Protein AF-A0A9W8B1U9-F1 (afdb_monomer)

Mean predicted aligned error: 17.94 Å

pLDDT: mean 70.33, std 28.24, range [22.7, 98.75]

Sequence (582 aa):
MVILCLRYPRLHHQFSARRCDARFLPLCHHFYHDRLLHGADILAPMNDILPVAVSPPRSCASQENGSPSTSSVEYSHTGEQTTPTPIPIPRTHRHSDPLVNPEQPVASPNPVSIDVPELSRRFQAFSFNRSANSPFELWYRVVENWRDAKPHIKDYLSTWKKRTPLRRRRHFTDRPTGNAQWKARRFSTLRSKLYPKTRTTRFELDLHPKDSSAIACEKVCRALRLLLPKYHDITVDQVQVIR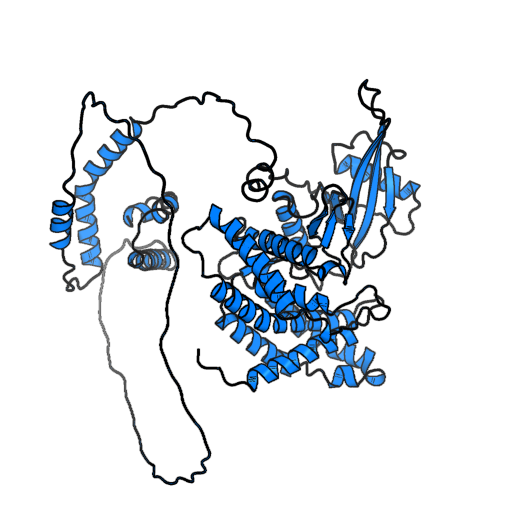LSGALTNSVYKIIVQRPVPPSATTQATTKTRQHLLRIYGVGVEQLFEREKELYWLRKLSELGVGPRLLAIFDNGRIEQYLESTTLTAKDIRDPRTSRHIARRMCELHSIVHTLPPRPGCVPEAWLCIDKWYPLVKQKWPLLQRKFGDRRPNLLNDLDIDALADNINKLKARVTALNPPIVFAHNDLQYGNILRLDQPSQELVVIDFEYAGYNYRGFDIANHFCEWTADYHSDTPHALDFDRYPTEEEQHMFLNAYIDEQLRLNADHYPEFQQPRPQALADLITEIACLRLATHVFWGLWGLIQASESNIDFDYLEYAHQKLSAFHREIQQCQASPPAQR

Structure (mmCIF, N/CA/C/O backbone):
data_AF-A0A9W8B1U9-F1
#
_entry.id   AF-A0A9W8B1U9-F1
#
loop_
_atom_site.group_PDB
_atom_site.id
_atom_site.type_symbol
_atom_site.label_atom_id
_atom_site.label_alt_id
_atom_site.label_comp_id
_atom_site.label_asym_id
_atom_site.label_entity_id
_atom_site.label_seq_id
_atom_site.pdbx_PDB_ins_code
_atom_site.Cartn_x
_atom_site.Cartn_y
_atom_site.Cartn_z
_atom_site.occupancy
_atom_site.B_iso_or_equiv
_atom_site.auth_seq_id
_atom_site.auth_comp_id
_atom_site.auth_asym_id
_atom_site.auth_atom_id
_atom_site.pdbx_PDB_model_num
ATOM 1 N N . MET A 1 1 ? -44.993 -10.450 -18.700 1.00 36.78 1 MET A N 1
ATOM 2 C CA . MET A 1 1 ? -43.514 -10.519 -18.820 1.00 36.78 1 MET A CA 1
ATOM 3 C C . MET A 1 1 ? -42.959 -11.882 -18.415 1.00 36.78 1 MET A C 1
ATOM 5 O O . MET A 1 1 ? -42.295 -12.473 -19.250 1.00 36.78 1 MET A O 1
ATOM 9 N N . VAL A 1 2 ? -43.273 -12.419 -17.226 1.00 38.22 2 VAL A N 1
ATOM 10 C CA . VAL A 1 2 ? -42.762 -13.713 -16.698 1.00 38.22 2 VAL A CA 1
ATOM 11 C C . VAL A 1 2 ? -42.649 -14.846 -17.742 1.00 38.22 2 VAL A C 1
ATOM 13 O O . VAL A 1 2 ? -41.568 -15.398 -17.919 1.00 38.22 2 VAL A O 1
ATOM 16 N N . ILE A 1 3 ? -43.709 -15.135 -18.511 1.00 39.28 3 ILE A N 1
ATOM 17 C CA . ILE A 1 3 ? -43.719 -16.183 -19.564 1.00 39.28 3 ILE A CA 1
ATOM 18 C C . ILE A 1 3 ? -42.642 -15.954 -20.650 1.00 39.28 3 ILE A C 1
ATOM 20 O O . ILE A 1 3 ? -42.046 -16.914 -21.137 1.00 39.28 3 ILE A O 1
ATOM 24 N N . LEU A 1 4 ? -42.336 -14.702 -21.014 1.00 39.53 4 LEU A N 1
ATOM 25 C CA . LEU A 1 4 ? -41.264 -14.396 -21.972 1.00 39.53 4 LEU A CA 1
ATOM 26 C C . LEU A 1 4 ? -39.878 -14.658 -21.370 1.00 39.53 4 LEU A C 1
ATOM 28 O O . LEU A 1 4 ? -39.032 -15.220 -22.058 1.00 39.53 4 LEU A O 1
ATOM 32 N N . CYS A 1 5 ? -39.663 -14.330 -20.093 1.00 45.66 5 CYS A N 1
ATOM 33 C CA . CYS A 1 5 ? -38.417 -14.643 -19.388 1.00 45.66 5 CYS A CA 1
ATOM 34 C C . CYS A 1 5 ? -38.207 -16.164 -19.270 1.00 45.66 5 CYS A C 1
ATOM 36 O O . CYS A 1 5 ? -37.126 -16.658 -19.582 1.00 45.66 5 CYS A O 1
ATOM 38 N N . LEU A 1 6 ? -39.262 -16.911 -18.919 1.00 41.97 6 LEU A N 1
ATOM 39 C CA . LEU A 1 6 ? -39.244 -18.377 -18.801 1.00 41.97 6 LEU A CA 1
ATOM 40 C C . LEU A 1 6 ? -39.005 -19.115 -20.130 1.00 41.97 6 LEU A C 1
ATOM 42 O O . LEU A 1 6 ? -38.592 -20.274 -20.103 1.00 41.97 6 LEU A O 1
ATOM 46 N N . ARG A 1 7 ? -39.277 -18.477 -21.280 1.00 35.25 7 ARG A N 1
ATOM 47 C CA . ARG A 1 7 ? -39.128 -19.082 -22.619 1.00 35.25 7 ARG A CA 1
ATOM 48 C C . ARG A 1 7 ? -37.948 -18.530 -23.428 1.00 35.25 7 ARG A C 1
ATOM 50 O O . ARG A 1 7 ? -37.510 -19.188 -24.366 1.00 35.25 7 ARG A O 1
ATOM 57 N N . TYR A 1 8 ? -37.412 -17.364 -23.060 1.00 41.31 8 TYR A N 1
ATOM 58 C CA . TYR A 1 8 ? -36.262 -16.725 -23.710 1.00 41.31 8 TYR A CA 1
ATOM 59 C C . TYR A 1 8 ? -35.312 -16.082 -22.676 1.00 41.31 8 TYR A C 1
ATOM 61 O O . TYR A 1 8 ? -35.262 -14.852 -22.573 1.00 41.31 8 TYR A O 1
ATOM 69 N N . PRO A 1 9 ? -34.499 -16.872 -21.943 1.00 42.06 9 PRO A N 1
ATOM 70 C CA . PRO A 1 9 ? -33.650 -16.362 -20.857 1.00 42.06 9 PRO A CA 1
ATOM 71 C C . PRO A 1 9 ? -32.720 -15.207 -21.268 1.00 42.06 9 PRO A C 1
ATOM 73 O O . PRO A 1 9 ? -32.512 -14.262 -20.511 1.00 42.06 9 PRO A O 1
ATOM 76 N N . ARG A 1 10 ? -32.229 -15.218 -22.517 1.00 39.28 10 ARG A N 1
ATOM 77 C CA . ARG A 1 10 ? -31.350 -14.171 -23.076 1.00 39.28 10 ARG A CA 1
ATOM 78 C C . ARG A 1 10 ? -32.001 -12.781 -23.192 1.00 39.28 10 ARG A C 1
ATOM 80 O O . ARG A 1 10 ? -31.277 -11.811 -23.391 1.00 39.28 10 ARG A O 1
ATOM 87 N N . LEU A 1 11 ? -33.326 -12.657 -23.062 1.00 38.38 11 LEU A N 1
ATOM 88 C CA . LEU A 1 11 ? -34.027 -11.363 -23.063 1.00 38.38 11 LEU A CA 1
ATOM 89 C C . LEU A 1 11 ? -34.189 -10.745 -21.662 1.00 38.38 11 LEU A C 1
ATOM 91 O O . LEU A 1 11 ? -34.566 -9.579 -21.568 1.00 38.38 11 LEU A O 1
ATOM 95 N N . HIS A 1 12 ? -33.875 -11.472 -20.581 1.00 41.09 12 HIS A N 1
ATOM 96 C CA . HIS A 1 12 ? -34.079 -10.999 -19.203 1.00 41.09 12 HIS A CA 1
ATOM 97 C C . HIS A 1 12 ? -33.403 -9.638 -18.937 1.00 41.09 12 HIS A C 1
ATOM 99 O O . HIS A 1 12 ? -34.051 -8.700 -18.473 1.00 41.09 12 HIS A O 1
ATOM 105 N N . HIS A 1 13 ? -32.141 -9.489 -19.358 1.00 42.28 13 HIS A N 1
ATOM 106 C CA . HIS A 1 13 ? -31.357 -8.253 -19.217 1.00 42.28 13 HIS A CA 1
ATOM 107 C C . HIS A 1 13 ? -31.907 -7.038 -19.987 1.00 42.28 13 HIS A C 1
ATOM 109 O O . HIS A 1 13 ? -31.541 -5.909 -19.673 1.00 42.28 13 HIS A O 1
ATOM 115 N N . GLN A 1 14 ? -32.762 -7.231 -20.998 1.00 39.44 14 GLN A N 1
ATOM 116 C CA . GLN A 1 14 ? -33.395 -6.112 -21.712 1.00 39.44 14 GLN A CA 1
ATOM 117 C C . GLN A 1 14 ? -34.675 -5.635 -21.016 1.00 39.44 14 GLN A C 1
ATOM 119 O O . GLN A 1 14 ? -35.030 -4.463 -21.125 1.00 39.44 14 GLN A O 1
ATOM 124 N N . PHE A 1 15 ? -35.346 -6.519 -20.273 1.00 38.75 15 PHE A N 1
ATOM 125 C CA . PHE A 1 15 ? -36.573 -6.196 -19.547 1.00 38.75 15 PHE A CA 1
ATOM 126 C C . PHE A 1 15 ? -36.324 -5.630 -18.144 1.00 38.75 15 PHE A C 1
ATOM 128 O O . PHE A 1 15 ? -37.081 -4.765 -17.715 1.00 38.75 15 PHE A O 1
ATOM 135 N N . SER A 1 16 ? -35.238 -6.016 -17.464 1.00 40.75 16 SER A N 1
ATOM 136 C CA . SER A 1 16 ? -34.855 -5.413 -16.175 1.00 40.75 16 SER A CA 1
ATOM 137 C C . SER A 1 16 ? -34.484 -3.924 -16.274 1.00 40.75 16 SER A C 1
ATOM 139 O O . SER A 1 16 ? -34.443 -3.234 -15.262 1.00 40.75 16 SER A O 1
ATOM 141 N N . ALA A 1 17 ? -34.210 -3.417 -17.480 1.00 38.69 17 ALA A N 1
ATOM 142 C CA . ALA A 1 17 ? -33.689 -2.070 -17.706 1.00 38.69 17 ALA A CA 1
ATOM 143 C C . ALA A 1 17 ? -34.759 -0.965 -17.848 1.00 38.69 17 ALA A C 1
ATOM 145 O O . ALA A 1 17 ? -34.392 0.207 -17.947 1.00 38.69 17 ALA A O 1
ATOM 146 N N . ARG A 1 18 ? -36.067 -1.284 -17.916 1.00 38.03 18 ARG A N 1
ATOM 147 C CA . ARG A 1 18 ? -37.137 -0.271 -18.074 1.00 38.03 18 ARG A CA 1
ATOM 148 C C . ARG A 1 18 ? -38.438 -0.634 -17.349 1.00 38.03 18 ARG A C 1
ATOM 150 O O . ARG A 1 18 ? -39.192 -1.474 -17.824 1.00 38.03 18 ARG A O 1
ATOM 157 N N . ARG A 1 19 ? -38.736 0.114 -16.275 1.00 41.06 19 ARG A N 1
ATOM 158 C CA . ARG A 1 19 ? -40.026 0.177 -15.551 1.00 41.06 19 ARG A CA 1
ATOM 159 C C . ARG A 1 19 ? -40.650 -1.189 -15.205 1.00 41.06 19 ARG A C 1
ATOM 161 O O . ARG A 1 19 ? -41.689 -1.562 -15.745 1.00 41.06 19 ARG A O 1
ATOM 168 N N . CYS A 1 20 ? -40.086 -1.857 -14.202 1.00 35.00 20 CYS A N 1
ATOM 169 C CA . CYS A 1 20 ? -40.838 -2.789 -13.360 1.00 35.00 20 CYS A CA 1
ATOM 170 C C . CYS A 1 20 ? -41.015 -2.177 -11.964 1.00 35.00 20 CYS A C 1
ATOM 172 O O . CYS A 1 20 ? -40.067 -1.626 -11.412 1.00 35.00 20 CYS A O 1
ATOM 174 N N . ASP A 1 21 ? -42.226 -2.262 -11.412 1.00 36.78 21 ASP A N 1
ATOM 175 C CA . ASP A 1 21 ? -42.521 -1.889 -10.023 1.00 36.78 21 ASP A CA 1
ATOM 176 C C . ASP A 1 21 ? -41.761 -2.833 -9.074 1.00 36.78 21 ASP A C 1
ATOM 178 O O . ASP A 1 21 ? -41.759 -4.052 -9.280 1.00 36.78 21 ASP A O 1
ATOM 182 N N . ALA A 1 22 ? -41.108 -2.274 -8.048 1.00 37.81 22 ALA A N 1
ATOM 183 C CA . ALA A 1 22 ? -40.223 -2.998 -7.132 1.00 37.81 22 ALA A CA 1
ATOM 184 C C . ALA A 1 22 ? -40.889 -4.223 -6.476 1.00 37.81 22 ALA A C 1
ATOM 186 O O . ALA A 1 22 ? -40.218 -5.209 -6.170 1.00 37.81 22 ALA A O 1
ATOM 187 N N . ARG A 1 23 ? -42.221 -4.207 -6.337 1.00 38.25 23 ARG A N 1
ATOM 188 C CA . ARG A 1 23 ? -43.019 -5.299 -5.756 1.00 38.25 23 ARG A CA 1
ATOM 189 C C . ARG A 1 23 ? -43.027 -6.590 -6.590 1.00 38.25 23 ARG A C 1
ATOM 191 O O . ARG A 1 23 ? -43.344 -7.646 -6.052 1.00 38.25 23 ARG A O 1
ATOM 198 N N . PHE A 1 24 ? -42.664 -6.541 -7.875 1.00 34.50 24 PHE A N 1
ATOM 199 C CA . PHE A 1 24 ? -42.665 -7.720 -8.757 1.00 34.50 24 PHE A CA 1
ATOM 200 C C . PHE A 1 24 ? -41.334 -8.483 -8.816 1.00 34.50 24 PHE A C 1
ATOM 202 O O . PHE A 1 24 ? -41.319 -9.634 -9.260 1.00 34.50 24 PHE A O 1
ATOM 209 N N . LEU A 1 25 ? -40.223 -7.888 -8.367 1.00 40.81 25 LEU A N 1
ATOM 210 C CA . LEU A 1 25 ? -38.901 -8.523 -8.441 1.00 40.81 25 LEU A CA 1
ATOM 211 C C . LEU A 1 25 ? -38.784 -9.791 -7.562 1.00 40.81 25 LEU A C 1
ATOM 213 O O . LEU A 1 25 ? -38.331 -10.812 -8.087 1.00 40.81 25 LEU A O 1
ATOM 217 N N . PRO A 1 26 ? -39.241 -9.797 -6.288 1.00 41.19 26 PRO A N 1
ATOM 218 C CA . PRO A 1 26 ? -39.119 -10.968 -5.411 1.00 41.19 26 PRO A CA 1
ATOM 219 C C . PRO A 1 26 ? -39.876 -12.198 -5.929 1.00 41.19 26 PRO A C 1
ATOM 221 O O . PRO A 1 26 ? -39.336 -13.302 -5.935 1.00 41.19 26 PRO A O 1
ATOM 224 N N . LEU A 1 27 ? -41.093 -12.001 -6.451 1.00 36.31 27 LEU A N 1
ATOM 225 C CA . LEU A 1 27 ? -41.916 -13.063 -7.047 1.00 36.31 27 LEU A CA 1
ATOM 226 C C . LEU A 1 27 ? -41.244 -13.722 -8.260 1.00 36.31 27 LEU A C 1
ATOM 228 O O . LEU A 1 27 ? -41.345 -14.935 -8.437 1.00 36.31 27 LEU A O 1
ATOM 232 N N . CYS A 1 28 ? -40.525 -12.946 -9.077 1.00 39.47 28 CYS A N 1
ATOM 233 C CA . CYS A 1 28 ? -39.753 -13.495 -10.194 1.00 39.47 28 CYS A CA 1
ATOM 234 C C . CYS A 1 28 ? -38.533 -14.297 -9.711 1.00 39.47 28 CYS A C 1
ATOM 236 O O . CYS A 1 28 ? -38.177 -15.291 -10.338 1.00 39.47 28 CYS A O 1
ATOM 238 N N . HIS A 1 29 ? -37.910 -13.880 -8.604 1.00 45.50 29 HIS A N 1
ATOM 239 C CA . HIS A 1 29 ? -36.741 -14.548 -8.026 1.00 45.50 29 HIS A CA 1
ATOM 240 C C . HIS A 1 29 ? -37.096 -15.889 -7.367 1.00 45.50 29 HIS A C 1
ATOM 242 O O . HIS A 1 29 ? -36.382 -16.871 -7.559 1.00 45.50 29 HIS A O 1
ATOM 248 N N . HIS A 1 30 ? -38.217 -15.948 -6.641 1.00 39.12 30 HIS A N 1
ATOM 249 C CA . HIS A 1 30 ? -38.678 -17.152 -5.941 1.00 39.12 30 HIS A CA 1
ATOM 250 C C . HIS A 1 30 ? -38.968 -18.301 -6.927 1.00 39.12 30 HIS A C 1
ATOM 252 O O . HIS A 1 30 ? -38.348 -19.359 -6.847 1.00 39.12 30 HIS A O 1
ATOM 258 N N . PHE A 1 31 ? -39.767 -18.037 -7.970 1.00 37.22 31 PHE A N 1
ATOM 259 C CA . PHE A 1 31 ? -40.048 -19.003 -9.046 1.00 37.22 31 PHE A CA 1
ATOM 260 C C . PHE A 1 31 ? -38.817 -19.432 -9.867 1.00 37.22 31 PHE A C 1
ATOM 262 O O . PHE A 1 31 ? -38.870 -20.447 -10.562 1.00 37.22 31 PHE A O 1
ATOM 269 N N . TYR A 1 32 ? -37.720 -18.667 -9.833 1.00 39.31 32 TYR A N 1
ATOM 270 C CA . TYR A 1 32 ? -36.465 -19.054 -10.483 1.00 39.31 32 TYR A CA 1
ATOM 271 C C . TYR A 1 32 ? -35.613 -19.977 -9.594 1.00 39.31 32 TYR A C 1
ATOM 273 O O . TYR A 1 32 ? -34.881 -20.811 -10.120 1.00 39.31 32 TYR A O 1
ATOM 281 N N . HIS A 1 33 ? -35.737 -19.866 -8.265 1.00 41.06 33 HIS A N 1
ATOM 282 C CA . HIS A 1 33 ? -35.046 -20.728 -7.301 1.00 41.06 33 HIS A CA 1
ATOM 283 C C . HIS A 1 33 ? -35.655 -22.131 -7.215 1.00 41.06 33 HIS A C 1
ATOM 285 O O . HIS A 1 33 ? -34.914 -23.106 -7.338 1.00 41.06 33 HIS A O 1
ATOM 291 N N . ASP A 1 34 ? -36.981 -22.257 -7.091 1.00 36.75 34 ASP A N 1
ATOM 292 C CA . ASP A 1 34 ? -37.649 -23.571 -7.023 1.00 36.75 34 ASP A CA 1
ATOM 293 C C . ASP A 1 34 ? -37.315 -24.443 -8.240 1.00 36.75 34 ASP A C 1
ATOM 295 O O . ASP A 1 34 ? -37.064 -25.639 -8.120 1.00 36.75 34 ASP A O 1
ATOM 299 N N . ARG A 1 35 ? -37.220 -23.818 -9.420 1.00 36.72 35 ARG A N 1
ATOM 300 C CA . ARG A 1 35 ? -36.904 -24.476 -10.697 1.00 36.72 35 ARG A CA 1
ATOM 301 C C . ARG A 1 35 ? -35.425 -24.855 -10.875 1.00 36.72 35 ARG A C 1
ATOM 303 O O . ARG A 1 35 ? -35.063 -25.403 -11.915 1.00 36.72 35 ARG A O 1
ATOM 310 N N . LEU A 1 36 ? -34.575 -24.513 -9.907 1.00 39.91 36 LEU A N 1
ATOM 311 C CA . LEU A 1 36 ? -33.176 -24.942 -9.808 1.00 39.91 36 LEU A CA 1
ATOM 312 C C . LEU A 1 36 ? -32.959 -25.939 -8.660 1.00 39.91 36 LEU A C 1
ATOM 314 O O . LEU A 1 36 ? -32.030 -26.737 -8.735 1.00 39.91 36 LEU A O 1
ATOM 318 N N . LEU A 1 37 ? -33.806 -25.904 -7.626 1.00 36.44 37 LEU A N 1
ATOM 319 C CA . LEU A 1 37 ? -33.794 -26.858 -6.511 1.00 36.44 37 LEU A CA 1
ATOM 320 C C . LEU A 1 37 ? -34.519 -28.165 -6.858 1.00 36.44 37 LEU A C 1
ATOM 322 O O . LEU A 1 37 ? -34.058 -29.240 -6.481 1.00 36.44 37 LEU A O 1
ATOM 326 N N . HIS A 1 38 ? -35.610 -28.087 -7.620 1.00 36.31 38 HIS A N 1
ATOM 327 C CA . HIS A 1 38 ? -36.324 -29.250 -8.135 1.00 36.31 38 HIS A CA 1
ATOM 328 C C . HIS A 1 38 ? -36.042 -29.423 -9.629 1.00 36.31 38 HIS A C 1
ATOM 330 O O . HIS A 1 38 ? -36.434 -28.603 -10.464 1.00 36.31 38 HIS A O 1
ATOM 336 N N . GLY A 1 39 ? -35.313 -30.500 -9.942 1.00 30.44 39 GLY A N 1
ATOM 337 C CA . GLY A 1 39 ? -34.973 -30.909 -11.303 1.00 30.44 39 GLY A CA 1
ATOM 338 C C . GLY A 1 39 ? -36.208 -31.158 -12.173 1.00 30.44 39 GLY A C 1
ATOM 339 O O . GLY A 1 39 ? -37.327 -31.307 -11.686 1.00 30.44 39 GLY A O 1
ATOM 340 N N . ALA A 1 40 ? -36.007 -31.159 -13.489 1.00 36.06 40 ALA A N 1
ATOM 341 C CA . ALA A 1 40 ? -37.095 -31.079 -14.455 1.00 36.06 40 ALA A CA 1
ATOM 342 C C . ALA A 1 40 ? -37.861 -32.403 -14.661 1.00 36.06 40 ALA A C 1
ATOM 344 O O . ALA A 1 40 ? -37.678 -33.042 -15.690 1.00 36.06 40 ALA A O 1
ATOM 345 N N . ASP A 1 41 ? -38.782 -32.733 -13.751 1.00 31.50 41 ASP A N 1
ATOM 346 C CA . ASP A 1 41 ? -39.834 -33.741 -13.966 1.00 31.50 41 ASP A CA 1
ATOM 347 C C . ASP A 1 41 ? -41.154 -33.355 -13.269 1.00 31.50 41 ASP A C 1
ATOM 349 O O . ASP A 1 41 ? -41.303 -33.497 -12.060 1.00 31.50 41 ASP A O 1
ATOM 353 N N . ILE A 1 42 ? -42.135 -32.870 -14.047 1.00 30.22 42 ILE A N 1
ATOM 354 C CA . ILE A 1 42 ? -43.549 -32.734 -13.634 1.00 30.22 42 ILE A CA 1
ATOM 355 C C . ILE A 1 42 ? -44.458 -33.036 -14.844 1.00 30.22 42 ILE A C 1
ATOM 357 O O . ILE A 1 42 ? -45.050 -32.128 -15.428 1.00 30.22 42 ILE A O 1
ATOM 361 N N . LEU A 1 43 ? -44.545 -34.310 -15.250 1.00 27.81 43 LEU A N 1
ATOM 362 C CA . LEU A 1 43 ? -45.539 -34.824 -16.214 1.00 27.81 43 LEU A CA 1
ATOM 363 C C . LEU A 1 43 ? -45.941 -36.292 -15.920 1.00 27.81 43 LEU A C 1
ATOM 365 O O . LEU A 1 43 ? -45.820 -37.165 -16.776 1.00 27.81 43 LEU A O 1
ATOM 369 N N . ALA A 1 44 ? -46.470 -36.561 -14.722 1.00 25.53 44 ALA A N 1
ATOM 370 C CA . ALA A 1 44 ? -47.219 -37.788 -14.411 1.00 25.53 44 ALA A CA 1
ATOM 371 C C . ALA A 1 44 ? -48.288 -37.506 -13.322 1.00 25.53 44 ALA A C 1
ATOM 373 O O . ALA A 1 44 ? -48.000 -36.718 -12.419 1.00 25.53 44 ALA A O 1
ATOM 374 N N . PRO A 1 45 ? -49.512 -38.075 -13.399 1.00 31.11 45 PRO A N 1
ATOM 375 C CA . PRO A 1 45 ? -50.587 -37.838 -12.424 1.00 31.11 45 PRO A CA 1
ATOM 376 C C . PRO A 1 45 ? -50.898 -39.054 -11.520 1.00 31.11 45 PRO A C 1
ATOM 378 O O . PRO A 1 45 ? -50.468 -40.164 -11.819 1.00 31.11 45 PRO A O 1
ATOM 381 N N . MET A 1 46 ? -51.780 -38.837 -10.526 1.00 24.00 46 MET A N 1
ATOM 382 C CA . MET A 1 46 ? -52.413 -39.839 -9.629 1.00 24.00 46 MET A CA 1
ATOM 383 C C . MET A 1 46 ? -51.469 -40.425 -8.544 1.00 24.00 46 MET A C 1
ATOM 385 O O . MET A 1 46 ? -50.282 -40.584 -8.794 1.00 24.00 46 MET A O 1
ATOM 389 N N . ASN A 1 47 ? -51.899 -40.761 -7.316 1.00 23.95 47 ASN A N 1
ATOM 390 C CA . ASN A 1 47 ? -53.165 -40.523 -6.591 1.00 23.95 47 ASN A CA 1
ATOM 391 C C . ASN A 1 47 ? -52.953 -40.705 -5.054 1.00 23.95 47 ASN A C 1
ATOM 393 O O . ASN A 1 47 ? -51.843 -41.016 -4.639 1.00 23.95 47 ASN A O 1
ATOM 397 N N . ASP A 1 48 ? -54.036 -40.587 -4.264 1.00 25.83 48 ASP A N 1
ATOM 398 C CA . ASP A 1 48 ? -54.238 -41.152 -2.902 1.00 25.83 48 ASP A CA 1
ATOM 399 C C . ASP A 1 48 ? -53.508 -40.460 -1.700 1.00 25.83 48 ASP A C 1
ATOM 401 O O . ASP A 1 48 ? -52.308 -40.221 -1.726 1.00 25.83 48 ASP A O 1
ATOM 405 N N . ILE A 1 49 ? -54.246 -39.873 -0.727 1.00 25.00 49 ILE A N 1
ATOM 406 C CA . ILE A 1 49 ? -54.691 -40.423 0.598 1.00 25.00 49 ILE A CA 1
ATOM 407 C C . ILE A 1 49 ? -53.577 -40.381 1.676 1.00 25.00 49 ILE A C 1
ATOM 409 O O . ILE A 1 49 ? -52.500 -40.903 1.439 1.00 25.00 49 ILE A O 1
ATOM 413 N N . LEU A 1 50 ? -53.726 -39.857 2.909 1.00 24.53 50 LEU A N 1
ATOM 414 C CA . LEU A 1 50 ? -54.728 -39.035 3.642 1.00 24.53 50 LEU A CA 1
ATOM 415 C C . LEU A 1 50 ? -53.973 -38.284 4.797 1.00 24.53 50 LEU A C 1
ATOM 417 O O . LEU A 1 50 ? -52.796 -38.572 5.017 1.00 24.53 50 LEU A O 1
ATOM 421 N N . PRO A 1 51 ? -54.571 -37.321 5.541 1.00 29.31 51 PRO A N 1
ATOM 422 C CA . PRO A 1 51 ? -53.842 -36.456 6.483 1.00 29.31 51 PRO A CA 1
ATOM 423 C C . PRO A 1 51 ? -53.828 -36.941 7.946 1.00 29.31 51 PRO A C 1
ATOM 425 O O . PRO A 1 51 ? -54.720 -37.660 8.391 1.00 29.31 51 PRO A O 1
ATOM 428 N N . VAL A 1 52 ? -52.884 -36.408 8.734 1.00 24.31 52 VAL A N 1
ATOM 429 C CA . VAL A 1 52 ? -52.921 -36.376 10.210 1.00 24.31 52 VAL A CA 1
ATOM 430 C C . VAL A 1 52 ? -52.566 -34.960 10.685 1.00 24.31 52 VAL A C 1
ATOM 432 O O . VAL A 1 52 ? -51.714 -34.299 10.095 1.00 24.31 52 VAL A O 1
ATOM 435 N N . ALA A 1 53 ? -53.221 -34.488 11.745 1.00 22.70 53 ALA A N 1
ATOM 436 C CA . ALA A 1 53 ? -52.978 -33.197 12.394 1.00 22.70 53 ALA A CA 1
ATOM 437 C C . ALA A 1 53 ? -52.711 -33.393 13.897 1.00 22.70 53 ALA A C 1
ATOM 439 O O . ALA A 1 53 ? -53.048 -34.452 14.418 1.00 22.70 53 ALA A O 1
ATOM 440 N N . VAL A 1 54 ? -52.175 -32.372 14.590 1.00 24.94 54 VAL A N 1
ATOM 441 C CA . VAL A 1 54 ? -52.668 -31.848 15.894 1.00 24.94 54 VAL A CA 1
ATOM 442 C C . VAL A 1 54 ? -51.764 -30.714 16.433 1.00 24.94 54 VAL A C 1
ATOM 444 O O . VAL A 1 54 ? -50.582 -30.619 16.123 1.00 24.94 54 VAL A O 1
ATOM 447 N N . SER A 1 55 ? -52.401 -29.815 17.187 1.00 24.06 55 SER A N 1
ATOM 448 C CA . SER A 1 55 ? -51.980 -28.501 17.706 1.00 24.06 55 SER A CA 1
ATOM 449 C C . SER A 1 55 ? -50.876 -28.474 18.798 1.00 24.06 55 SER A C 1
ATOM 451 O O . SER A 1 55 ? -50.550 -29.513 19.367 1.00 24.06 55 SER A O 1
ATOM 453 N N . PRO A 1 56 ? -50.346 -27.276 19.155 1.00 35.84 56 PRO A N 1
ATOM 454 C CA . PRO A 1 56 ? -49.288 -27.095 20.162 1.00 35.84 56 PRO A CA 1
ATOM 455 C C . PRO A 1 56 ? -49.782 -26.612 21.552 1.00 35.84 56 PRO A C 1
ATOM 457 O O . PRO A 1 56 ? -50.901 -26.106 21.683 1.00 35.84 56 PRO A O 1
ATOM 460 N N . PRO A 1 57 ? -48.906 -26.640 22.576 1.00 29.31 57 PRO A N 1
ATOM 461 C CA . PRO A 1 57 ? -48.973 -25.818 23.795 1.00 29.31 57 PRO A CA 1
ATOM 462 C C . PRO A 1 57 ? -47.838 -24.760 23.851 1.00 29.31 57 PRO A C 1
ATOM 464 O O . PRO A 1 57 ? -46.900 -24.826 23.064 1.00 29.31 57 PRO A O 1
ATOM 467 N N . ARG A 1 58 ? -47.753 -23.848 24.833 1.00 24.95 58 ARG A N 1
ATOM 468 C CA . ARG A 1 58 ? -48.714 -22.889 25.438 1.00 24.95 58 ARG A CA 1
ATOM 469 C C . ARG A 1 58 ? -47.914 -21.945 26.373 1.00 24.95 58 ARG A C 1
ATOM 471 O O . ARG A 1 58 ? -46.744 -22.192 26.640 1.00 24.95 58 ARG A O 1
ATOM 478 N N . SER A 1 59 ? -48.528 -20.861 26.846 1.00 25.17 59 SER A N 1
ATOM 479 C CA . SER A 1 59 ? -47.896 -19.748 27.587 1.00 25.17 59 SER A CA 1
ATOM 480 C C . SER A 1 59 ? -48.018 -19.799 29.122 1.00 25.17 59 SER A C 1
ATOM 482 O O . SER A 1 59 ? -49.056 -20.234 29.612 1.00 25.17 59 SER A O 1
ATOM 484 N N . CYS A 1 60 ? -47.059 -19.171 29.821 1.00 24.08 60 CYS A N 1
ATOM 485 C CA . CYS A 1 60 ? -47.114 -18.560 31.173 1.00 24.08 60 CYS A CA 1
ATOM 486 C C . CYS A 1 60 ? -46.107 -17.363 31.162 1.00 24.08 60 CYS A C 1
ATOM 488 O O . CYS A 1 60 ? -45.128 -17.465 30.426 1.00 24.08 60 CYS A O 1
ATOM 490 N N . ALA A 1 61 ? -46.255 -16.164 31.762 1.00 24.78 61 ALA A N 1
ATOM 491 C CA . ALA A 1 61 ? -46.922 -15.655 32.986 1.00 24.78 61 ALA A CA 1
ATOM 492 C C . ALA A 1 61 ? -46.243 -16.132 34.297 1.00 24.78 61 ALA A C 1
ATOM 494 O O . ALA A 1 61 ? -46.012 -17.325 34.419 1.00 24.78 61 ALA A O 1
ATOM 495 N N . SER A 1 62 ? -45.885 -15.326 35.312 1.00 26.41 62 SER A N 1
ATOM 496 C CA . SER A 1 62 ? -45.970 -13.867 35.611 1.00 26.41 62 SER A CA 1
ATOM 497 C C . SER A 1 62 ? -44.863 -13.506 36.680 1.00 26.41 62 SER A C 1
ATOM 499 O O . SER A 1 62 ? -43.937 -14.303 36.794 1.00 26.41 62 SER A O 1
ATOM 501 N N . GLN A 1 63 ? -44.757 -12.405 37.466 1.00 26.45 63 GLN A N 1
ATOM 502 C CA . GLN A 1 63 ? -45.597 -11.223 37.774 1.00 26.45 63 GLN A CA 1
ATOM 503 C C . GLN A 1 63 ? -44.824 -10.085 38.530 1.00 26.45 63 GLN A C 1
ATOM 505 O O . GLN A 1 63 ? -44.050 -10.391 39.426 1.00 26.45 63 GLN A O 1
ATOM 510 N N . GLU A 1 64 ? -45.131 -8.808 38.225 1.00 26.30 64 GLU A N 1
ATOM 511 C CA . GLU A 1 64 ? -45.294 -7.618 39.126 1.00 26.30 64 GLU A CA 1
ATOM 512 C C . GLU A 1 64 ? -44.226 -7.029 40.102 1.00 26.30 64 GLU A C 1
ATOM 514 O O . GLU A 1 64 ? -43.322 -7.688 40.597 1.00 26.30 64 GLU A O 1
ATOM 519 N N . ASN A 1 65 ? -44.495 -5.749 40.455 1.00 27.56 65 ASN A N 1
ATOM 520 C CA . ASN A 1 65 ? -43.950 -4.884 41.532 1.00 27.56 65 ASN A CA 1
ATOM 521 C C . ASN A 1 65 ? -42.529 -4.293 41.340 1.00 27.56 65 ASN A C 1
ATOM 523 O O . ASN A 1 65 ? -41.629 -4.965 40.859 1.00 27.56 65 ASN A O 1
ATOM 527 N N . GLY A 1 66 ? -42.236 -3.038 41.723 1.00 25.59 66 GLY A N 1
ATOM 528 C CA . GLY A 1 66 ? -43.084 -1.941 42.235 1.00 25.59 66 GLY A CA 1
ATOM 529 C C . GLY A 1 66 ? -42.258 -0.666 42.548 1.00 25.59 66 GLY A C 1
ATOM 530 O O . GLY A 1 66 ? -41.046 -0.754 42.718 1.00 25.59 66 GLY A O 1
ATOM 531 N N . SER A 1 67 ? -42.885 0.519 42.611 1.00 25.38 67 SER A N 1
ATOM 532 C CA . SER A 1 67 ? -42.237 1.819 42.945 1.00 25.38 67 SER A CA 1
ATOM 533 C C . SER A 1 67 ? -42.648 2.321 44.343 1.00 25.38 67 SER A C 1
ATOM 535 O O . SER A 1 67 ? -43.667 1.854 44.855 1.00 25.38 67 SER A O 1
ATOM 537 N N . PRO A 1 68 ? -41.909 3.268 44.969 1.00 34.44 68 PRO A N 1
ATOM 538 C CA . PRO A 1 68 ? -42.319 4.684 44.861 1.00 34.44 68 PRO A CA 1
ATOM 539 C C . PRO A 1 68 ? -41.181 5.747 44.935 1.00 34.44 68 PRO A C 1
ATOM 541 O O . PRO A 1 68 ? -39.999 5.434 45.018 1.00 34.44 68 PRO A O 1
ATOM 544 N N . SER A 1 69 ? -41.597 7.022 44.898 1.00 25.86 69 SER A N 1
ATOM 545 C CA . SER A 1 69 ? -40.880 8.292 45.181 1.00 25.86 69 SER A CA 1
ATOM 546 C C . SER A 1 69 ? -40.197 8.360 46.570 1.00 25.86 69 SER A C 1
ATOM 548 O O . SER A 1 69 ? -40.508 7.527 47.413 1.00 25.86 69 SER A O 1
ATOM 550 N N . THR A 1 70 ? -39.353 9.334 46.961 1.00 26.95 70 THR A N 1
ATOM 551 C CA . THR A 1 70 ? -39.120 10.759 46.563 1.00 26.95 70 THR A CA 1
ATOM 552 C C . THR A 1 70 ? -37.602 11.033 46.295 1.00 26.95 70 THR A C 1
ATOM 554 O O . THR A 1 70 ? -36.897 10.072 46.016 1.00 26.95 70 THR A O 1
ATOM 557 N N . SER A 1 71 ? -36.969 12.228 46.268 1.00 25.55 71 SER A N 1
ATOM 558 C CA . SER A 1 71 ? -37.302 13.630 46.650 1.00 25.55 71 SER A CA 1
ATOM 559 C C . SER A 1 71 ? -36.415 14.671 45.916 1.00 25.55 71 SER A C 1
ATOM 561 O O . SER A 1 71 ? -35.485 14.299 45.207 1.00 25.55 71 SER A O 1
ATOM 563 N N . SER A 1 72 ? -36.681 15.972 46.111 1.00 24.17 72 SER A N 1
ATOM 564 C CA . SER A 1 72 ? -35.981 17.141 45.531 1.00 24.17 72 SER A CA 1
ATOM 565 C C . SER A 1 72 ? -35.013 17.859 46.491 1.00 24.17 72 SER A C 1
ATOM 567 O O . SER A 1 72 ? -35.296 17.924 47.684 1.00 24.17 72 SER A O 1
ATOM 569 N N . VAL A 1 73 ? -33.980 18.529 45.954 1.00 28.05 73 VAL A N 1
ATOM 570 C CA . VAL A 1 73 ? -33.300 19.698 46.566 1.00 28.05 73 VAL A CA 1
ATOM 571 C C . VAL A 1 73 ? -32.944 20.701 45.455 1.00 28.05 73 VAL A C 1
ATOM 573 O O . VAL A 1 73 ? -32.523 20.295 44.374 1.00 28.05 73 VAL A O 1
ATOM 576 N N . GLU A 1 74 ? -33.128 21.996 45.711 1.00 25.73 74 GLU A N 1
ATOM 577 C CA . GLU A 1 74 ? -32.791 23.103 44.802 1.00 25.73 74 GLU A CA 1
ATOM 578 C C . GLU A 1 74 ? -31.408 23.695 45.119 1.00 25.73 74 GLU A C 1
ATOM 580 O O . GLU A 1 74 ? -30.965 23.640 46.262 1.00 25.73 74 GLU A O 1
ATOM 585 N N . TYR A 1 75 ? -30.788 24.382 44.153 1.00 27.97 75 TYR A N 1
ATOM 586 C CA . TYR A 1 75 ? -30.126 25.663 44.436 1.00 27.97 75 TYR A CA 1
ATOM 587 C C . TYR A 1 75 ? -30.087 26.545 43.182 1.00 27.97 75 TYR A C 1
ATOM 589 O O . TYR A 1 75 ? -29.760 26.091 42.087 1.00 27.97 75 TYR A O 1
ATOM 597 N N . SER A 1 76 ? -30.437 27.817 43.346 1.00 25.39 76 SER A N 1
ATOM 598 C CA . SER A 1 76 ? -30.499 28.827 42.285 1.00 25.39 76 SER A CA 1
ATOM 599 C C . SER A 1 76 ? -29.270 29.735 42.282 1.00 25.39 76 SER A C 1
ATOM 601 O O . SER A 1 76 ? -28.802 30.070 43.366 1.00 25.39 76 SER A O 1
ATOM 603 N N . HIS A 1 77 ? -28.877 30.279 41.122 1.00 28.03 77 HIS A N 1
ATOM 604 C CA . HIS A 1 77 ? -28.741 31.740 40.979 1.00 28.03 77 HIS A CA 1
ATOM 605 C C . HIS A 1 77 ? -28.626 32.230 39.517 1.00 28.03 77 HIS A C 1
ATOM 607 O O . HIS A 1 77 ? -27.859 31.692 38.730 1.00 28.03 77 HIS A O 1
ATOM 613 N N . THR A 1 78 ? -29.419 33.266 39.212 1.00 27.95 78 THR A N 1
ATOM 614 C CA . THR A 1 78 ? -29.227 34.411 38.279 1.00 27.95 78 THR A CA 1
ATOM 615 C C . THR A 1 78 ? -28.229 34.341 37.096 1.00 27.95 78 THR A C 1
ATOM 617 O O . THR A 1 78 ? -27.059 34.044 37.295 1.00 27.95 78 THR A O 1
ATOM 620 N N . GLY A 1 79 ? -28.585 34.806 35.885 1.00 27.14 79 GLY A N 1
ATOM 621 C CA . GLY A 1 79 ? -29.882 35.376 35.477 1.00 27.14 79 GLY A CA 1
ATOM 622 C C . GLY A 1 79 ? -29.882 36.235 34.197 1.00 27.14 79 GLY A C 1
ATOM 623 O O . GLY A 1 79 ? -28.930 36.229 33.426 1.00 27.14 79 GLY A O 1
ATOM 624 N N . GLU A 1 80 ? -30.976 36.995 34.059 1.00 28.09 80 GLU A N 1
ATOM 625 C CA . GLU A 1 80 ? -31.288 38.037 33.059 1.00 28.09 80 GLU A CA 1
ATOM 626 C C . GLU A 1 80 ? -31.534 37.625 31.589 1.00 28.09 80 GLU A C 1
ATOM 628 O O . GLU A 1 80 ? -31.327 36.492 31.162 1.00 28.09 80 GLU A O 1
ATOM 633 N N . GLN A 1 81 ? -32.169 38.546 30.856 1.00 27.19 81 GLN A N 1
ATOM 634 C CA . GLN A 1 81 ? -32.946 38.319 29.630 1.00 27.19 81 GLN A CA 1
ATOM 635 C C . GLN A 1 81 ? -32.500 39.279 28.517 1.00 27.19 81 GLN A C 1
ATOM 637 O O . GLN A 1 81 ? -32.072 40.389 28.817 1.00 27.19 81 GLN A O 1
ATOM 642 N N . THR A 1 82 ? -32.734 38.936 27.242 1.00 27.52 82 THR A N 1
ATOM 643 C CA . THR A 1 82 ? -33.480 39.794 26.278 1.00 27.52 82 THR A CA 1
ATOM 644 C C . THR A 1 82 ? -33.615 39.147 24.892 1.00 27.52 82 THR A C 1
ATOM 646 O O . THR A 1 82 ? -32.761 38.389 24.448 1.00 27.52 82 THR A O 1
ATOM 649 N N . THR A 1 83 ? -34.717 39.461 24.202 1.00 24.61 83 THR A N 1
ATOM 650 C CA . THR A 1 83 ? -35.059 39.125 22.798 1.00 24.61 83 THR A CA 1
ATOM 651 C C . THR A 1 83 ? -36.124 40.141 22.312 1.00 24.61 83 THR A C 1
ATOM 653 O O . THR A 1 83 ? -36.679 40.819 23.183 1.00 24.61 83 THR A O 1
ATOM 656 N N . PRO A 1 84 ? -36.519 40.251 21.016 1.00 41.16 84 PRO A N 1
ATOM 657 C CA . PRO A 1 84 ? -35.960 39.735 19.747 1.00 41.16 84 PRO A CA 1
ATOM 658 C C . PRO A 1 84 ? -35.870 40.837 18.628 1.00 41.16 84 PRO A C 1
ATOM 660 O O . PRO A 1 84 ? -35.872 42.033 18.908 1.00 41.16 84 PRO A O 1
ATOM 663 N N . THR A 1 85 ? -35.956 40.418 17.348 1.00 26.75 85 THR A N 1
ATOM 664 C CA . THR A 1 85 ? -36.476 41.140 16.140 1.00 26.75 85 THR A CA 1
ATOM 665 C C . THR A 1 85 ? -35.510 42.007 15.263 1.00 26.75 85 THR A C 1
ATOM 667 O O . THR A 1 85 ? -34.453 42.393 15.749 1.00 26.75 85 THR A O 1
ATOM 670 N N . PRO A 1 86 ? -35.754 42.155 13.921 1.00 34.59 86 PRO A N 1
ATOM 671 C CA . PRO A 1 86 ? -34.713 41.886 12.892 1.00 34.59 86 PRO A CA 1
ATOM 672 C C . PRO A 1 86 ? -34.698 42.871 11.666 1.00 34.59 86 PRO A C 1
ATOM 674 O O . PRO A 1 86 ? -35.130 44.007 11.820 1.00 34.59 86 PRO A O 1
ATOM 677 N N . ILE A 1 87 ? -34.313 42.398 10.447 1.00 24.98 87 ILE A N 1
ATOM 678 C CA . ILE A 1 87 ? -34.472 43.015 9.076 1.00 24.98 87 ILE A CA 1
ATOM 679 C C . ILE A 1 87 ? -33.345 44.034 8.696 1.00 24.98 87 ILE A C 1
ATOM 681 O O . ILE A 1 87 ? -32.789 44.607 9.628 1.00 24.98 87 ILE A O 1
ATOM 685 N N . PRO A 1 88 ? -32.944 44.297 7.405 1.00 32.94 88 PRO A N 1
ATOM 686 C CA . PRO A 1 88 ? -33.430 43.850 6.071 1.00 32.94 88 PRO A CA 1
ATOM 687 C C . PRO A 1 88 ? -32.396 43.215 5.085 1.00 32.94 88 PRO A C 1
ATOM 689 O O . PRO A 1 88 ? -31.202 43.117 5.343 1.00 32.94 88 PRO A O 1
ATOM 692 N N . ILE A 1 89 ? -32.893 42.860 3.885 1.00 28.06 89 ILE A N 1
ATOM 693 C CA . ILE A 1 89 ? -32.159 42.493 2.648 1.00 28.06 89 ILE A CA 1
ATOM 694 C C . ILE A 1 89 ? -32.203 43.662 1.626 1.00 28.06 89 ILE A C 1
ATOM 696 O O . ILE A 1 89 ? -33.276 44.251 1.478 1.00 28.06 89 ILE A O 1
ATOM 700 N N . PRO A 1 90 ? -31.148 43.937 0.824 1.00 26.34 90 PRO A N 1
ATOM 701 C CA . PRO A 1 90 ? -31.228 44.758 -0.397 1.00 26.34 90 PRO A CA 1
ATOM 702 C C . PRO A 1 90 ? -31.494 43.935 -1.682 1.00 26.34 90 PRO A C 1
ATOM 704 O O . PRO A 1 90 ? -31.111 42.772 -1.794 1.00 26.34 90 PRO A O 1
ATOM 707 N N . ARG A 1 91 ? -32.129 44.554 -2.688 1.00 24.33 91 ARG A N 1
ATOM 708 C CA . ARG A 1 91 ? -32.485 43.980 -4.011 1.00 24.33 91 ARG A CA 1
ATOM 709 C C . ARG A 1 91 ? -31.896 44.829 -5.163 1.00 24.33 91 ARG A C 1
ATOM 711 O O . ARG A 1 91 ? -31.282 45.848 -4.890 1.00 24.33 91 ARG A O 1
ATOM 718 N N . THR A 1 92 ? -32.218 44.427 -6.407 1.00 26.56 92 THR A N 1
ATOM 719 C CA . THR A 1 92 ? -32.063 45.139 -7.709 1.00 26.56 92 THR A CA 1
ATOM 720 C C . THR A 1 92 ? -30.636 45.119 -8.300 1.00 26.56 92 THR A C 1
ATOM 722 O O . THR A 1 92 ? -29.671 44.935 -7.575 1.00 26.56 92 THR A O 1
ATOM 725 N N . HIS A 1 93 ? -30.417 45.158 -9.626 1.00 26.81 93 HIS A N 1
ATOM 726 C CA . HIS A 1 93 ? -31.249 45.653 -10.743 1.00 26.81 93 HIS A CA 1
ATOM 727 C C . HIS A 1 93 ? -31.621 44.644 -11.852 1.00 26.81 93 HIS A C 1
ATOM 729 O O . HIS A 1 93 ? -31.060 43.560 -11.968 1.00 26.81 93 HIS A O 1
ATOM 735 N N . ARG A 1 94 ? -32.605 45.051 -12.674 1.00 24.45 94 ARG A N 1
ATOM 736 C CA . ARG A 1 94 ? -32.983 44.452 -13.969 1.00 24.45 94 ARG A CA 1
ATOM 737 C C . ARG A 1 94 ? -32.337 45.233 -15.121 1.00 24.45 94 ARG A C 1
ATOM 739 O O . ARG A 1 94 ? -32.173 46.439 -14.987 1.00 24.45 94 ARG A O 1
ATOM 746 N N . HIS A 1 95 ? -32.182 44.590 -16.277 1.00 26.67 95 HIS A N 1
ATOM 747 C CA . HIS A 1 95 ? -32.452 45.182 -17.598 1.00 26.67 95 HIS A CA 1
ATOM 748 C C . HIS A 1 95 ? -33.108 44.111 -18.494 1.00 26.67 95 HIS A C 1
ATOM 750 O O . HIS A 1 95 ? -33.128 42.939 -18.114 1.00 26.67 95 HIS A O 1
ATOM 756 N N . SER A 1 96 ? -33.729 44.507 -19.610 1.00 25.12 96 SER A N 1
ATOM 757 C CA . SER A 1 96 ? -34.745 43.691 -20.297 1.00 25.12 96 SER A CA 1
ATOM 758 C C . SER A 1 96 ? -34.874 43.982 -21.796 1.00 25.12 96 SER A C 1
ATOM 760 O O . SER A 1 96 ? -35.010 45.153 -22.144 1.00 25.12 96 SER A O 1
ATOM 762 N N . ASP A 1 97 ? -35.005 42.905 -22.589 1.00 25.77 97 ASP A N 1
ATOM 763 C CA . ASP A 1 97 ? -35.785 42.801 -23.846 1.00 25.77 97 ASP A CA 1
ATOM 764 C C . ASP A 1 97 ? -35.290 43.613 -25.084 1.00 25.77 97 ASP A C 1
ATOM 766 O O . ASP A 1 97 ? -34.515 44.552 -24.903 1.00 25.77 97 ASP A O 1
ATOM 770 N N . PRO A 1 98 ? -35.632 43.242 -26.356 1.00 31.55 98 PRO A N 1
ATOM 771 C CA . PRO A 1 98 ? -36.895 42.608 -26.775 1.00 31.55 98 PRO A CA 1
ATOM 772 C C . PRO A 1 98 ? -36.901 41.449 -27.809 1.00 31.55 98 PRO A C 1
ATOM 774 O O . PRO A 1 98 ? -36.121 41.377 -28.754 1.00 31.55 98 PRO A O 1
ATOM 777 N N . LEU A 1 99 ? -37.913 40.591 -27.622 1.00 25.48 99 LEU A N 1
ATOM 778 C CA . LEU A 1 99 ? -38.862 39.994 -28.589 1.00 25.48 99 LEU A CA 1
ATOM 779 C C . LEU A 1 99 ? -38.571 40.014 -30.113 1.00 25.48 99 LEU A C 1
ATOM 781 O O . LEU A 1 99 ? -38.566 41.074 -30.732 1.00 25.48 99 LEU A O 1
ATOM 785 N N . VAL A 1 100 ? -38.629 38.824 -30.738 1.00 25.30 100 VAL A N 1
ATOM 786 C CA . VAL A 1 100 ? -39.158 38.592 -32.109 1.00 25.30 100 VAL A CA 1
ATOM 787 C C . VAL A 1 100 ? -39.923 37.254 -32.147 1.00 25.30 100 VAL A C 1
ATOM 789 O O . VAL A 1 100 ? -39.444 36.263 -31.600 1.00 25.30 100 VAL A O 1
ATOM 792 N N . ASN A 1 101 ? -41.111 37.226 -32.768 1.00 24.19 101 ASN A N 1
ATOM 793 C CA . ASN A 1 101 ? -41.981 36.053 -33.013 1.00 24.19 101 ASN A CA 1
ATOM 794 C C . ASN A 1 101 ? -43.154 36.502 -33.934 1.00 24.19 101 ASN A C 1
ATOM 796 O O . ASN A 1 101 ? -43.430 37.705 -33.918 1.00 24.19 101 ASN A O 1
ATOM 800 N N . PRO A 1 102 ? -43.950 35.639 -34.612 1.00 38.56 102 PRO A N 1
ATOM 801 C CA . PRO A 1 102 ? -43.768 34.232 -35.011 1.00 38.56 102 PRO A CA 1
ATOM 802 C C . PRO A 1 102 ? -43.957 33.994 -36.541 1.00 38.56 102 PRO A C 1
ATOM 804 O O . PRO A 1 102 ? -44.417 34.876 -37.256 1.00 38.56 102 PRO A O 1
ATOM 807 N N . GLU A 1 103 ? -43.766 32.757 -37.019 1.00 25.64 103 GLU A N 1
ATOM 808 C CA . GLU A 1 103 ? -44.454 32.228 -38.222 1.00 25.64 103 GLU A CA 1
ATOM 809 C C . GLU A 1 103 ? -44.981 30.797 -37.971 1.00 25.64 103 GLU A C 1
ATOM 811 O O . GLU A 1 103 ? -44.584 30.140 -37.005 1.00 25.64 103 GLU A O 1
ATOM 816 N N . GLN A 1 104 ? -45.939 30.336 -38.788 1.00 27.20 104 GLN A N 1
ATOM 817 C CA . GLN A 1 104 ? -46.803 29.169 -38.516 1.00 27.20 104 GLN A CA 1
ATOM 818 C C . GLN A 1 104 ? -46.757 28.067 -39.613 1.00 27.20 104 GLN A C 1
ATOM 820 O O . GLN A 1 104 ? -46.102 28.253 -40.637 1.00 27.20 104 GLN A O 1
ATOM 825 N N . PRO A 1 105 ? -47.334 26.864 -39.374 1.00 31.22 105 PRO A N 1
ATOM 826 C CA . PRO A 1 105 ? -46.812 25.618 -39.949 1.00 31.22 105 PRO A CA 1
ATOM 827 C C . PRO A 1 105 ? -47.521 25.102 -41.215 1.00 31.22 105 PRO A C 1
ATOM 829 O O . PRO A 1 105 ? -48.656 25.456 -41.523 1.00 31.22 105 PRO A O 1
ATOM 832 N N . VAL A 1 106 ? -46.876 24.129 -41.871 1.00 25.95 106 VAL A N 1
ATOM 833 C CA . VAL A 1 106 ? -47.475 23.237 -42.883 1.00 25.95 106 VAL A CA 1
ATOM 834 C C . VAL A 1 106 ? -47.736 21.856 -42.262 1.00 25.95 106 VAL A C 1
ATOM 836 O O . VAL A 1 106 ? -46.979 21.396 -41.406 1.00 25.95 106 VAL A O 1
ATOM 839 N N . ALA A 1 107 ? -48.836 21.207 -42.647 1.00 24.91 107 ALA A N 1
ATOM 840 C CA . ALA A 1 107 ? -49.472 20.164 -41.842 1.00 24.91 107 ALA A CA 1
ATOM 841 C C . ALA A 1 107 ? -49.185 18.704 -42.262 1.00 24.91 107 ALA A C 1
ATOM 843 O O . ALA A 1 107 ? -49.217 18.382 -43.445 1.00 24.91 107 ALA A O 1
ATOM 844 N N . SER A 1 108 ? -49.156 17.823 -41.243 1.00 27.72 108 SER A N 1
ATOM 845 C CA . SER A 1 108 ? -49.787 16.479 -41.243 1.00 27.72 108 SER A CA 1
ATOM 846 C C . SER A 1 108 ? -49.138 15.348 -42.086 1.00 27.72 108 SER A C 1
ATOM 848 O O . SER A 1 108 ? -48.425 15.634 -43.042 1.00 27.72 108 SER A O 1
ATOM 850 N N . PRO A 1 109 ? -49.323 14.041 -41.741 1.00 26.06 109 PRO A N 1
ATOM 851 C CA . PRO A 1 109 ? -50.468 13.452 -41.025 1.00 26.06 109 PRO A CA 1
ATOM 852 C C . PRO A 1 109 ? -50.193 12.720 -39.693 1.00 26.06 109 PRO A C 1
ATOM 854 O O . PRO A 1 109 ? -49.110 12.199 -39.429 1.00 26.06 109 PRO A O 1
ATOM 857 N N . ASN A 1 110 ? -51.258 12.617 -38.888 1.00 35.47 110 ASN A N 1
ATOM 858 C CA . ASN A 1 110 ? -51.342 11.813 -37.661 1.00 35.47 110 ASN A CA 1
ATOM 859 C C . ASN A 1 110 ? -51.288 10.298 -37.933 1.00 35.47 110 ASN A C 1
ATOM 861 O O . ASN A 1 110 ? -51.666 9.833 -39.011 1.00 35.47 110 ASN A O 1
ATOM 865 N N . PRO A 1 111 ? -50.955 9.506 -36.898 1.00 27.81 111 PRO A N 1
ATOM 866 C CA . PRO A 1 111 ? -51.842 8.388 -36.575 1.00 27.81 111 PRO A CA 1
ATOM 867 C C . PRO A 1 111 ? -52.100 8.198 -35.066 1.00 27.81 111 PRO A C 1
ATOM 869 O O . PRO A 1 111 ? -51.172 7.974 -34.298 1.00 27.81 111 PRO A O 1
ATOM 872 N N . VAL A 1 112 ? -53.392 8.168 -34.712 1.00 26.48 112 VAL A N 1
ATOM 873 C CA . VAL A 1 112 ? -54.007 7.482 -33.552 1.00 26.48 112 VAL A CA 1
ATOM 874 C C . VAL A 1 112 ? -53.423 7.788 -32.160 1.00 26.48 112 VAL A C 1
ATOM 876 O O . VAL A 1 112 ? -52.439 7.191 -31.724 1.00 26.48 112 VAL A O 1
ATOM 879 N N . SER A 1 113 ? -54.137 8.612 -31.388 1.00 27.73 113 SER A N 1
ATOM 880 C CA . SER A 1 113 ? -54.066 8.559 -29.925 1.00 27.73 113 SER A CA 1
ATOM 881 C C . SER A 1 113 ? -54.694 7.257 -29.409 1.00 27.73 113 SER A C 1
ATOM 883 O O . SER A 1 113 ? -55.736 6.817 -29.892 1.00 27.73 113 SER A O 1
ATOM 885 N N . ILE A 1 114 ? -54.071 6.648 -28.399 1.00 32.50 114 ILE A N 1
ATOM 886 C CA . ILE A 1 114 ? -54.695 5.603 -27.579 1.00 32.50 114 ILE A CA 1
ATOM 887 C C . ILE A 1 114 ? -55.128 6.276 -26.280 1.00 32.50 114 ILE A C 1
ATOM 889 O O . ILE A 1 114 ? -54.295 6.882 -25.604 1.00 32.50 114 ILE A O 1
ATOM 893 N N . ASP A 1 115 ? -56.412 6.186 -25.938 1.00 35.94 115 ASP A N 1
ATOM 894 C CA . ASP A 1 115 ? -56.965 6.850 -24.757 1.00 35.94 115 ASP A CA 1
ATOM 895 C C . ASP A 1 115 ? -56.573 6.103 -23.468 1.00 35.94 115 ASP A C 1
ATOM 897 O O . ASP A 1 115 ? -57.221 5.155 -23.021 1.00 35.94 115 ASP A O 1
ATOM 901 N N . VAL A 1 116 ? -55.435 6.503 -22.894 1.00 35.88 116 VAL A N 1
ATOM 902 C CA . VAL A 1 116 ? -54.845 5.888 -21.692 1.00 35.88 116 VAL A CA 1
ATOM 903 C C . VAL A 1 116 ? -55.806 5.876 -20.483 1.00 35.88 116 VAL A C 1
ATOM 905 O O . VAL A 1 116 ? -55.826 4.858 -19.787 1.00 35.88 116 VAL A O 1
ATOM 908 N N . PRO A 1 117 ? -56.633 6.913 -20.219 1.00 38.91 117 PRO A N 1
ATOM 909 C CA . PRO A 1 117 ? -57.692 6.865 -19.206 1.00 38.91 117 PRO A CA 1
ATOM 910 C C . PRO A 1 117 ? -58.659 5.678 -19.332 1.00 38.91 117 PRO A C 1
ATOM 912 O O . PRO A 1 117 ? -58.982 5.053 -18.322 1.00 38.91 117 PRO A O 1
ATOM 915 N N . GLU A 1 118 ? -59.091 5.318 -20.543 1.00 35.75 118 GLU A N 1
ATOM 916 C CA . GLU A 1 118 ? -60.013 4.195 -20.760 1.00 35.75 118 GLU A CA 1
ATOM 917 C C . GLU A 1 118 ? -59.343 2.841 -20.482 1.00 35.75 118 GLU A C 1
ATOM 919 O O . GLU A 1 118 ? -59.917 1.966 -19.827 1.00 35.75 118 GLU A O 1
ATOM 924 N N . LEU A 1 119 ? -58.078 2.699 -20.886 1.00 35.25 119 LEU A N 1
ATOM 925 C CA . LEU A 1 119 ? -57.251 1.533 -20.561 1.00 35.25 119 LEU A CA 1
ATOM 926 C C . LEU A 1 119 ? -57.009 1.397 -19.047 1.00 35.25 119 LEU A C 1
ATOM 928 O O . LEU A 1 119 ? -57.107 0.293 -18.511 1.00 35.25 119 LEU A O 1
ATOM 932 N N . SER A 1 120 ? -56.766 2.508 -18.345 1.00 35.38 120 SER A N 1
ATOM 933 C CA . SER A 1 120 ? -56.646 2.528 -16.881 1.00 35.38 120 SER A CA 1
ATOM 934 C C . SER A 1 120 ? -57.953 2.148 -16.182 1.00 35.38 120 SER A C 1
ATOM 936 O O . SER A 1 120 ? -57.916 1.329 -15.265 1.00 35.38 120 SER A O 1
ATOM 938 N N . ARG A 1 121 ? -59.113 2.659 -16.628 1.00 35.62 121 ARG A N 1
ATOM 939 C CA . ARG A 1 121 ? -60.421 2.282 -16.055 1.00 35.62 121 ARG A CA 1
ATOM 940 C C . ARG A 1 121 ? -60.715 0.792 -16.231 1.00 35.62 121 ARG A C 1
ATOM 942 O O . ARG A 1 121 ? -61.122 0.140 -15.271 1.00 35.62 121 ARG A O 1
ATOM 949 N N . ARG A 1 122 ? -60.429 0.220 -17.409 1.00 35.53 122 ARG A N 1
ATOM 950 C CA . ARG A 1 122 ? -60.580 -1.228 -17.646 1.00 35.53 122 ARG A CA 1
ATOM 951 C C . ARG A 1 122 ? -59.650 -2.082 -16.779 1.00 35.53 122 ARG A C 1
ATOM 953 O O . ARG A 1 122 ? -60.066 -3.153 -16.353 1.00 35.53 122 ARG A O 1
ATOM 960 N N . PHE A 1 123 ? -58.441 -1.615 -16.462 1.00 35.28 123 PHE A N 1
ATOM 961 C CA . PHE A 1 123 ? -57.563 -2.303 -15.505 1.00 35.28 123 PHE A CA 1
ATOM 962 C C . PHE A 1 123 ? -58.001 -2.131 -14.042 1.00 35.28 123 PHE A C 1
ATOM 964 O O . PHE A 1 123 ? -57.903 -3.081 -13.272 1.00 35.28 123 PHE A O 1
ATOM 971 N N . GLN A 1 124 ? -58.520 -0.964 -13.649 1.00 36.03 124 GLN A N 1
ATOM 972 C CA . GLN A 1 124 ? -59.009 -0.720 -12.284 1.00 36.03 124 GLN A CA 1
ATOM 973 C C . GLN A 1 124 ? -60.308 -1.476 -11.959 1.00 36.03 124 GLN A C 1
ATOM 975 O O . GLN A 1 124 ? -60.532 -1.813 -10.798 1.00 36.03 124 GLN A O 1
ATOM 980 N N . ALA A 1 125 ? -61.122 -1.808 -12.967 1.00 33.19 125 ALA A N 1
ATOM 981 C CA . ALA A 1 125 ? -62.278 -2.694 -12.812 1.00 33.19 125 ALA A CA 1
ATOM 982 C C . ALA A 1 125 ? -61.891 -4.139 -12.422 1.00 33.19 125 ALA A C 1
ATOM 984 O O . ALA A 1 125 ? -62.687 -4.835 -11.795 1.00 33.19 125 ALA A O 1
ATOM 985 N N . PHE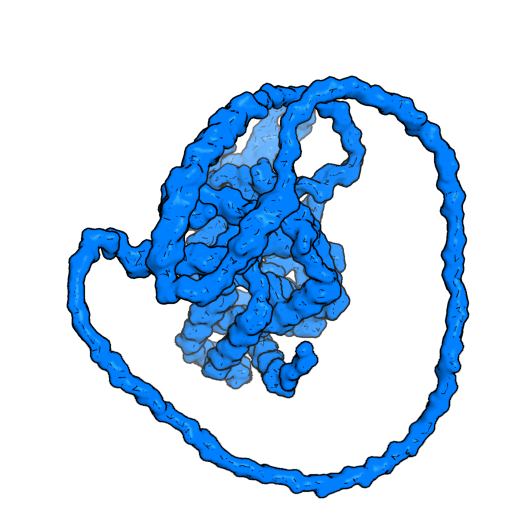 A 1 126 ? -60.665 -4.581 -12.732 1.00 36.84 126 PHE A N 1
ATOM 986 C CA . PHE A 1 126 ? -60.113 -5.866 -12.289 1.00 36.84 126 PHE A CA 1
ATOM 987 C C . PHE A 1 126 ? -59.316 -5.709 -10.989 1.00 36.84 126 PHE A C 1
ATOM 989 O O . PHE A 1 126 ? -58.104 -5.926 -10.925 1.00 36.84 126 PHE A O 1
ATOM 996 N N . SER A 1 127 ? -60.022 -5.344 -9.918 1.00 32.62 127 SER A N 1
ATOM 997 C CA . SER A 1 127 ? -59.477 -5.438 -8.566 1.00 32.62 127 SER A CA 1
ATOM 998 C C . SER A 1 127 ? -59.160 -6.903 -8.221 1.00 32.62 127 SER A C 1
ATOM 1000 O O . SER A 1 127 ? -59.914 -7.823 -8.541 1.00 32.62 127 SER A O 1
ATOM 1002 N N . PHE A 1 128 ? -58.013 -7.139 -7.574 1.00 41.81 128 PHE A N 1
ATOM 1003 C CA . PHE A 1 128 ? -57.612 -8.476 -7.126 1.00 41.81 128 PHE A CA 1
ATOM 1004 C C . PHE A 1 128 ? -58.533 -8.947 -5.992 1.00 41.81 128 PHE A C 1
ATOM 1006 O O . PHE A 1 128 ? -58.265 -8.699 -4.813 1.00 41.81 128 PHE A O 1
ATOM 1013 N N . ASN A 1 129 ? -59.618 -9.637 -6.346 1.00 33.44 129 ASN A N 1
ATOM 1014 C CA . ASN A 1 129 ? -60.474 -10.294 -5.369 1.00 33.44 129 ASN A CA 1
ATOM 1015 C C . ASN A 1 129 ? -59.672 -11.413 -4.677 1.00 33.44 129 ASN A C 1
ATOM 1017 O O . ASN A 1 129 ? -59.135 -12.302 -5.338 1.00 33.44 129 ASN A O 1
ATOM 1021 N N . ARG A 1 130 ? -59.534 -11.343 -3.347 1.00 39.81 130 ARG A N 1
ATOM 1022 C CA . ARG A 1 130 ? -58.558 -12.132 -2.563 1.00 39.81 130 ARG A CA 1
ATOM 1023 C C . ARG A 1 130 ? -58.942 -13.612 -2.356 1.00 39.81 130 ARG A C 1
ATOM 1025 O O . ARG A 1 130 ? -58.370 -14.266 -1.494 1.00 39.81 130 ARG A O 1
ATOM 1032 N N . SER A 1 131 ? -59.898 -14.137 -3.119 1.00 41.62 131 SER A N 1
ATOM 1033 C CA . SER A 1 131 ? -60.535 -15.451 -2.930 1.00 41.62 131 SER A CA 1
ATOM 1034 C C . SER A 1 131 ? -60.005 -16.576 -3.838 1.00 41.62 131 SER A C 1
ATOM 1036 O O . SER A 1 131 ? -60.577 -17.665 -3.874 1.00 41.62 131 SER A O 1
ATOM 1038 N N . ALA A 1 132 ? -58.919 -16.345 -4.583 1.00 41.09 132 ALA A N 1
ATOM 1039 C CA . ALA A 1 132 ? -58.287 -17.361 -5.428 1.00 41.09 132 ALA A CA 1
ATOM 1040 C C . ALA A 1 132 ? -57.464 -18.358 -4.582 1.00 41.09 132 ALA A C 1
ATOM 1042 O O . ALA A 1 132 ? -56.248 -18.230 -4.451 1.00 41.09 132 ALA A O 1
ATOM 1043 N N . ASN A 1 133 ? -58.137 -19.357 -4.005 1.00 44.09 133 ASN A N 1
ATOM 1044 C CA . ASN A 1 133 ? -57.583 -20.259 -2.984 1.00 44.09 133 ASN A CA 1
ATOM 1045 C C . ASN A 1 133 ? -56.555 -21.309 -3.478 1.00 44.09 133 ASN A C 1
ATOM 1047 O O . ASN A 1 133 ? -56.194 -22.198 -2.709 1.00 44.09 133 ASN A O 1
ATOM 1051 N N . SER A 1 134 ? -56.053 -21.243 -4.719 1.00 41.47 134 SER A N 1
ATOM 1052 C CA . SER A 1 134 ? -54.881 -22.040 -5.126 1.00 41.47 134 SER A CA 1
ATOM 1053 C C . SER A 1 134 ? -54.024 -21.361 -6.210 1.00 41.47 134 SER A C 1
ATOM 1055 O O . SER A 1 134 ? -54.555 -20.633 -7.055 1.00 41.47 134 SER A O 1
ATOM 1057 N N . PRO A 1 135 ? -52.703 -21.638 -6.265 1.00 38.72 135 PRO A N 1
ATOM 1058 C CA . PRO A 1 135 ? -51.839 -21.179 -7.359 1.00 38.72 135 PRO A CA 1
ATOM 1059 C C . PRO A 1 135 ? -52.222 -21.743 -8.738 1.00 38.72 135 PRO A C 1
ATOM 1061 O O . PRO A 1 135 ? -51.898 -21.141 -9.761 1.00 38.72 135 PRO A O 1
ATOM 1064 N N . PHE A 1 136 ? -52.908 -22.891 -8.780 1.00 34.66 136 PHE A N 1
ATOM 1065 C CA . PHE A 1 136 ? -53.260 -23.593 -10.017 1.00 34.66 136 PHE A CA 1
ATOM 1066 C C . PHE A 1 136 ? -54.361 -22.857 -10.797 1.00 34.66 136 PHE A C 1
ATOM 1068 O O . PHE A 1 136 ? -54.241 -22.650 -12.005 1.00 34.66 136 PHE A O 1
ATOM 1075 N N . GLU A 1 137 ? -55.374 -22.360 -10.081 1.00 39.03 137 GLU A N 1
ATOM 1076 C CA . GLU A 1 137 ? -56.446 -21.498 -10.606 1.00 39.03 137 GLU A CA 1
ATOM 1077 C C . GLU A 1 137 ? -55.873 -20.226 -11.262 1.00 39.03 137 GLU A C 1
ATOM 1079 O O . GLU A 1 137 ? -56.285 -19.810 -12.349 1.00 39.03 137 GLU A O 1
ATOM 1084 N N . LEU A 1 138 ? -54.862 -19.630 -10.619 1.00 42.06 138 LEU A N 1
ATOM 1085 C CA . LEU A 1 138 ? -54.169 -18.440 -11.109 1.00 42.06 138 LEU A CA 1
ATOM 1086 C C . LEU A 1 138 ? -53.343 -18.740 -12.373 1.00 42.06 138 LEU A C 1
ATOM 1088 O O . LEU A 1 138 ? -53.330 -17.938 -13.308 1.00 42.06 138 LEU A O 1
ATOM 1092 N N . TRP A 1 139 ? -52.678 -19.899 -12.425 1.00 38.31 139 TRP A N 1
ATOM 1093 C CA . TRP A 1 139 ? -51.902 -20.334 -13.589 1.00 38.31 139 TRP A CA 1
ATOM 1094 C C . TRP A 1 139 ? -52.793 -20.588 -14.811 1.00 38.31 139 TRP A C 1
ATOM 1096 O O . TRP A 1 139 ? -52.495 -20.079 -15.892 1.00 38.31 139 TRP A O 1
ATOM 1106 N N . TYR A 1 140 ? -53.913 -21.300 -14.638 1.00 37.41 140 TYR A N 1
ATOM 1107 C CA . TYR A 1 140 ? -54.833 -21.635 -15.732 1.00 37.41 140 TYR A CA 1
ATOM 1108 C C . TYR A 1 140 ? -55.372 -20.372 -16.420 1.00 37.41 140 TYR A C 1
ATOM 1110 O O . TYR A 1 140 ? -55.231 -20.201 -17.634 1.00 37.41 140 TYR A O 1
ATOM 1118 N N . ARG A 1 141 ? -55.870 -19.412 -15.627 1.00 42.34 141 ARG A N 1
ATOM 1119 C CA . ARG A 1 141 ? -56.385 -18.125 -16.127 1.00 42.34 141 ARG A CA 1
ATOM 1120 C C . ARG A 1 141 ? -55.311 -17.297 -16.842 1.00 42.34 141 ARG A C 1
ATOM 1122 O O . ARG A 1 141 ? -55.614 -16.614 -17.819 1.00 42.34 141 ARG A O 1
ATOM 1129 N N . VAL A 1 142 ? -54.048 -17.366 -16.413 1.00 43.31 142 VAL A N 1
ATOM 1130 C CA . VAL A 1 142 ? -52.925 -16.697 -17.099 1.00 43.31 142 VAL A CA 1
ATOM 1131 C C . VAL A 1 142 ? -52.589 -17.359 -18.446 1.00 43.31 142 VAL A C 1
ATOM 1133 O O . VAL A 1 142 ? -52.183 -16.661 -19.379 1.00 43.31 142 VAL A O 1
ATOM 1136 N N . VAL A 1 143 ? -52.778 -18.675 -18.583 1.00 39.44 143 VAL A N 1
ATOM 1137 C CA . VAL A 1 143 ? -52.540 -19.410 -19.838 1.00 39.44 143 VAL A CA 1
ATOM 1138 C C . VAL A 1 143 ? -53.624 -19.124 -20.881 1.00 39.44 143 VAL A C 1
ATOM 1140 O O . VAL A 1 143 ? -53.282 -18.903 -22.046 1.00 39.44 143 VAL A O 1
ATOM 1143 N N . GLU A 1 144 ? -54.899 -19.051 -20.489 1.00 40.50 144 GLU A N 1
ATOM 1144 C CA . GLU A 1 144 ? -55.987 -18.686 -21.411 1.00 40.50 144 GLU A CA 1
ATOM 1145 C C . GLU A 1 144 ? -55.834 -17.254 -21.936 1.00 40.50 144 GLU A C 1
ATOM 1147 O O . GLU A 1 144 ? -55.765 -17.051 -23.147 1.00 40.50 144 GLU A O 1
ATOM 1152 N N . ASN A 1 145 ? -55.621 -16.271 -21.053 1.00 43.31 145 ASN A N 1
ATOM 1153 C CA . ASN A 1 145 ? -55.396 -14.874 -21.453 1.00 43.31 145 ASN A CA 1
ATOM 1154 C C . ASN A 1 145 ? -54.170 -14.690 -22.381 1.00 43.31 145 ASN A C 1
ATOM 1156 O O . ASN A 1 145 ? -54.106 -13.742 -23.168 1.00 43.31 145 ASN A O 1
ATOM 1160 N N . TRP A 1 146 ? -53.185 -15.597 -22.334 1.00 43.47 146 TRP A N 1
ATOM 1161 C CA . TRP A 1 146 ? -52.056 -15.597 -23.272 1.00 43.47 146 TRP A CA 1
ATOM 1162 C C . TRP A 1 146 ? -52.427 -16.127 -24.669 1.00 43.47 146 TRP A C 1
ATOM 1164 O O . TRP A 1 146 ? -51.772 -15.764 -25.651 1.00 43.47 146 TRP A O 1
ATOM 1174 N N . ARG A 1 147 ? -53.456 -16.976 -24.790 1.00 38.84 147 ARG A N 1
ATOM 1175 C CA . ARG A 1 147 ? -53.927 -17.535 -26.069 1.00 38.84 147 ARG A CA 1
ATOM 1176 C C . ARG A 1 147 ? -54.473 -16.432 -26.977 1.00 38.84 147 ARG A C 1
ATOM 1178 O O . ARG A 1 147 ? -54.072 -16.370 -28.141 1.00 38.84 147 ARG A O 1
ATOM 1185 N N . ASP A 1 148 ? -55.259 -15.525 -26.405 1.00 43.25 148 ASP A N 1
ATOM 1186 C CA . ASP A 1 148 ? -55.969 -14.465 -27.131 1.00 43.25 148 ASP A CA 1
ATOM 1187 C C . ASP A 1 148 ? -55.096 -13.231 -27.401 1.00 43.25 148 ASP A C 1
ATOM 1189 O O . ASP A 1 148 ? -55.190 -12.617 -28.460 1.00 43.25 148 ASP A O 1
ATOM 1193 N N . ALA A 1 149 ? -54.157 -12.897 -26.507 1.00 39.22 149 ALA A N 1
ATOM 1194 C CA . ALA A 1 149 ? -53.220 -11.784 -26.717 1.00 39.22 149 ALA A CA 1
ATOM 1195 C C . ALA A 1 149 ? -52.151 -12.060 -27.804 1.00 39.22 149 ALA A C 1
ATOM 1197 O O . ALA A 1 149 ? -51.490 -11.142 -28.304 1.00 39.22 149 ALA A O 1
ATOM 1198 N N . LYS A 1 150 ? -51.951 -13.332 -28.170 1.00 35.41 150 LYS A N 1
ATOM 1199 C CA . LYS A 1 150 ? -50.864 -13.813 -29.040 1.00 35.41 150 LYS A CA 1
ATOM 1200 C C . LYS A 1 150 ? -50.836 -13.233 -30.471 1.00 35.41 150 LYS A C 1
ATOM 1202 O O . LYS A 1 150 ? -49.720 -13.020 -30.957 1.00 35.41 150 LYS A O 1
ATOM 1207 N N . PRO A 1 151 ? -51.963 -12.983 -31.175 1.00 40.59 151 PRO A N 1
ATOM 1208 C CA . PRO A 1 151 ? -51.939 -12.441 -32.537 1.00 40.59 151 PRO A CA 1
ATOM 1209 C C . PRO A 1 151 ? -51.415 -11.000 -32.579 1.00 40.59 151 PRO A C 1
ATOM 1211 O O . PRO A 1 151 ? -50.462 -10.712 -33.300 1.00 40.59 151 PRO A O 1
ATOM 1214 N N . HIS A 1 152 ? -51.962 -10.118 -31.739 1.00 42.31 152 HIS A N 1
ATOM 1215 C CA . HIS A 1 152 ? -51.705 -8.671 -31.774 1.00 42.31 152 HIS A CA 1
ATOM 1216 C C . HIS A 1 152 ? -50.228 -8.300 -31.540 1.00 42.31 152 HIS A C 1
ATOM 1218 O O . HIS A 1 152 ? -49.699 -7.373 -32.156 1.00 42.31 152 HIS A O 1
ATOM 1224 N N . ILE A 1 153 ? -49.521 -9.064 -30.700 1.00 41.44 153 ILE A N 1
ATOM 1225 C CA . ILE A 1 153 ? -48.083 -8.874 -30.439 1.00 41.44 153 ILE A CA 1
ATOM 1226 C C . ILE A 1 153 ? -47.238 -9.175 -31.696 1.00 41.44 153 ILE A C 1
ATOM 1228 O O . ILE A 1 153 ? -46.176 -8.578 -31.896 1.00 41.44 153 ILE A O 1
ATOM 1232 N N . LYS A 1 154 ? -47.701 -10.080 -32.568 1.00 39.03 154 LYS A N 1
ATOM 1233 C CA . LYS A 1 154 ? -46.979 -10.498 -33.778 1.00 39.03 154 LYS A CA 1
ATOM 1234 C C . LYS A 1 154 ? -46.963 -9.387 -34.838 1.00 39.03 154 LYS A C 1
ATOM 1236 O O . LYS A 1 154 ? -45.911 -9.130 -35.428 1.00 39.03 154 LYS A O 1
ATOM 1241 N N . ASP A 1 155 ? -48.076 -8.676 -35.005 1.00 38.41 155 ASP A N 1
ATOM 1242 C CA . ASP A 1 155 ? -48.196 -7.560 -35.955 1.00 38.41 155 ASP A CA 1
ATOM 1243 C C . ASP A 1 155 ? -47.369 -6.341 -35.531 1.00 38.41 155 ASP A C 1
ATOM 1245 O O . ASP A 1 155 ? -46.681 -5.734 -36.362 1.00 38.41 155 ASP A O 1
ATOM 1249 N N . TYR A 1 156 ? -47.342 -6.032 -34.231 1.00 37.22 156 TYR A N 1
ATOM 1250 C CA . TYR A 1 156 ? -46.524 -4.952 -33.666 1.00 37.22 156 TYR A CA 1
ATOM 1251 C C . TYR A 1 156 ? -45.022 -5.144 -33.958 1.00 37.22 156 TYR A C 1
ATOM 1253 O O . TYR A 1 156 ? -44.321 -4.217 -34.370 1.00 37.22 156 TYR A O 1
ATOM 1261 N N . LEU A 1 157 ? -44.521 -6.378 -33.837 1.00 37.00 157 LEU A N 1
ATOM 1262 C CA . LEU A 1 157 ? -43.129 -6.706 -34.169 1.00 37.00 157 LEU A CA 1
ATOM 1263 C C . LEU A 1 157 ? -42.846 -6.686 -35.684 1.00 37.00 157 LEU A C 1
ATOM 1265 O O . LEU A 1 157 ? -41.707 -6.439 -36.091 1.00 37.00 157 LEU A O 1
ATOM 1269 N N . SER A 1 158 ? -43.862 -6.910 -36.527 1.00 37.06 158 SER A N 1
ATOM 1270 C CA . SER A 1 158 ? -43.730 -6.853 -37.991 1.00 37.06 158 SER A CA 1
ATOM 1271 C C . SER A 1 158 ? -43.590 -5.417 -38.519 1.00 37.06 158 SER A C 1
ATOM 1273 O O . SER A 1 158 ? -42.823 -5.168 -39.453 1.00 37.06 158 SER A O 1
ATOM 1275 N N . THR A 1 159 ? -44.287 -4.460 -37.898 1.00 36.53 159 THR A N 1
ATOM 1276 C CA . THR A 1 159 ? -44.265 -3.042 -38.286 1.00 36.53 159 THR A CA 1
ATOM 1277 C C . THR A 1 159 ? -43.018 -2.327 -37.770 1.00 36.53 159 THR A C 1
ATOM 1279 O O . THR A 1 159 ? -42.453 -1.504 -38.493 1.00 36.53 159 THR A O 1
ATOM 1282 N N . TRP A 1 160 ? -42.517 -2.693 -36.584 1.00 33.31 160 TRP A N 1
ATOM 1283 C CA . TRP A 1 160 ? -41.288 -2.123 -36.016 1.00 33.31 160 TRP A CA 1
ATOM 1284 C C . TRP A 1 160 ? -40.063 -2.319 -36.928 1.00 33.31 160 TRP A C 1
ATOM 1286 O O . TRP A 1 160 ? -39.335 -1.365 -37.203 1.00 33.31 160 TRP A O 1
ATOM 1296 N N . LYS A 1 161 ? -39.883 -3.522 -37.496 1.00 34.84 161 LYS A N 1
ATOM 1297 C CA . LYS A 1 161 ? -38.755 -3.843 -38.396 1.00 34.84 161 LYS A CA 1
ATOM 1298 C C . LYS A 1 161 ? -38.724 -3.049 -39.712 1.00 34.84 161 LYS A C 1
ATOM 1300 O O . LYS A 1 161 ? -37.690 -3.043 -40.372 1.00 34.84 161 LYS A O 1
ATOM 1305 N N . LYS A 1 162 ? -39.819 -2.391 -40.113 1.00 34.75 162 LYS A N 1
ATOM 1306 C CA . LYS A 1 162 ? -39.921 -1.662 -41.395 1.00 34.75 162 LYS A CA 1
ATOM 1307 C C . LYS A 1 162 ? -39.545 -0.171 -41.310 1.00 34.75 162 LYS A C 1
ATOM 1309 O O . LYS A 1 162 ? -39.614 0.514 -42.324 1.00 34.75 162 LYS A O 1
ATOM 1314 N N . ARG A 1 163 ? -39.186 0.361 -40.130 1.00 31.38 163 ARG A N 1
ATOM 1315 C CA . ARG A 1 163 ? -39.134 1.819 -39.866 1.00 31.38 163 ARG A CA 1
ATOM 1316 C C . ARG A 1 163 ? -37.746 2.417 -39.555 1.00 31.38 163 ARG A C 1
ATOM 1318 O O . ARG A 1 163 ? -37.685 3.516 -39.011 1.00 31.38 163 ARG A O 1
ATOM 1325 N N . THR A 1 164 ? -36.631 1.761 -39.894 1.00 26.81 164 THR A N 1
ATOM 1326 C CA . THR A 1 164 ? -35.278 2.227 -39.491 1.00 26.81 164 THR A CA 1
ATOM 1327 C C . THR A 1 164 ? -34.307 2.429 -40.670 1.00 26.81 164 THR A C 1
ATOM 1329 O O . THR A 1 164 ? -33.648 1.476 -41.084 1.00 26.81 164 THR A O 1
ATOM 1332 N N . PRO A 1 165 ? -34.156 3.659 -41.206 1.00 32.06 165 PRO A N 1
ATOM 1333 C CA . PRO A 1 165 ? -33.171 3.971 -42.246 1.00 32.06 165 PRO A CA 1
ATOM 1334 C C . PRO A 1 165 ? -31.769 4.250 -41.677 1.00 32.06 165 PRO A C 1
ATOM 1336 O O . PRO A 1 165 ? -31.608 4.999 -40.713 1.00 32.06 165 PRO A O 1
ATOM 1339 N N . LEU A 1 166 ? -30.731 3.730 -42.336 1.00 36.09 166 LEU A N 1
ATOM 1340 C CA . LEU A 1 166 ? -29.328 4.072 -42.067 1.00 36.09 166 LEU A CA 1
ATOM 1341 C C . LEU A 1 166 ? -29.000 5.481 -42.602 1.00 36.09 166 LEU A C 1
ATOM 1343 O O . LEU A 1 166 ? -28.988 5.690 -43.814 1.00 36.09 166 LEU A O 1
ATOM 1347 N N . ARG A 1 167 ? -28.664 6.442 -41.727 1.00 28.42 167 ARG A N 1
ATOM 1348 C CA . ARG A 1 167 ? -28.122 7.758 -42.133 1.00 28.42 167 ARG A CA 1
ATOM 1349 C C . ARG A 1 167 ? -26.615 7.857 -41.873 1.00 28.42 167 ARG A C 1
ATOM 1351 O O . ARG A 1 167 ? -26.147 7.658 -40.755 1.00 28.42 167 ARG A O 1
ATOM 1358 N N . ARG A 1 168 ? -25.858 8.199 -42.923 1.00 28.97 168 ARG A N 1
ATOM 1359 C CA . ARG A 1 168 ? -24.409 8.470 -42.868 1.00 28.97 168 ARG A CA 1
ATOM 1360 C C . ARG A 1 168 ? -24.135 9.772 -42.099 1.00 28.97 168 ARG A C 1
ATOM 1362 O O . ARG A 1 168 ? -24.870 10.744 -42.263 1.00 28.97 168 ARG A O 1
ATOM 1369 N N . ARG A 1 169 ? -23.054 9.816 -41.311 1.00 29.02 169 ARG A N 1
ATOM 1370 C CA . ARG A 1 169 ? -22.552 11.061 -40.698 1.00 29.02 169 ARG A CA 1
ATOM 1371 C C . ARG A 1 169 ? -21.969 11.985 -41.777 1.00 29.02 169 ARG A C 1
ATOM 1373 O O . ARG A 1 169 ? -21.243 11.513 -42.647 1.00 29.02 169 ARG A O 1
ATOM 1380 N N . ARG A 1 170 ? -22.229 13.292 -41.677 1.00 25.70 170 ARG A N 1
ATOM 1381 C CA . ARG A 1 170 ? -21.378 14.346 -42.259 1.00 25.70 170 ARG A CA 1
ATOM 1382 C C . ARG A 1 170 ? -20.515 14.942 -41.145 1.00 25.70 170 ARG A C 1
ATOM 1384 O O . ARG A 1 170 ? -20.939 14.948 -39.990 1.00 25.70 170 ARG A O 1
ATOM 1391 N N . HIS A 1 171 ? -19.323 15.423 -41.484 1.00 28.94 171 HIS A N 1
ATOM 1392 C CA . HIS A 1 171 ? -18.522 16.233 -40.568 1.00 28.94 171 HIS A CA 1
ATOM 1393 C C . HIS A 1 171 ? -19.053 17.669 -40.524 1.00 28.94 171 HIS A C 1
ATOM 1395 O O . HIS A 1 171 ? -19.479 18.200 -41.546 1.00 28.94 171 HIS A O 1
ATOM 1401 N N . PHE A 1 172 ? -18.956 18.285 -39.350 1.00 25.02 172 PHE A N 1
ATOM 1402 C CA . PHE A 1 172 ? -18.847 19.731 -39.177 1.00 25.02 172 PHE A CA 1
ATOM 1403 C C . PHE A 1 172 ? -17.655 19.986 -38.251 1.00 25.02 172 PHE A C 1
ATOM 1405 O O . PHE A 1 172 ? -17.355 19.155 -37.388 1.00 25.02 172 PHE A O 1
ATOM 1412 N N . THR A 1 173 ? -16.938 21.079 -38.484 1.00 31.38 173 THR A N 1
ATOM 1413 C CA . THR A 1 173 ? -15.659 21.382 -37.835 1.00 31.38 173 THR A CA 1
ATOM 1414 C C . THR A 1 173 ? -15.732 22.715 -37.114 1.00 31.38 173 THR A C 1
ATOM 1416 O O . THR A 1 173 ? -15.733 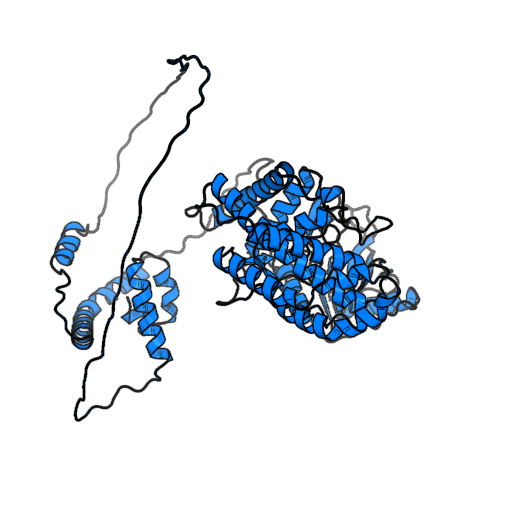23.749 -37.771 1.00 31.38 173 THR A O 1
ATOM 1419 N N . ASP A 1 174 ? -15.676 22.678 -35.786 1.00 26.94 174 ASP A N 1
ATOM 1420 C CA . ASP A 1 174 ? -15.438 23.851 -34.945 1.00 26.94 174 ASP A CA 1
ATOM 1421 C C . ASP A 1 174 ? -14.361 23.540 -33.902 1.00 26.94 174 ASP A C 1
ATOM 1423 O O . ASP A 1 174 ? -14.210 22.395 -33.463 1.00 26.94 174 ASP A O 1
ATOM 1427 N N . ARG A 1 175 ? -13.574 24.557 -33.531 1.00 34.12 175 ARG A N 1
ATOM 1428 C CA . ARG A 1 175 ? -12.455 24.446 -32.580 1.00 34.12 175 ARG A CA 1
ATOM 1429 C C . ARG A 1 175 ? -12.831 25.055 -31.219 1.00 34.12 175 ARG A C 1
ATOM 1431 O O . ARG A 1 175 ? -12.891 26.279 -31.123 1.00 34.12 175 ARG A O 1
ATOM 1438 N N . PRO A 1 176 ? -12.977 24.262 -30.143 1.00 26.84 176 PRO A N 1
ATOM 1439 C CA . PRO A 1 176 ? -13.012 24.788 -28.779 1.00 26.84 176 PRO A CA 1
ATOM 1440 C C . PRO A 1 176 ? -11.614 25.226 -28.317 1.00 26.84 176 PRO A C 1
ATOM 1442 O O . PRO A 1 176 ? -10.607 24.597 -28.651 1.00 26.84 176 PRO A O 1
ATOM 1445 N N . THR A 1 177 ? -11.544 26.291 -27.522 1.00 28.62 177 THR A N 1
ATOM 1446 C CA . THR A 1 177 ? -10.293 26.932 -27.091 1.00 28.62 177 THR A CA 1
ATOM 1447 C C . THR A 1 177 ? -9.671 26.309 -25.832 1.00 28.62 177 THR A C 1
ATOM 1449 O O . THR A 1 177 ? -10.363 25.843 -24.928 1.00 28.62 177 THR A O 1
ATOM 1452 N N . GLY A 1 178 ? -8.334 26.360 -25.759 1.00 28.55 178 GLY A N 1
ATOM 1453 C CA . GLY A 1 178 ? -7.518 26.328 -24.532 1.00 28.55 178 GLY A CA 1
ATOM 1454 C C . GLY A 1 178 ? -7.835 25.258 -23.477 1.00 28.55 178 GLY A C 1
ATOM 1455 O O . GLY A 1 178 ? -7.209 24.202 -23.438 1.00 28.55 178 GLY A O 1
ATOM 1456 N N . ASN A 1 179 ? -8.770 25.565 -22.575 1.00 32.56 179 ASN A N 1
ATOM 1457 C CA . ASN A 1 179 ? -8.910 24.921 -21.263 1.00 32.56 179 ASN A CA 1
ATOM 1458 C C . ASN A 1 179 ? -9.895 23.736 -21.195 1.00 32.56 179 ASN A C 1
ATOM 1460 O O . ASN A 1 179 ? -10.039 23.119 -20.140 1.00 32.56 179 ASN A O 1
ATOM 1464 N N . ALA A 1 180 ? -10.560 23.367 -22.295 1.00 30.30 180 ALA A N 1
ATOM 1465 C CA . ALA A 1 180 ? -11.547 22.278 -22.286 1.00 30.30 180 ALA A CA 1
ATOM 1466 C C . ALA A 1 180 ? -10.943 20.851 -22.282 1.00 30.30 180 ALA A C 1
ATOM 1468 O O . ALA A 1 180 ? -11.630 19.896 -21.920 1.00 30.30 180 ALA A O 1
ATOM 1469 N N . GLN A 1 181 ? -9.674 20.665 -22.675 1.00 29.89 181 GLN A N 1
ATOM 1470 C CA . GLN A 1 181 ? -9.136 19.323 -22.975 1.00 29.89 181 GLN A CA 1
ATOM 1471 C C . GLN A 1 181 ? -8.883 18.412 -21.758 1.00 29.89 181 GLN A C 1
ATOM 1473 O O . GLN A 1 181 ? -8.785 17.196 -21.935 1.00 29.89 181 GLN A O 1
ATOM 1478 N N . TRP A 1 182 ? -8.773 18.963 -20.546 1.00 33.44 182 TRP A N 1
ATOM 1479 C CA . TRP A 1 182 ? -8.374 18.201 -19.353 1.00 33.44 182 TRP A CA 1
ATOM 1480 C C . TRP A 1 182 ? -9.546 17.578 -18.577 1.00 33.44 182 TRP A C 1
ATOM 1482 O O . TRP A 1 182 ? -9.389 16.510 -17.993 1.00 33.44 182 TRP A O 1
ATOM 1492 N N . LYS A 1 183 ? -10.739 18.191 -18.593 1.00 36.44 183 LYS A N 1
ATOM 1493 C CA . LYS A 1 183 ? -11.831 17.852 -17.653 1.00 36.44 183 LYS A CA 1
ATOM 1494 C C . LYS A 1 183 ? -12.637 16.580 -17.964 1.00 36.44 183 LYS A C 1
ATOM 1496 O O . LYS A 1 183 ? -13.406 16.153 -17.114 1.00 36.44 183 LYS A O 1
ATOM 1501 N N . ALA A 1 184 ? -12.484 15.972 -19.144 1.00 30.83 184 ALA A N 1
ATOM 1502 C CA . ALA A 1 184 ? -13.375 14.897 -19.617 1.00 30.83 184 ALA A CA 1
ATOM 1503 C C . ALA A 1 184 ? -12.649 13.634 -20.128 1.00 30.83 184 ALA A C 1
ATOM 1505 O O . ALA A 1 184 ? -13.240 12.842 -20.862 1.00 30.83 184 ALA A O 1
ATOM 1506 N N . ARG A 1 185 ? -11.349 13.465 -19.829 1.00 35.62 185 ARG A N 1
ATOM 1507 C CA . ARG A 1 185 ? -10.443 12.664 -20.682 1.00 35.62 185 ARG A CA 1
ATOM 1508 C C . ARG A 1 185 ? -9.721 11.476 -20.023 1.00 35.62 185 ARG A C 1
ATOM 1510 O O . ARG A 1 185 ? -8.804 10.936 -20.649 1.00 35.62 185 ARG A O 1
ATOM 1517 N N . ARG A 1 186 ? -10.127 11.041 -18.818 1.00 44.91 186 ARG A N 1
ATOM 1518 C CA . ARG A 1 186 ? -9.497 9.903 -18.101 1.00 44.91 186 ARG A CA 1
ATOM 1519 C C . ARG A 1 186 ? -10.411 8.695 -17.813 1.00 44.91 186 ARG A C 1
ATOM 1521 O O . ARG A 1 186 ? -9.974 7.575 -18.041 1.00 44.91 186 ARG A O 1
ATOM 1528 N N . PHE A 1 187 ? -11.665 8.897 -17.386 1.00 41.09 187 PHE A N 1
ATOM 1529 C CA . PHE A 1 187 ? -12.554 7.783 -16.983 1.00 41.09 187 PHE A CA 1
ATOM 1530 C C . PHE A 1 187 ? -13.564 7.365 -18.055 1.00 41.09 187 PHE A C 1
ATOM 1532 O O . PHE A 1 187 ? -13.646 6.182 -18.382 1.00 41.09 187 PHE A O 1
ATOM 1539 N N . SER A 1 188 ? -14.197 8.319 -18.743 1.00 35.47 188 SER A N 1
ATOM 1540 C CA . SER A 1 188 ? -14.909 8.065 -20.011 1.00 35.47 188 SER A CA 1
ATOM 1541 C C . SER A 1 188 ? -14.023 7.344 -21.049 1.00 35.47 188 SER A C 1
ATOM 1543 O O . SER A 1 188 ? -14.503 6.576 -21.886 1.00 35.47 188 SER A O 1
ATOM 1545 N N . THR A 1 189 ? -12.704 7.554 -20.969 1.00 38.72 189 THR A N 1
ATOM 1546 C CA . THR A 1 189 ? -11.692 6.989 -21.863 1.00 38.72 189 THR A CA 1
ATOM 1547 C C . THR A 1 189 ? -11.154 5.617 -21.445 1.00 38.72 189 THR A C 1
ATOM 1549 O O . THR A 1 189 ? -10.448 5.022 -22.265 1.00 38.72 189 THR A O 1
ATOM 1552 N N . LEU A 1 190 ? -11.539 5.046 -20.292 1.00 41.59 190 LEU A N 1
ATOM 1553 C CA . LEU A 1 190 ? -11.207 3.654 -19.917 1.00 41.59 190 LEU A CA 1
ATOM 1554 C C . LEU A 1 190 ? -11.645 2.657 -21.005 1.00 41.59 190 LEU A C 1
ATOM 1556 O O . LEU A 1 190 ? -10.896 1.762 -21.385 1.00 41.59 190 LEU A O 1
ATOM 1560 N N . ARG A 1 191 ? -12.819 2.884 -21.612 1.00 40.25 191 ARG A N 1
ATOM 1561 C CA . ARG A 1 191 ? -13.327 2.092 -22.751 1.00 40.25 191 ARG A CA 1
ATOM 1562 C C . ARG A 1 191 ? -12.614 2.361 -24.087 1.00 40.25 191 ARG A C 1
ATOM 1564 O O . ARG A 1 191 ? -12.884 1.666 -25.060 1.00 40.25 191 ARG A O 1
ATOM 1571 N N . SER A 1 192 ? -11.731 3.361 -24.159 1.00 36.47 192 SER A N 1
ATOM 1572 C CA . SER A 1 192 ? -11.046 3.804 -25.391 1.00 36.47 192 SER A CA 1
ATOM 1573 C C . SER A 1 192 ? -9.529 3.573 -25.400 1.00 36.47 192 SER A C 1
ATOM 1575 O O . SER A 1 192 ? -8.907 3.676 -26.455 1.00 36.47 192 SER A O 1
ATOM 1577 N N . LYS A 1 193 ? -8.930 3.266 -24.242 1.00 45.03 193 LYS A N 1
ATOM 1578 C CA . LYS A 1 193 ? -7.491 3.006 -24.071 1.00 45.03 193 LYS A CA 1
ATOM 1579 C C . LYS A 1 193 ? -7.212 1.669 -23.375 1.00 45.03 193 LYS A C 1
ATOM 1581 O O . LYS A 1 193 ? -6.261 1.566 -22.607 1.00 45.03 193 LYS A O 1
ATOM 1586 N N . LEU A 1 194 ? -8.002 0.636 -23.676 1.00 52.94 194 LEU A N 1
ATOM 1587 C CA . LEU A 1 194 ? -7.637 -0.726 -23.285 1.00 52.94 194 LEU A CA 1
ATOM 1588 C C . LEU A 1 194 ? -6.278 -1.077 -23.904 1.00 52.94 194 LEU A C 1
ATOM 1590 O O . LEU A 1 194 ? -6.135 -1.096 -25.131 1.00 52.94 194 LEU A O 1
ATOM 1594 N N . TYR A 1 195 ? -5.273 -1.336 -23.070 1.00 57.66 195 TYR A N 1
ATOM 1595 C CA . TYR A 1 195 ? -3.972 -1.757 -23.577 1.00 57.66 195 TYR A CA 1
ATOM 1596 C C . TYR A 1 195 ? -4.048 -3.196 -24.121 1.00 57.66 195 TYR A C 1
ATOM 1598 O O . TYR A 1 195 ? -4.769 -4.031 -23.572 1.00 57.66 195 TYR A O 1
ATOM 1606 N N . PRO A 1 196 ? -3.290 -3.531 -25.186 1.00 61.19 196 PRO A N 1
ATOM 1607 C CA . PRO A 1 196 ? -3.179 -4.906 -25.661 1.00 61.19 196 PRO A CA 1
ATOM 1608 C C . PRO A 1 196 ? -2.737 -5.853 -24.544 1.00 61.19 196 PRO A C 1
ATOM 1610 O O . PRO A 1 196 ? -1.758 -5.550 -23.854 1.00 61.19 196 PRO A O 1
ATOM 1613 N N . LYS A 1 197 ? -3.431 -6.995 -24.425 1.00 69.50 197 LYS A N 1
ATOM 1614 C CA . LYS A 1 197 ? -3.167 -8.042 -23.428 1.00 69.50 197 LYS A CA 1
ATOM 1615 C C . LYS A 1 197 ? -1.676 -8.360 -23.326 1.00 69.50 197 LYS A C 1
ATOM 1617 O O . LYS A 1 197 ? -1.024 -8.628 -24.338 1.00 69.50 197 LYS A O 1
ATOM 1622 N N . THR A 1 198 ? -1.158 -8.363 -22.101 1.00 76.00 198 THR A N 1
ATOM 1623 C CA . THR A 1 198 ? 0.215 -8.770 -21.789 1.00 76.00 198 THR A CA 1
ATOM 1624 C C . THR A 1 198 ? 0.480 -10.193 -22.287 1.00 76.00 198 THR A C 1
ATOM 1626 O O . THR A 1 198 ? -0.361 -11.079 -22.126 1.00 76.00 198 THR A O 1
ATOM 1629 N N . ARG A 1 199 ? 1.657 -10.428 -22.878 1.00 73.56 199 ARG A N 1
ATOM 1630 C CA . ARG A 1 199 ? 2.106 -11.781 -23.232 1.00 73.56 199 ARG A CA 1
ATOM 1631 C C . ARG A 1 199 ? 2.674 -12.482 -21.999 1.00 73.56 199 ARG A C 1
ATOM 1633 O O . ARG A 1 199 ? 3.548 -11.927 -21.335 1.00 73.56 199 ARG A O 1
ATOM 1640 N N . THR A 1 200 ? 2.219 -13.705 -21.748 1.00 80.94 200 THR A N 1
ATOM 1641 C CA . THR A 1 200 ? 2.878 -14.659 -20.846 1.00 80.94 200 THR A CA 1
ATOM 1642 C C . THR A 1 200 ? 3.666 -15.649 -21.698 1.00 80.94 200 THR A C 1
ATOM 1644 O O . THR A 1 200 ? 3.125 -16.169 -22.673 1.00 80.94 200 THR A O 1
ATOM 1647 N N . THR A 1 201 ? 4.933 -15.881 -21.360 1.00 83.81 201 THR A N 1
ATOM 1648 C CA . THR A 1 201 ? 5.845 -16.761 -22.109 1.00 83.81 201 THR A CA 1
ATOM 1649 C C . THR A 1 201 ? 6.548 -17.684 -21.128 1.00 83.81 201 THR A C 1
ATOM 1651 O O . THR A 1 201 ? 7.102 -17.176 -20.160 1.00 83.81 201 THR A O 1
ATOM 1654 N N . ARG A 1 202 ? 6.566 -19.000 -21.382 1.00 84.00 202 ARG A N 1
ATOM 1655 C CA . ARG A 1 202 ? 7.392 -19.913 -20.580 1.00 84.00 202 ARG A CA 1
ATOM 1656 C C . ARG A 1 202 ? 8.867 -19.647 -20.860 1.00 84.00 202 ARG A C 1
ATOM 1658 O O . ARG A 1 202 ? 9.301 -19.765 -22.008 1.00 84.00 202 ARG A O 1
ATOM 1665 N N . PHE A 1 203 ? 9.575 -19.198 -19.837 1.00 84.38 203 PHE A N 1
ATOM 1666 C CA . PHE A 1 203 ? 10.951 -18.723 -19.841 1.00 84.38 203 PHE A CA 1
ATOM 1667 C C . PHE A 1 203 ? 11.343 -18.371 -18.401 1.00 84.38 203 PHE A C 1
ATOM 1669 O O . PHE A 1 203 ? 10.634 -17.612 -17.741 1.00 84.38 203 PHE A O 1
ATOM 1676 N N . GLU A 1 204 ? 12.500 -18.841 -17.946 1.00 85.94 204 GLU A N 1
ATOM 1677 C CA . GLU A 1 204 ? 13.126 -18.364 -16.713 1.00 85.94 204 GLU A CA 1
ATOM 1678 C C . GLU A 1 204 ? 14.344 -17.506 -17.050 1.00 85.94 204 GLU A C 1
ATOM 1680 O O . GLU A 1 204 ? 15.147 -17.839 -17.926 1.00 85.94 204 GLU A O 1
ATOM 1685 N N . LEU A 1 205 ? 14.480 -16.390 -16.337 1.00 88.31 205 LEU A N 1
ATOM 1686 C CA . LEU A 1 205 ? 15.646 -15.523 -16.389 1.00 88.31 205 LEU A CA 1
ATOM 1687 C C . LEU A 1 205 ? 16.454 -15.709 -15.105 1.00 88.31 205 LEU A C 1
ATOM 1689 O O . LEU A 1 205 ? 16.193 -15.045 -14.102 1.00 88.31 205 LEU A O 1
ATOM 1693 N N . ASP A 1 206 ? 17.436 -16.608 -15.145 1.00 87.25 206 ASP A N 1
ATOM 1694 C CA . ASP A 1 206 ? 18.518 -16.628 -14.159 1.00 87.25 206 ASP A CA 1
ATOM 1695 C C . ASP A 1 206 ? 19.331 -15.333 -14.302 1.00 87.25 206 ASP A C 1
ATOM 1697 O O . ASP A 1 206 ? 20.070 -15.160 -15.271 1.00 87.25 206 ASP A O 1
ATOM 1701 N N . LEU A 1 207 ? 19.180 -14.408 -13.356 1.00 86.19 207 LEU A N 1
ATOM 1702 C CA . LEU A 1 207 ? 19.930 -13.156 -13.282 1.00 86.19 207 LEU A CA 1
ATOM 1703 C C . LEU A 1 207 ? 20.389 -12.964 -11.838 1.00 86.19 207 LEU A C 1
ATOM 1705 O O . LEU A 1 207 ? 19.601 -12.620 -10.957 1.00 86.19 207 LEU A O 1
ATOM 1709 N N . HIS A 1 208 ? 21.666 -13.226 -11.588 1.00 80.12 208 HIS A N 1
ATOM 1710 C CA . HIS A 1 208 ? 22.194 -13.373 -10.241 1.00 80.12 208 HIS A CA 1
ATOM 1711 C C . HIS A 1 208 ? 22.803 -12.051 -9.730 1.00 80.12 208 HIS A C 1
ATOM 1713 O O . HIS A 1 208 ? 23.481 -11.357 -10.487 1.00 80.12 208 HIS A O 1
ATOM 1719 N N . PRO A 1 209 ? 22.658 -11.684 -8.438 1.00 74.81 209 PRO A N 1
ATOM 1720 C CA . PRO A 1 209 ? 23.249 -10.462 -7.876 1.00 74.81 209 PRO A CA 1
ATOM 1721 C C . PRO A 1 209 ? 24.775 -10.310 -7.993 1.00 74.81 209 PRO A C 1
ATOM 1723 O O . PRO A 1 209 ? 25.274 -9.215 -7.748 1.00 74.81 209 PRO A O 1
ATOM 1726 N N . LYS A 1 210 ? 25.507 -11.384 -8.329 1.00 79.88 210 LYS A N 1
ATOM 1727 C CA . LYS A 1 210 ? 26.960 -11.371 -8.592 1.00 79.88 210 LYS A CA 1
ATOM 1728 C C . LYS A 1 210 ? 27.323 -11.474 -10.086 1.00 79.88 210 LYS A C 1
ATOM 1730 O O . LYS A 1 210 ? 28.506 -11.584 -10.394 1.00 79.88 210 LYS A O 1
ATOM 1735 N N . ASP A 1 211 ? 26.347 -11.479 -10.999 1.00 84.75 211 ASP A N 1
ATOM 1736 C CA . ASP A 1 211 ? 26.626 -11.442 -12.441 1.00 84.75 211 ASP A CA 1
ATOM 1737 C C . ASP A 1 211 ? 27.375 -10.149 -12.796 1.00 84.75 211 ASP A C 1
ATOM 1739 O O . ASP A 1 211 ? 27.042 -9.064 -12.312 1.00 84.75 211 ASP A O 1
ATOM 1743 N N . SER A 1 212 ? 28.382 -10.244 -13.669 1.00 89.25 212 SER A N 1
ATOM 1744 C CA . SER A 1 212 ? 29.045 -9.050 -14.198 1.00 89.25 212 SER A CA 1
ATOM 1745 C C . SER A 1 212 ? 28.083 -8.258 -15.092 1.00 89.25 212 SER A C 1
ATOM 1747 O O . SER A 1 212 ? 27.162 -8.824 -15.682 1.00 89.25 212 SER A O 1
ATOM 1749 N N . SER A 1 213 ? 28.316 -6.950 -15.245 1.00 89.00 213 SER A N 1
ATOM 1750 C CA . SER A 1 213 ? 27.471 -6.088 -16.091 1.00 89.00 213 SER A CA 1
ATOM 1751 C C . SER A 1 213 ? 27.307 -6.644 -17.517 1.00 89.00 213 SER A C 1
ATOM 1753 O O . SER A 1 213 ? 26.201 -6.665 -18.047 1.00 89.00 213 SER A O 1
ATOM 1755 N N . ALA A 1 214 ? 28.374 -7.204 -18.102 1.00 90.44 214 ALA A N 1
ATOM 1756 C CA . ALA A 1 214 ? 28.322 -7.846 -19.417 1.00 90.44 214 ALA A CA 1
ATOM 1757 C C . ALA A 1 214 ? 27.400 -9.082 -19.445 1.00 90.44 214 ALA A C 1
ATOM 1759 O O . ALA A 1 214 ? 26.539 -9.178 -20.318 1.00 90.44 214 ALA A O 1
ATOM 1760 N N . ILE A 1 215 ? 27.529 -9.986 -18.463 1.00 92.44 215 ILE A N 1
ATOM 1761 C CA . ILE A 1 215 ? 26.697 -11.198 -18.342 1.00 92.44 215 ILE A CA 1
ATOM 1762 C C . ILE A 1 215 ? 25.225 -10.816 -18.125 1.00 92.44 215 ILE A C 1
ATOM 1764 O O . ILE A 1 215 ? 24.334 -11.363 -18.777 1.00 92.44 215 ILE A O 1
ATOM 1768 N N . ALA A 1 216 ? 24.963 -9.830 -17.263 1.00 92.19 216 ALA A N 1
ATOM 1769 C CA . ALA A 1 216 ? 23.624 -9.301 -17.027 1.00 92.19 216 ALA A CA 1
ATOM 1770 C C . ALA A 1 216 ? 23.009 -8.704 -18.308 1.00 92.19 216 ALA A C 1
ATOM 1772 O O . ALA A 1 216 ? 21.865 -9.020 -18.647 1.00 92.19 216 ALA A O 1
ATOM 1773 N N . CYS A 1 217 ? 23.763 -7.889 -19.055 1.00 95.06 217 CYS A N 1
ATOM 1774 C CA . CYS A 1 217 ? 23.308 -7.315 -20.321 1.00 95.06 217 CYS A CA 1
ATOM 1775 C C . CYS A 1 217 ? 23.060 -8.378 -21.399 1.00 95.06 217 CYS A C 1
ATOM 1777 O O . CYS A 1 217 ? 22.071 -8.265 -22.121 1.00 95.06 217 CYS A O 1
ATOM 1779 N N . GLU A 1 218 ? 23.879 -9.429 -21.497 1.00 95.56 218 GLU A N 1
ATOM 1780 C CA . GLU A 1 218 ? 23.656 -10.532 -22.442 1.00 95.56 218 GLU A CA 1
ATOM 1781 C C . GLU A 1 218 ? 22.374 -11.315 -22.108 1.00 95.56 218 GLU A C 1
ATOM 1783 O O . GLU A 1 218 ? 21.484 -11.454 -22.959 1.00 95.56 218 GLU A O 1
ATOM 1788 N N . LYS A 1 219 ? 22.237 -11.755 -20.847 1.00 95.38 219 LYS A N 1
ATOM 1789 C CA . LYS A 1 219 ? 21.052 -12.456 -20.326 1.00 95.38 219 LYS A CA 1
ATOM 1790 C C . LYS A 1 219 ? 19.770 -11.649 -20.577 1.00 95.38 219 LYS A C 1
ATOM 1792 O O . LYS A 1 219 ? 18.793 -12.175 -21.120 1.00 95.38 219 LYS A O 1
ATOM 1797 N N . VAL A 1 220 ? 19.783 -10.351 -20.261 1.00 95.38 220 VAL A N 1
ATOM 1798 C CA . VAL A 1 220 ? 18.638 -9.451 -20.481 1.00 95.38 220 VAL A CA 1
ATOM 1799 C C . VAL A 1 220 ? 18.403 -9.160 -21.968 1.00 95.38 220 VAL A C 1
ATOM 1801 O O . VAL A 1 220 ? 17.250 -9.122 -22.390 1.00 95.38 220 VAL A O 1
ATOM 1804 N N . CYS A 1 221 ? 19.440 -9.017 -22.798 1.00 95.38 221 CYS A N 1
ATOM 1805 C CA . CYS A 1 221 ? 19.295 -8.843 -24.248 1.00 95.38 221 CYS A CA 1
ATOM 1806 C C . CYS A 1 221 ? 18.567 -10.042 -24.885 1.00 95.38 221 CYS A C 1
ATOM 1808 O O . CYS A 1 221 ? 17.598 -9.862 -25.632 1.00 95.38 221 CYS A O 1
ATOM 1810 N N . ARG A 1 222 ? 18.942 -11.275 -24.508 1.00 94.19 222 ARG A N 1
ATOM 1811 C CA . ARG A 1 222 ? 18.239 -12.506 -24.911 1.00 94.19 222 ARG A CA 1
ATOM 1812 C C . ARG A 1 222 ? 16.774 -12.507 -24.454 1.00 94.19 222 ARG A C 1
ATOM 1814 O O . ARG A 1 222 ? 15.892 -12.800 -25.262 1.00 94.19 222 ARG A O 1
ATOM 1821 N N . ALA A 1 223 ? 16.505 -12.133 -23.202 1.00 94.00 223 ALA A N 1
ATOM 1822 C CA . ALA A 1 223 ? 15.145 -12.036 -22.669 1.00 94.00 223 ALA A CA 1
ATOM 1823 C C . ALA A 1 223 ? 14.291 -10.985 -23.409 1.00 94.00 223 ALA A C 1
ATOM 1825 O O . ALA A 1 223 ? 13.148 -11.258 -23.772 1.00 94.00 223 ALA A O 1
ATOM 1826 N N . LEU A 1 224 ? 14.842 -9.800 -23.698 1.00 94.44 224 LEU A N 1
ATOM 1827 C CA . LEU A 1 224 ? 14.154 -8.729 -24.429 1.00 94.44 224 LEU A CA 1
ATOM 1828 C C . LEU A 1 224 ? 13.774 -9.154 -25.854 1.00 94.44 224 LEU A C 1
ATOM 1830 O O . LEU A 1 224 ? 12.634 -8.915 -26.260 1.00 94.44 224 LEU A O 1
ATOM 1834 N N . ARG A 1 225 ? 14.693 -9.803 -26.586 1.00 94.00 225 ARG A N 1
ATOM 1835 C CA . ARG A 1 225 ? 14.449 -10.346 -27.937 1.00 94.00 225 ARG A CA 1
ATOM 1836 C C . ARG A 1 225 ? 13.277 -11.335 -27.955 1.00 94.00 225 ARG A C 1
ATOM 1838 O O . ARG A 1 225 ? 12.434 -11.258 -28.846 1.00 94.00 225 ARG A O 1
ATOM 1845 N N . LEU A 1 226 ? 13.211 -12.229 -26.962 1.00 92.44 226 LEU A N 1
ATOM 1846 C CA . LEU A 1 226 ? 12.167 -13.253 -26.828 1.00 92.44 226 LEU A CA 1
ATOM 1847 C C . LEU A 1 226 ? 10.809 -12.665 -26.405 1.00 92.44 226 LEU A C 1
ATOM 1849 O O . LEU A 1 226 ? 9.783 -12.926 -27.032 1.00 92.44 226 LEU A O 1
ATOM 1853 N N . LEU A 1 227 ? 10.796 -11.876 -25.329 1.00 92.12 227 LEU A N 1
ATOM 1854 C CA . LEU A 1 227 ? 9.570 -11.445 -24.652 1.00 92.12 227 LEU A CA 1
ATOM 1855 C C . LEU A 1 227 ? 8.890 -10.250 -25.337 1.00 92.12 227 LEU A C 1
ATOM 1857 O O . LEU A 1 227 ? 7.670 -10.092 -25.251 1.00 92.12 227 LEU A O 1
ATOM 1861 N N . LEU A 1 228 ? 9.659 -9.391 -26.015 1.00 91.38 228 LEU A N 1
ATOM 1862 C CA . LEU A 1 228 ? 9.185 -8.125 -26.575 1.00 91.38 228 LEU A CA 1
ATOM 1863 C C . LEU A 1 228 ? 9.573 -8.008 -28.063 1.00 91.38 228 LEU A C 1
ATOM 1865 O O . LEU A 1 228 ? 10.623 -7.448 -28.367 1.00 91.38 228 LEU A O 1
ATOM 1869 N N . PRO A 1 229 ? 8.704 -8.397 -29.023 1.00 89.06 229 PRO A N 1
ATOM 1870 C CA . PRO A 1 229 ? 9.026 -8.430 -30.463 1.00 89.06 229 PRO A CA 1
ATOM 1871 C C . PRO A 1 229 ? 9.569 -7.123 -31.072 1.00 89.06 229 PRO A C 1
ATOM 1873 O O . PRO A 1 229 ? 10.243 -7.141 -32.098 1.00 89.06 229 PRO A O 1
ATOM 1876 N N . LYS A 1 230 ? 9.333 -5.979 -30.411 1.00 89.31 230 LYS A N 1
ATOM 1877 C CA . LYS A 1 230 ? 9.942 -4.666 -30.706 1.00 89.31 230 LYS A CA 1
ATOM 1878 C C . LYS A 1 230 ? 11.476 -4.615 -30.506 1.00 89.31 230 LYS A C 1
ATOM 1880 O O . LYS A 1 230 ? 12.060 -3.543 -30.668 1.00 89.31 230 LYS A O 1
ATOM 1885 N N . TYR A 1 231 ? 12.087 -5.714 -30.061 1.00 92.94 231 TYR A N 1
ATOM 1886 C CA . TYR A 1 231 ? 13.496 -5.857 -29.694 1.00 92.94 231 TYR A CA 1
ATOM 1887 C C . TYR A 1 231 ? 14.162 -7.123 -30.260 1.00 92.94 231 TYR A C 1
ATOM 1889 O O . TYR A 1 231 ? 15.238 -7.480 -29.801 1.00 92.94 231 TYR A O 1
ATOM 1897 N N . HIS A 1 232 ? 13.577 -7.791 -31.259 1.00 91.81 232 HIS A N 1
ATOM 1898 C CA . HIS A 1 232 ? 14.189 -8.967 -31.907 1.00 91.81 232 HIS A CA 1
ATOM 1899 C C . HIS A 1 232 ? 15.589 -8.689 -32.501 1.00 91.81 232 HIS A C 1
ATOM 1901 O O . HIS A 1 232 ? 16.405 -9.595 -32.628 1.00 91.81 232 HIS A O 1
ATOM 1907 N N . ASP A 1 233 ? 15.849 -7.426 -32.833 1.00 91.56 233 ASP A N 1
ATOM 1908 C CA . ASP A 1 233 ? 16.984 -6.881 -33.575 1.00 91.56 233 ASP A CA 1
ATOM 1909 C C . ASP A 1 233 ? 18.022 -6.127 -32.715 1.00 91.56 233 ASP A C 1
ATOM 1911 O O . ASP A 1 233 ? 19.003 -5.629 -33.261 1.00 91.56 233 ASP A O 1
ATOM 1915 N N . ILE A 1 234 ? 17.845 -6.021 -31.389 1.00 94.00 234 ILE A N 1
ATOM 1916 C CA . ILE A 1 234 ? 18.844 -5.340 -30.536 1.00 94.00 234 ILE A CA 1
ATOM 1917 C C . ILE A 1 234 ? 20.103 -6.186 -30.342 1.00 94.00 234 ILE A C 1
ATOM 1919 O O . ILE A 1 234 ? 20.037 -7.417 -30.331 1.00 94.00 234 ILE A O 1
ATOM 1923 N N . THR A 1 235 ? 21.237 -5.531 -30.116 1.00 94.19 235 THR A N 1
ATOM 1924 C CA . THR A 1 235 ? 22.520 -6.142 -29.725 1.00 94.19 235 THR A CA 1
ATOM 1925 C C . THR A 1 235 ? 22.779 -5.986 -28.215 1.00 94.19 235 THR A C 1
ATOM 1927 O O . THR A 1 235 ? 21.916 -5.490 -27.488 1.00 94.19 235 THR A O 1
ATOM 1930 N N . VAL A 1 236 ? 23.906 -6.490 -27.695 1.00 94.06 236 VAL A N 1
ATOM 1931 C CA . VAL A 1 236 ? 24.199 -6.471 -26.241 1.00 94.06 236 VAL A CA 1
ATOM 1932 C C . VAL A 1 236 ? 24.734 -5.107 -25.795 1.00 94.06 236 VAL A C 1
ATOM 1934 O O . VAL A 1 236 ? 24.325 -4.605 -24.756 1.00 94.06 236 VAL A O 1
ATOM 1937 N N . ASP A 1 237 ? 25.556 -4.463 -26.625 1.00 93.31 237 ASP A N 1
ATOM 1938 C CA . ASP A 1 237 ? 26.039 -3.078 -26.487 1.00 93.31 237 ASP A CA 1
ATOM 1939 C C . ASP A 1 237 ? 24.907 -2.035 -26.404 1.00 93.31 237 ASP A C 1
ATOM 1941 O O . ASP A 1 237 ? 25.067 -0.981 -25.793 1.00 93.31 237 ASP A O 1
ATOM 1945 N N . GLN A 1 238 ? 23.735 -2.348 -26.962 1.00 93.50 238 GLN A N 1
ATOM 1946 C CA . GLN A 1 238 ? 22.532 -1.515 -26.897 1.00 93.50 238 GLN A CA 1
ATOM 1947 C C . GLN A 1 238 ? 21.765 -1.634 -25.570 1.00 93.50 238 GLN A C 1
ATOM 1949 O O . GLN A 1 238 ? 20.782 -0.912 -25.375 1.00 93.50 238 GLN A O 1
ATOM 1954 N N . VAL A 1 239 ? 22.162 -2.547 -24.676 1.00 95.81 239 VAL A N 1
ATOM 1955 C CA . VAL A 1 239 ? 21.480 -2.845 -23.410 1.00 95.81 239 VAL A CA 1
ATOM 1956 C C . VAL A 1 239 ? 22.375 -2.485 -22.230 1.00 95.81 239 VAL A C 1
ATOM 1958 O O . VAL A 1 239 ? 23.506 -2.945 -22.121 1.00 95.81 239 VAL A O 1
ATOM 1961 N N . GLN A 1 240 ? 21.826 -1.715 -21.293 1.00 95.81 240 GLN A N 1
ATOM 1962 C CA . GLN A 1 240 ? 22.421 -1.466 -19.983 1.00 95.81 240 GLN A CA 1
ATOM 1963 C C . GLN A 1 240 ? 21.454 -1.943 -18.893 1.00 95.81 240 GLN A C 1
ATOM 1965 O O . GLN A 1 240 ? 20.268 -1.597 -18.900 1.00 95.81 240 GLN A O 1
ATOM 1970 N N . VAL A 1 241 ? 21.966 -2.732 -17.949 1.00 94.81 241 VAL A N 1
ATOM 1971 C CA . VAL A 1 241 ? 21.215 -3.271 -16.808 1.00 94.81 241 VAL A CA 1
ATOM 1972 C C . VAL A 1 241 ? 21.705 -2.593 -15.533 1.00 94.81 241 VAL A C 1
ATOM 1974 O O . VAL A 1 241 ? 22.878 -2.697 -15.186 1.00 94.81 241 VAL A O 1
ATOM 1977 N N . ILE A 1 242 ? 20.812 -1.898 -14.827 1.00 92.25 242 ILE A N 1
ATOM 1978 C CA . ILE A 1 242 ? 21.116 -1.226 -13.557 1.00 92.25 242 ILE A CA 1
ATOM 1979 C C . ILE A 1 242 ? 20.252 -1.862 -12.469 1.00 92.25 242 ILE A C 1
ATOM 1981 O O . ILE A 1 242 ? 19.027 -1.764 -12.525 1.00 92.25 242 ILE A O 1
ATOM 1985 N N . ARG A 1 243 ? 20.863 -2.518 -11.478 1.00 88.12 243 ARG A N 1
ATOM 1986 C CA . ARG A 1 243 ? 20.135 -3.034 -10.307 1.00 88.12 243 ARG A CA 1
ATOM 1987 C C . ARG A 1 243 ? 19.667 -1.863 -9.442 1.00 88.12 243 ARG A C 1
ATOM 1989 O O . ARG A 1 243 ? 20.457 -0.966 -9.162 1.00 88.12 243 ARG A O 1
ATOM 1996 N N . LEU A 1 244 ? 18.409 -1.885 -9.016 1.00 84.88 244 LEU A N 1
ATOM 1997 C CA . LEU A 1 244 ? 17.872 -0.930 -8.049 1.00 84.88 244 LEU A CA 1
ATOM 1998 C C . LEU A 1 244 ? 17.939 -1.542 -6.642 1.00 84.88 244 LEU A C 1
ATOM 2000 O O . LEU A 1 244 ? 17.626 -2.718 -6.451 1.00 84.88 244 LEU A O 1
ATOM 2004 N N . SER A 1 245 ? 18.386 -0.752 -5.669 1.00 67.62 245 SER A N 1
ATOM 2005 C CA . SER A 1 245 ? 18.381 -1.093 -4.243 1.00 67.62 245 SER A CA 1
ATOM 2006 C C . SER A 1 245 ? 17.002 -0.844 -3.608 1.00 67.62 245 SER A C 1
ATOM 2008 O O . SER A 1 245 ? 16.113 -0.273 -4.235 1.00 67.62 245 SER A O 1
ATOM 2010 N N . GLY A 1 246 ? 16.808 -1.301 -2.367 1.00 57.81 246 GLY A N 1
ATOM 2011 C CA . GLY A 1 246 ? 15.601 -1.040 -1.564 1.00 57.81 246 GLY A CA 1
ATOM 2012 C C . GLY A 1 246 ? 14.436 -2.021 -1.752 1.00 57.81 246 GLY A C 1
ATOM 2013 O O . GLY A 1 246 ? 13.583 -2.114 -0.878 1.00 57.81 246 GLY A O 1
ATOM 2014 N N . ALA A 1 247 ? 14.403 -2.807 -2.832 1.00 57.03 247 ALA A N 1
ATOM 2015 C CA . ALA A 1 247 ? 13.370 -3.828 -3.018 1.00 57.03 247 ALA A CA 1
ATOM 2016 C C . ALA A 1 247 ? 13.621 -5.059 -2.121 1.00 57.03 247 ALA A C 1
ATOM 2018 O O . ALA A 1 247 ? 14.622 -5.759 -2.282 1.00 57.03 247 ALA A O 1
ATOM 2019 N N . LEU A 1 248 ? 12.698 -5.322 -1.190 1.00 51.25 248 LEU A N 1
ATOM 2020 C CA . LEU A 1 248 ? 12.848 -6.333 -0.132 1.00 51.25 248 LEU A CA 1
ATOM 2021 C C . LEU A 1 248 ? 12.508 -7.767 -0.585 1.00 51.25 248 LEU A C 1
ATOM 2023 O O . LEU A 1 248 ? 13.128 -8.723 -0.129 1.00 51.25 248 LEU A O 1
ATOM 2027 N N . THR A 1 249 ? 11.528 -7.924 -1.482 1.00 59.47 249 THR A N 1
ATOM 2028 C CA . THR A 1 249 ? 10.906 -9.224 -1.825 1.00 59.47 249 THR A CA 1
ATOM 2029 C C . THR A 1 249 ? 11.151 -9.685 -3.268 1.00 59.47 249 THR A C 1
ATOM 2031 O O . THR A 1 249 ? 10.922 -10.845 -3.611 1.00 59.47 249 THR A O 1
ATOM 2034 N N . ASN A 1 250 ? 11.624 -8.788 -4.137 1.00 70.31 250 ASN A N 1
ATOM 2035 C CA . ASN A 1 250 ? 11.861 -9.033 -5.561 1.00 70.31 250 ASN A CA 1
ATOM 2036 C C . ASN A 1 250 ? 13.184 -8.364 -5.972 1.00 70.31 250 ASN A C 1
ATOM 2038 O O . ASN A 1 250 ? 13.470 -7.257 -5.523 1.00 70.31 250 ASN A O 1
ATOM 2042 N N . SER A 1 251 ? 13.975 -8.972 -6.861 1.00 81.88 251 SER A N 1
ATOM 2043 C CA . SER A 1 251 ? 15.154 -8.296 -7.428 1.00 81.88 251 SER A CA 1
ATOM 2044 C C . SER A 1 251 ? 14.738 -7.415 -8.607 1.00 81.88 251 SER A C 1
ATOM 2046 O O . SER A 1 251 ? 14.213 -7.908 -9.607 1.00 81.88 251 SER A O 1
ATOM 2048 N N . VAL A 1 252 ? 14.960 -6.104 -8.477 1.00 88.25 252 VAL A N 1
ATOM 2049 C CA . VAL A 1 252 ? 14.465 -5.080 -9.410 1.00 88.25 252 VAL A CA 1
ATOM 2050 C C . VAL A 1 252 ? 15.618 -4.427 -10.178 1.00 88.25 252 VAL A C 1
ATOM 2052 O O . VAL A 1 252 ? 16.655 -4.095 -9.603 1.00 88.25 252 VAL A O 1
ATOM 2055 N N . TYR A 1 253 ? 15.434 -4.218 -11.484 1.00 91.56 253 TYR A N 1
ATOM 2056 C CA . TYR A 1 253 ? 16.443 -3.639 -12.373 1.00 91.56 253 TYR A CA 1
ATOM 2057 C C . TYR A 1 253 ? 15.824 -2.613 -13.344 1.00 91.56 253 TYR A C 1
ATOM 2059 O O . TYR A 1 253 ? 14.830 -2.907 -14.014 1.00 91.56 253 TYR A O 1
ATOM 2067 N N . LYS A 1 254 ? 16.436 -1.427 -13.479 1.00 94.31 254 LYS A N 1
ATOM 2068 C CA . LYS A 1 254 ? 16.166 -0.468 -14.568 1.00 94.31 254 LYS A CA 1
ATOM 2069 C C . LYS A 1 254 ? 16.930 -0.942 -15.805 1.00 94.31 254 LYS A C 1
ATOM 2071 O O . LYS A 1 254 ? 18.159 -0.982 -15.810 1.00 94.31 254 LYS A O 1
ATOM 2076 N N . ILE A 1 255 ? 16.194 -1.325 -16.845 1.00 96.19 255 ILE A N 1
ATOM 2077 C CA . ILE A 1 255 ? 16.744 -1.799 -18.118 1.00 96.19 255 ILE A CA 1
ATOM 2078 C C . ILE A 1 255 ? 16.694 -0.652 -19.116 1.00 96.19 255 ILE A C 1
ATOM 2080 O O . ILE A 1 255 ? 15.606 -0.198 -19.470 1.00 96.19 255 ILE A O 1
ATOM 2084 N N . ILE A 1 256 ? 17.850 -0.195 -19.586 1.00 95.81 256 ILE A N 1
ATOM 2085 C CA . ILE A 1 256 ? 17.967 0.884 -20.568 1.00 95.81 256 ILE A CA 1
ATOM 2086 C C . ILE A 1 256 ? 18.329 0.263 -21.917 1.00 95.81 256 ILE A C 1
ATOM 2088 O O . ILE A 1 256 ? 19.309 -0.468 -22.024 1.00 95.81 256 ILE A O 1
ATOM 2092 N N . VAL A 1 257 ? 17.533 0.555 -22.947 1.00 94.50 257 VAL A N 1
ATOM 2093 C CA . VAL A 1 257 ? 17.801 0.140 -24.329 1.00 94.50 257 VAL A CA 1
ATOM 2094 C C . VAL A 1 257 ? 18.024 1.380 -25.183 1.00 94.50 257 VAL A C 1
ATOM 2096 O O . VAL A 1 257 ? 17.104 2.190 -25.341 1.00 94.50 257 VAL A O 1
ATOM 2099 N N . GLN A 1 258 ? 19.222 1.524 -25.740 1.00 92.56 258 GLN A N 1
ATOM 2100 C CA . GLN A 1 258 ? 19.583 2.602 -26.658 1.00 92.56 258 GLN A CA 1
ATOM 2101 C C . GLN A 1 258 ? 19.546 2.088 -28.101 1.00 92.56 258 GLN A C 1
ATOM 2103 O O . GLN A 1 258 ? 19.945 0.964 -28.382 1.00 92.56 258 GLN A O 1
ATOM 2108 N N . ARG A 1 259 ? 19.055 2.903 -29.036 1.00 85.19 259 ARG A N 1
ATOM 2109 C CA . ARG A 1 259 ? 19.105 2.604 -30.476 1.00 85.19 259 ARG A CA 1
ATOM 2110 C C . ARG A 1 259 ? 19.588 3.819 -31.258 1.00 85.19 259 ARG A C 1
ATOM 2112 O O . ARG A 1 259 ? 19.144 4.919 -30.922 1.00 85.19 259 ARG A O 1
ATOM 2119 N N . PRO A 1 260 ? 20.385 3.652 -32.325 1.00 77.38 260 PRO A N 1
ATOM 2120 C CA . PRO A 1 260 ? 20.612 4.713 -33.300 1.00 77.38 260 PRO A CA 1
ATOM 2121 C C . PRO A 1 260 ? 19.287 5.213 -33.893 1.00 77.38 260 PRO A C 1
ATOM 2123 O O . PRO A 1 260 ? 18.363 4.429 -34.132 1.00 77.38 260 PRO A O 1
ATOM 2126 N N . VAL A 1 261 ? 19.195 6.516 -34.144 1.00 72.44 261 VAL A N 1
ATOM 2127 C CA . VAL A 1 261 ? 18.121 7.123 -34.939 1.00 72.44 261 VAL A CA 1
ATOM 2128 C C . VAL A 1 261 ? 18.694 7.434 -36.322 1.00 72.44 261 VAL A C 1
ATOM 2130 O O . VAL A 1 261 ? 19.730 8.095 -36.391 1.00 72.44 261 VAL A O 1
ATOM 2133 N N . PRO A 1 262 ? 18.064 6.990 -37.427 1.00 67.44 262 PRO A N 1
ATOM 2134 C CA . PRO A 1 262 ? 18.478 7.412 -38.761 1.00 67.44 262 PRO A CA 1
ATOM 2135 C C . PRO A 1 262 ? 18.439 8.946 -38.859 1.00 67.44 262 PRO A C 1
ATOM 2137 O O . PRO A 1 262 ? 17.439 9.534 -38.433 1.00 67.44 262 PRO A O 1
ATOM 2140 N N . PRO A 1 263 ? 19.480 9.608 -39.397 1.00 60.28 263 PRO A N 1
ATOM 2141 C CA . PRO A 1 263 ? 19.519 11.063 -39.470 1.00 60.28 263 PRO A CA 1
ATOM 2142 C C . PRO A 1 263 ? 18.327 11.581 -40.283 1.00 60.28 263 PRO A C 1
ATOM 2144 O O . PRO A 1 263 ? 18.202 11.315 -41.476 1.00 60.28 263 PRO A O 1
ATOM 2147 N N . SER A 1 264 ? 17.436 12.313 -39.613 1.00 59.56 264 SER A N 1
ATOM 2148 C CA . SER A 1 264 ? 16.265 12.951 -40.215 1.00 59.56 264 SER A CA 1
ATOM 2149 C C . SER A 1 264 ? 16.337 14.457 -39.991 1.00 59.56 264 SER A C 1
ATOM 2151 O O . SER A 1 264 ? 16.798 14.906 -38.940 1.00 59.56 264 SER A O 1
ATOM 2153 N N . ALA A 1 265 ? 15.876 15.241 -40.967 1.00 54.78 265 ALA A N 1
ATOM 2154 C CA . ALA A 1 265 ? 16.105 16.688 -41.049 1.00 54.78 265 ALA A CA 1
ATOM 2155 C C . ALA A 1 265 ? 15.464 17.539 -39.925 1.00 54.78 265 ALA A C 1
ATOM 2157 O O . ALA A 1 265 ? 15.550 18.762 -39.960 1.00 54.78 265 ALA A O 1
ATOM 2158 N N . THR A 1 266 ? 14.806 16.919 -38.941 1.00 57.19 266 THR A N 1
ATOM 2159 C CA . THR A 1 266 ? 13.993 17.589 -37.911 1.00 57.19 266 THR A CA 1
ATOM 2160 C C . THR A 1 266 ? 14.358 17.233 -36.465 1.00 57.19 266 THR A C 1
ATOM 2162 O O . THR A 1 266 ? 13.679 17.693 -35.550 1.00 57.19 266 THR A O 1
ATOM 2165 N N . THR A 1 267 ? 15.396 16.424 -36.208 1.00 56.59 267 THR A N 1
ATOM 2166 C CA . THR A 1 267 ? 15.781 16.035 -34.831 1.00 56.59 267 THR A CA 1
ATOM 2167 C C . THR A 1 267 ? 17.291 15.943 -34.628 1.00 56.59 267 THR A C 1
ATOM 2169 O O . THR A 1 267 ? 17.945 15.117 -35.254 1.00 56.59 267 THR A O 1
ATOM 2172 N N . GLN A 1 268 ? 17.818 16.698 -33.657 1.00 58.88 268 GLN A N 1
ATOM 2173 C CA . GLN A 1 268 ? 19.220 16.624 -33.206 1.00 58.88 268 GLN A CA 1
ATOM 2174 C C . GLN A 1 268 ? 19.551 15.348 -32.397 1.00 58.88 268 GLN A C 1
ATOM 2176 O O . GLN A 1 268 ? 20.717 15.066 -32.135 1.00 58.88 268 GLN A O 1
ATOM 2181 N N . ALA A 1 269 ? 18.544 14.571 -31.982 1.00 61.31 269 ALA A N 1
ATOM 2182 C CA . ALA A 1 269 ? 18.734 13.351 -31.200 1.00 61.31 269 ALA A CA 1
ATOM 2183 C C . ALA A 1 269 ? 19.263 12.194 -32.069 1.00 61.31 269 ALA A C 1
ATOM 2185 O O . ALA A 1 269 ? 18.517 11.592 -32.842 1.00 61.31 269 ALA A O 1
ATOM 2186 N N . THR A 1 270 ? 20.543 11.858 -31.901 1.00 65.81 270 THR A N 1
ATOM 2187 C CA . THR A 1 270 ? 21.238 10.757 -32.599 1.00 65.81 270 THR A CA 1
ATOM 2188 C C . THR A 1 270 ? 20.834 9.367 -32.099 1.00 65.81 270 THR A C 1
ATOM 2190 O O . THR A 1 270 ? 20.985 8.379 -32.819 1.00 65.81 270 THR A O 1
ATOM 2193 N N . THR A 1 271 ? 20.304 9.268 -30.876 1.00 72.25 271 THR A N 1
ATOM 2194 C CA . THR A 1 271 ? 19.887 8.008 -30.247 1.00 72.25 271 THR A CA 1
ATOM 2195 C C . THR A 1 271 ? 18.493 8.100 -29.626 1.00 72.25 271 THR A C 1
ATOM 2197 O O . THR A 1 271 ? 18.000 9.168 -29.261 1.00 72.25 271 THR A O 1
ATOM 2200 N N . LYS A 1 272 ? 17.826 6.946 -29.526 1.00 82.88 272 LYS A N 1
ATOM 2201 C CA . LYS A 1 272 ? 16.481 6.778 -28.973 1.00 82.88 272 LYS A CA 1
ATOM 2202 C C . LYS A 1 272 ? 16.503 5.797 -27.813 1.00 82.88 272 LYS A C 1
ATOM 2204 O O . LYS A 1 272 ? 16.357 4.588 -27.999 1.00 82.88 272 LYS A O 1
ATOM 2209 N N . THR A 1 273 ? 16.652 6.347 -26.619 1.00 87.44 273 THR A N 1
ATOM 2210 C CA . THR A 1 273 ? 16.597 5.608 -25.357 1.00 87.44 273 THR A CA 1
ATOM 2211 C C . THR A 1 273 ? 15.170 5.154 -25.038 1.00 87.44 273 THR A C 1
ATOM 2213 O O . THR A 1 273 ? 14.191 5.850 -25.321 1.00 87.44 273 THR A O 1
ATOM 2216 N N . ARG A 1 274 ? 15.037 3.965 -24.446 1.00 91.31 274 ARG A N 1
ATOM 2217 C CA . ARG A 1 274 ? 13.798 3.438 -23.856 1.00 91.31 274 ARG A CA 1
ATOM 2218 C C . ARG A 1 274 ? 14.124 2.659 -22.588 1.00 91.31 274 ARG A C 1
ATOM 2220 O O . ARG A 1 274 ? 14.906 1.714 -22.672 1.00 91.31 274 ARG A O 1
ATOM 2227 N N . GLN A 1 275 ? 13.479 2.985 -21.470 1.00 94.56 275 GLN A N 1
ATOM 2228 C CA . GLN A 1 275 ? 13.606 2.210 -20.235 1.00 94.56 275 GLN A CA 1
ATOM 2229 C C . GLN A 1 275 ? 12.420 1.267 -19.984 1.00 94.56 275 GLN A C 1
ATOM 2231 O O . GLN A 1 275 ? 11.285 1.555 -20.372 1.00 94.56 275 GLN A O 1
ATOM 2236 N N . HIS A 1 276 ? 12.694 0.155 -19.300 1.00 95.44 276 HIS A N 1
ATOM 2237 C CA . HIS A 1 276 ? 11.715 -0.791 -18.743 1.00 95.44 276 HIS A CA 1
ATOM 2238 C C . HIS A 1 276 ? 12.162 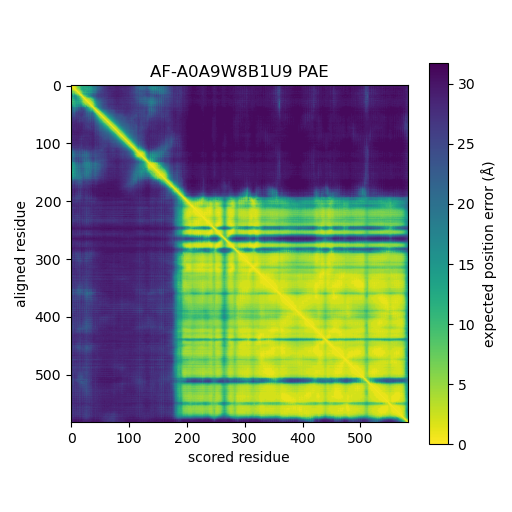-1.166 -17.329 1.00 95.44 276 HIS A C 1
ATOM 2240 O O . HIS A 1 276 ? 13.354 -1.092 -17.023 1.00 95.44 276 HIS A O 1
ATOM 2246 N N . LEU A 1 277 ? 11.225 -1.567 -16.478 1.00 94.06 277 LEU A N 1
ATOM 2247 C CA . LEU A 1 277 ? 11.538 -2.122 -15.165 1.00 94.06 277 LEU A CA 1
ATOM 2248 C C . LEU A 1 277 ? 11.434 -3.648 -15.254 1.00 94.06 277 LEU A C 1
ATOM 2250 O O . LEU A 1 277 ? 10.419 -4.178 -15.704 1.00 94.06 277 LEU A O 1
ATOM 2254 N N . LEU A 1 278 ? 12.493 -4.354 -14.873 1.00 93.44 278 LEU A N 1
ATOM 2255 C CA . LEU A 1 278 ? 12.528 -5.811 -14.777 1.00 93.44 278 LEU A CA 1
ATOM 2256 C C . LEU A 1 278 ? 12.400 -6.191 -13.302 1.00 93.44 278 LEU A C 1
ATOM 2258 O O . LEU A 1 278 ? 13.202 -5.731 -12.489 1.00 93.44 278 LEU A O 1
ATOM 2262 N N . ARG A 1 279 ? 11.422 -7.034 -12.964 1.00 90.25 279 ARG A N 1
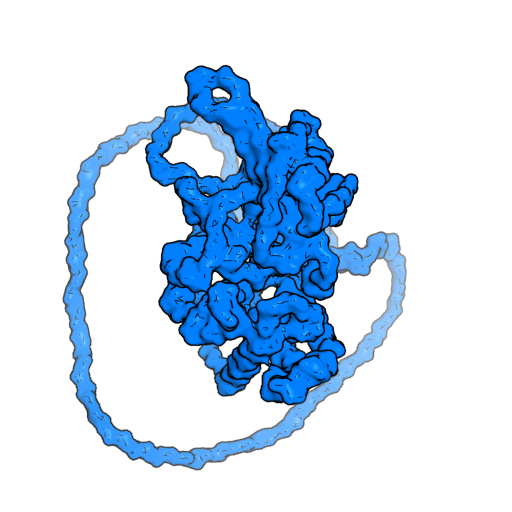ATOM 2263 C CA . ARG A 1 279 ? 11.264 -7.612 -11.623 1.00 90.25 279 ARG A CA 1
ATOM 2264 C C . ARG A 1 279 ? 11.423 -9.131 -11.711 1.00 90.25 279 ARG A C 1
ATOM 2266 O O . ARG A 1 279 ? 10.663 -9.777 -12.433 1.00 90.25 279 ARG A O 1
ATOM 2273 N N . ILE A 1 280 ? 12.396 -9.677 -10.986 1.00 87.31 280 ILE A N 1
ATOM 2274 C CA . ILE A 1 280 ? 12.597 -11.119 -10.770 1.00 87.31 280 ILE A CA 1
ATOM 2275 C C . ILE A 1 280 ? 12.062 -11.463 -9.379 1.00 87.31 280 ILE A C 1
ATOM 2277 O O . ILE A 1 280 ? 12.356 -10.749 -8.416 1.00 87.31 280 ILE A O 1
ATOM 2281 N N . TYR A 1 281 ? 11.267 -12.524 -9.262 1.00 80.94 281 TYR A N 1
ATOM 2282 C CA . TYR A 1 281 ? 10.635 -12.892 -7.994 1.00 80.94 281 TYR A CA 1
ATOM 2283 C C . TYR A 1 281 ? 11.634 -13.557 -7.043 1.00 80.94 281 TYR A C 1
ATOM 2285 O O . TYR A 1 281 ? 12.398 -14.433 -7.444 1.00 80.94 281 TYR A O 1
ATOM 2293 N N . GLY A 1 282 ? 11.631 -13.128 -5.778 1.00 68.81 282 GLY A N 1
ATOM 2294 C CA . GLY A 1 282 ? 12.347 -13.815 -4.706 1.00 68.81 282 GLY A CA 1
ATOM 2295 C C . GLY A 1 282 ? 11.573 -15.035 -4.202 1.00 68.81 282 GLY A C 1
ATOM 2296 O O . GLY A 1 282 ? 10.343 -15.074 -4.264 1.00 68.81 282 GLY A O 1
ATOM 2297 N N . VAL A 1 283 ? 12.303 -16.015 -3.671 1.00 59.59 283 VAL A N 1
ATOM 2298 C CA . VAL A 1 283 ? 11.737 -17.176 -2.966 1.00 59.59 283 VAL A CA 1
ATOM 2299 C C . VAL A 1 283 ? 11.369 -16.767 -1.535 1.00 59.59 283 VAL A C 1
ATOM 2301 O O . VAL A 1 283 ? 12.158 -16.091 -0.877 1.00 59.59 283 VAL A O 1
ATOM 2304 N N . GLY A 1 284 ? 10.208 -17.208 -1.032 1.00 54.00 284 GLY A N 1
ATOM 2305 C CA . GLY A 1 284 ? 9.905 -17.208 0.411 1.00 54.00 284 GLY A CA 1
ATOM 2306 C C . GLY A 1 284 ? 8.770 -16.306 0.918 1.00 54.00 284 GLY A C 1
ATOM 2307 O O . GLY A 1 284 ? 8.451 -16.386 2.099 1.00 54.00 284 GLY A O 1
ATOM 2308 N N . VAL A 1 285 ? 8.113 -15.495 0.077 1.00 56.78 285 VAL A N 1
ATOM 2309 C CA . VAL A 1 285 ? 7.007 -14.597 0.515 1.00 56.78 285 VAL A CA 1
ATOM 2310 C C . VAL A 1 285 ? 5.585 -15.160 0.341 1.00 56.78 285 VAL A C 1
ATOM 2312 O O . VAL A 1 285 ? 4.605 -14.529 0.734 1.00 56.78 285 VAL A O 1
ATOM 2315 N N . GLU A 1 286 ? 5.458 -16.381 -0.178 1.00 63.97 286 GLU A N 1
ATOM 2316 C CA . GLU A 1 286 ? 4.185 -17.050 -0.517 1.00 63.97 286 GLU A CA 1
ATOM 2317 C C . GLU A 1 286 ? 3.247 -17.291 0.687 1.00 63.97 286 GLU A C 1
ATOM 2319 O O . GLU A 1 286 ? 2.038 -17.471 0.522 1.00 63.97 286 GLU A O 1
ATOM 2324 N N . GLN A 1 287 ? 3.770 -17.250 1.919 1.00 63.50 287 GLN A N 1
ATOM 2325 C CA . GLN A 1 287 ? 2.946 -17.318 3.132 1.00 63.50 287 GLN A CA 1
ATOM 2326 C C . GLN A 1 287 ? 2.037 -16.085 3.291 1.00 63.50 287 GLN A C 1
ATOM 2328 O O . GLN A 1 287 ? 0.915 -16.217 3.790 1.00 63.50 287 GLN A O 1
ATOM 2333 N N . LEU A 1 288 ? 2.474 -14.898 2.856 1.00 67.75 288 LEU A N 1
ATOM 2334 C CA . LEU A 1 288 ? 1.764 -13.641 3.114 1.00 67.75 288 LEU A CA 1
ATOM 2335 C C . LEU A 1 288 ? 0.742 -13.306 2.021 1.00 67.75 288 LEU A C 1
ATOM 2337 O O . LEU A 1 288 ? -0.420 -13.075 2.358 1.00 67.75 288 LEU A O 1
ATOM 2341 N N . PHE A 1 289 ? 1.124 -13.359 0.740 1.00 68.62 289 PHE A N 1
ATOM 2342 C CA . PHE A 1 289 ? 0.252 -13.000 -0.387 1.00 68.62 289 PHE A CA 1
ATOM 2343 C C . PHE A 1 289 ? 0.297 -14.004 -1.552 1.00 68.62 289 PHE A C 1
ATOM 2345 O O . PHE A 1 289 ? 1.254 -14.750 -1.748 1.00 68.62 289 PHE A O 1
ATOM 2352 N N . GLU A 1 290 ? -0.775 -14.022 -2.346 1.00 77.69 290 GLU A N 1
ATOM 2353 C CA . GLU A 1 290 ? -0.976 -14.966 -3.450 1.00 77.69 290 GLU A CA 1
ATOM 2354 C C . GLU A 1 290 ? -0.423 -14.399 -4.768 1.00 77.69 290 GLU A C 1
ATOM 2356 O O . GLU A 1 290 ? -1.035 -13.524 -5.388 1.00 77.69 290 GLU A O 1
ATOM 2361 N N . ARG A 1 291 ? 0.714 -14.924 -5.245 1.00 78.19 291 ARG A N 1
ATOM 2362 C CA . ARG A 1 291 ? 1.383 -14.439 -6.471 1.00 78.19 291 ARG A CA 1
ATOM 2363 C C . ARG A 1 291 ? 0.487 -14.482 -7.719 1.00 78.19 291 ARG A C 1
ATOM 2365 O O . ARG A 1 291 ? 0.582 -13.605 -8.577 1.00 78.19 291 ARG A O 1
ATOM 2372 N N . GLU A 1 292 ? -0.420 -15.457 -7.824 1.00 82.62 292 GLU A N 1
ATOM 2373 C CA . GLU A 1 292 ? -1.394 -15.515 -8.925 1.00 82.62 292 GLU A CA 1
ATOM 2374 C C . GLU A 1 292 ? -2.440 -14.389 -8.859 1.00 82.62 292 GLU A C 1
ATOM 2376 O O . GLU A 1 292 ? -2.829 -13.859 -9.904 1.00 82.62 292 GLU A O 1
ATOM 2381 N N . LYS A 1 293 ? -2.853 -13.979 -7.650 1.00 86.19 293 LYS A N 1
ATOM 2382 C CA . LYS A 1 293 ? -3.800 -12.876 -7.415 1.00 86.19 293 LYS A CA 1
ATOM 2383 C C . LYS A 1 293 ? -3.164 -11.530 -7.760 1.00 86.19 293 LYS A C 1
ATOM 2385 O O . LYS A 1 293 ? -3.755 -10.761 -8.518 1.00 86.19 293 LYS A O 1
ATOM 2390 N N . GLU A 1 294 ? -1.922 -11.301 -7.321 1.00 86.12 294 GLU A N 1
ATOM 2391 C CA . GLU A 1 294 ? -1.106 -10.148 -7.735 1.00 86.12 294 GLU A CA 1
ATOM 2392 C C . GLU A 1 294 ? -0.995 -10.088 -9.272 1.00 86.12 294 GLU A C 1
ATOM 2394 O O . GLU A 1 294 ? -1.337 -9.083 -9.897 1.00 86.12 294 GLU A O 1
ATOM 2399 N N . LEU A 1 295 ? -0.589 -11.189 -9.918 1.00 85.19 295 LEU A N 1
ATOM 2400 C CA . LEU A 1 295 ? -0.448 -11.252 -11.376 1.00 85.19 295 LEU A CA 1
ATOM 2401 C C . LEU A 1 295 ? -1.771 -11.072 -12.129 1.00 85.19 295 LEU A C 1
ATOM 2403 O O . LEU A 1 295 ? -1.767 -10.518 -13.232 1.00 85.19 295 LEU A O 1
ATOM 2407 N N . TYR A 1 296 ? -2.896 -11.523 -11.573 1.00 89.75 296 TYR A N 1
ATOM 2408 C CA . TYR A 1 296 ? -4.222 -11.258 -12.123 1.00 89.75 296 TYR A CA 1
ATOM 2409 C C . TYR A 1 296 ? -4.558 -9.760 -12.058 1.00 89.75 296 TYR A C 1
ATOM 2411 O O . TYR A 1 296 ? -4.932 -9.175 -13.082 1.00 89.75 296 TYR A O 1
ATOM 2419 N N . TRP A 1 297 ? -4.367 -9.119 -10.901 1.00 91.00 297 TRP A N 1
ATOM 2420 C CA . TRP A 1 297 ? -4.666 -7.698 -10.732 1.00 91.00 297 TRP A CA 1
ATOM 2421 C C . TRP A 1 297 ? -3.730 -6.796 -11.534 1.00 91.00 297 TRP A C 1
ATOM 2423 O O . TRP A 1 297 ? -4.224 -5.923 -12.243 1.00 91.00 297 TRP A O 1
ATOM 2433 N N . LEU A 1 298 ? -2.420 -7.054 -11.563 1.00 90.12 298 LEU A N 1
ATOM 2434 C CA . LEU A 1 298 ? -1.473 -6.302 -12.398 1.00 90.12 298 LEU A CA 1
ATOM 2435 C C . LEU A 1 298 ? -1.827 -6.373 -13.894 1.00 90.12 298 LEU A C 1
ATOM 2437 O O . LEU A 1 298 ? -1.733 -5.366 -14.600 1.00 90.12 298 LEU A O 1
ATOM 2441 N N . ARG A 1 299 ? -2.303 -7.527 -14.391 1.00 89.94 299 ARG A N 1
ATOM 2442 C CA . ARG A 1 299 ? -2.839 -7.637 -15.763 1.00 89.94 299 ARG A CA 1
ATOM 2443 C C . ARG A 1 299 ? -4.089 -6.774 -15.940 1.00 89.94 299 ARG A C 1
ATOM 2445 O O . ARG A 1 299 ? -4.183 -6.069 -16.938 1.00 89.94 299 ARG A O 1
ATOM 2452 N N . LYS A 1 300 ? -5.040 -6.807 -14.998 1.00 91.31 300 LYS A N 1
ATOM 2453 C CA . LYS A 1 300 ? -6.298 -6.037 -15.080 1.00 91.31 300 LYS A CA 1
ATOM 2454 C C . LYS A 1 300 ? -6.071 -4.529 -15.008 1.00 91.31 300 LYS A C 1
ATOM 2456 O O . LYS A 1 300 ? -6.597 -3.797 -15.841 1.00 91.31 300 LYS A O 1
ATOM 2461 N N . LEU A 1 301 ? -5.250 -4.076 -14.070 1.00 91.88 301 LEU A N 1
ATOM 2462 C CA . LEU A 1 301 ? -4.871 -2.676 -13.907 1.00 91.88 301 LEU A CA 1
ATOM 2463 C C . LEU A 1 301 ? -4.107 -2.185 -15.141 1.00 91.88 301 LEU A C 1
ATOM 2465 O O . LEU A 1 301 ? -4.481 -1.166 -15.719 1.00 91.88 301 LEU A O 1
ATOM 2469 N N . SER A 1 302 ? -3.160 -2.976 -15.659 1.00 90.75 302 SER A N 1
ATOM 2470 C CA . SER A 1 302 ? -2.487 -2.653 -16.919 1.00 90.75 302 SER A CA 1
ATOM 2471 C C . SER A 1 302 ? -3.402 -2.710 -18.149 1.00 90.75 302 SER A C 1
ATOM 2473 O O . SER A 1 302 ? -3.112 -1.994 -19.104 1.00 90.75 302 SER A O 1
ATOM 2475 N N . GLU A 1 303 ? -4.455 -3.533 -18.193 1.00 89.25 303 GLU A N 1
ATOM 2476 C CA . GLU A 1 303 ? -5.460 -3.498 -19.272 1.00 89.25 303 GLU A CA 1
ATOM 2477 C C . GLU A 1 303 ? -6.272 -2.193 -19.210 1.00 89.25 303 GLU A C 1
ATOM 2479 O O . GLU A 1 303 ? -6.515 -1.584 -20.251 1.00 89.25 303 GLU A O 1
ATOM 2484 N N . LEU A 1 304 ? -6.627 -1.734 -18.002 1.00 88.50 304 LEU A N 1
ATOM 2485 C CA . LEU A 1 304 ? -7.346 -0.478 -17.739 1.00 88.50 304 LEU A CA 1
ATOM 2486 C C . LEU A 1 304 ? -6.453 0.780 -17.822 1.00 88.50 304 LEU A C 1
ATOM 2488 O O . LEU A 1 304 ? -6.967 1.892 -17.904 1.00 88.50 304 LEU A O 1
ATOM 2492 N N . GLY A 1 305 ? -5.127 0.631 -17.825 1.00 88.06 305 GLY A N 1
ATOM 2493 C CA . GLY A 1 305 ? -4.180 1.751 -17.831 1.00 88.06 305 GLY A CA 1
ATOM 2494 C C . GLY A 1 305 ? -3.995 2.433 -16.471 1.00 88.06 305 GLY A C 1
ATOM 2495 O O . GLY A 1 305 ? -3.670 3.620 -16.424 1.00 88.06 305 GLY A O 1
ATOM 2496 N N . VAL A 1 306 ? -4.199 1.683 -15.387 1.00 89.06 306 VAL A N 1
ATOM 2497 C CA . VAL A 1 306 ? -3.889 2.065 -14.004 1.00 89.06 306 VAL A CA 1
ATOM 2498 C C . VAL A 1 306 ? -2.523 1.483 -13.629 1.00 89.06 306 VAL A C 1
ATOM 2500 O O . VAL A 1 306 ? -2.239 0.325 -13.933 1.00 89.06 306 VAL A O 1
ATOM 2503 N N . GLY A 1 307 ? -1.678 2.289 -12.982 1.00 88.94 307 GLY A N 1
ATOM 2504 C CA . GLY A 1 307 ? -0.297 1.917 -12.660 1.00 88.94 307 GLY A CA 1
ATOM 2505 C C . GLY A 1 307 ? 0.635 1.839 -13.887 1.00 88.94 307 GLY A C 1
ATOM 2506 O O . GLY A 1 307 ? 0.283 2.290 -14.984 1.00 88.94 307 GLY A O 1
ATOM 2507 N N . PRO A 1 308 ? 1.851 1.285 -13.722 1.00 90.56 308 PRO A N 1
ATOM 2508 C CA . PRO A 1 308 ? 2.786 1.038 -14.815 1.00 90.56 308 PRO A CA 1
ATOM 2509 C C . PRO A 1 308 ? 2.246 -0.036 -15.768 1.00 90.56 308 PRO A C 1
ATOM 2511 O O . PRO A 1 308 ? 1.740 -1.073 -15.340 1.00 90.56 308 PRO A O 1
ATOM 2514 N N . ARG A 1 309 ? 2.387 0.162 -17.084 1.00 91.38 309 ARG A N 1
ATOM 2515 C CA . ARG A 1 309 ? 1.939 -0.840 -18.061 1.00 91.38 309 ARG A CA 1
ATOM 2516 C C . ARG A 1 309 ? 2.779 -2.120 -17.978 1.00 91.38 309 ARG A C 1
ATOM 2518 O O . ARG A 1 309 ? 3.987 -2.086 -18.191 1.00 91.38 309 ARG A O 1
ATOM 2525 N N . LEU A 1 310 ? 2.125 -3.264 -17.817 1.00 92.50 310 LEU A N 1
ATOM 2526 C CA . LEU A 1 310 ? 2.732 -4.590 -17.803 1.00 92.50 310 LEU A CA 1
ATOM 2527 C C . LEU A 1 310 ? 3.012 -5.079 -19.238 1.00 92.50 310 LEU A C 1
ATOM 2529 O O . LEU A 1 310 ? 2.096 -5.339 -20.026 1.00 92.50 310 LEU A O 1
ATOM 2533 N N . LEU A 1 311 ? 4.293 -5.171 -19.602 1.00 92.56 311 LEU A N 1
ATOM 2534 C CA . LEU A 1 311 ? 4.754 -5.402 -20.976 1.00 92.56 311 LEU A CA 1
ATOM 2535 C C . LEU A 1 311 ? 4.917 -6.891 -21.307 1.00 92.56 311 LEU A C 1
ATOM 2537 O O . LEU A 1 311 ? 4.535 -7.308 -22.402 1.00 92.56 311 LEU A O 1
ATOM 2541 N N . ALA A 1 312 ? 5.458 -7.677 -20.375 1.00 92.31 312 ALA A N 1
ATOM 2542 C CA . ALA A 1 312 ? 5.610 -9.127 -20.491 1.00 92.31 312 ALA A CA 1
ATOM 2543 C C . ALA A 1 312 ? 5.611 -9.800 -19.109 1.00 92.31 312 ALA A C 1
ATOM 2545 O O . ALA A 1 312 ? 6.009 -9.187 -18.120 1.00 92.31 312 ALA A O 1
ATOM 2546 N N . ILE A 1 313 ? 5.204 -11.068 -19.064 1.00 90.69 313 ILE A N 1
ATOM 2547 C CA . ILE A 1 313 ? 5.320 -11.958 -17.900 1.00 90.69 313 ILE A CA 1
ATOM 2548 C C . ILE A 1 313 ? 6.031 -13.233 -18.354 1.00 90.69 313 ILE A C 1
ATOM 2550 O O . ILE A 1 313 ? 5.781 -13.726 -19.459 1.00 90.69 313 ILE A O 1
ATOM 2554 N N . PHE A 1 314 ? 6.889 -13.757 -17.494 1.00 90.25 314 PHE A N 1
ATOM 2555 C CA . PHE A 1 314 ? 7.616 -15.008 -17.666 1.00 90.25 314 PHE A CA 1
ATOM 2556 C C . PHE A 1 314 ? 7.667 -15.748 -16.319 1.00 90.25 314 PHE A C 1
ATOM 2558 O O . PHE A 1 314 ? 7.147 -15.232 -15.328 1.00 90.25 314 PHE A O 1
ATOM 2565 N N . ASP A 1 315 ? 8.193 -16.970 -16.278 1.00 85.31 315 ASP A N 1
ATOM 2566 C CA . ASP A 1 315 ? 7.873 -17.907 -15.190 1.00 85.31 315 ASP A CA 1
ATOM 2567 C C . ASP A 1 315 ? 8.399 -17.424 -13.823 1.00 85.31 315 ASP A C 1
ATOM 2569 O O . ASP A 1 315 ? 7.666 -17.466 -12.836 1.00 85.31 315 ASP A O 1
ATOM 2573 N N . ASN A 1 316 ? 9.603 -16.837 -13.780 1.00 87.19 316 ASN A N 1
ATOM 2574 C CA . ASN A 1 316 ? 10.196 -16.255 -12.568 1.00 87.19 316 ASN A CA 1
ATOM 2575 C C . ASN A 1 316 ? 10.184 -14.707 -12.513 1.00 87.19 316 ASN A C 1
ATOM 2577 O O . ASN A 1 316 ? 10.922 -14.117 -11.719 1.00 87.19 316 ASN A O 1
ATOM 2581 N N . GLY A 1 317 ? 9.377 -14.012 -13.331 1.00 89.12 317 GLY A N 1
ATOM 2582 C CA . GLY A 1 317 ? 9.380 -12.543 -13.318 1.00 89.12 317 GLY A CA 1
ATOM 2583 C C . GLY A 1 317 ? 8.460 -11.813 -14.302 1.00 89.12 317 GLY A C 1
ATOM 2584 O O . GLY A 1 317 ? 7.580 -12.379 -14.957 1.00 89.12 317 GLY A O 1
ATOM 2585 N N . ARG A 1 318 ? 8.646 -10.492 -14.392 1.00 91.94 318 ARG A N 1
ATOM 2586 C CA . ARG A 1 318 ? 7.877 -9.599 -15.275 1.00 91.94 318 ARG A CA 1
ATOM 2587 C C . ARG A 1 318 ? 8.676 -8.394 -15.767 1.00 91.94 318 ARG A C 1
ATOM 2589 O O . ARG A 1 318 ? 9.634 -7.957 -15.131 1.00 91.94 318 ARG A O 1
ATOM 2596 N N . ILE A 1 319 ? 8.247 -7.847 -16.906 1.00 93.81 319 ILE A N 1
ATOM 2597 C CA . ILE A 1 319 ? 8.734 -6.576 -17.457 1.00 93.81 319 ILE A CA 1
ATOM 2598 C C . ILE A 1 319 ? 7.594 -5.557 -17.444 1.00 93.81 319 ILE A C 1
ATOM 2600 O O . ILE A 1 319 ? 6.547 -5.769 -18.062 1.00 93.81 319 ILE A O 1
ATOM 2604 N N . GLU A 1 320 ? 7.827 -4.428 -16.791 1.00 94.00 320 GLU A N 1
ATOM 2605 C CA . GLU A 1 320 ? 6.924 -3.287 -16.653 1.00 94.00 320 GLU A CA 1
ATOM 2606 C C . GLU A 1 320 ? 7.453 -2.079 -17.446 1.00 94.00 320 GLU A C 1
ATOM 2608 O O . GLU A 1 320 ? 8.641 -1.962 -17.761 1.00 94.00 320 GLU A O 1
ATOM 2613 N N . GLN A 1 321 ? 6.563 -1.145 -17.770 1.00 93.31 321 GLN A N 1
ATOM 2614 C CA . GLN A 1 321 ? 6.936 0.202 -18.177 1.00 93.31 321 GLN A CA 1
ATOM 2615 C C . GLN A 1 321 ? 7.712 0.871 -17.040 1.00 93.31 321 GLN A C 1
ATOM 2617 O O . GLN A 1 321 ? 7.209 0.976 -15.926 1.00 93.31 321 GLN A O 1
ATOM 2622 N N . TYR A 1 322 ? 8.898 1.390 -17.345 1.00 92.50 322 TYR A N 1
ATOM 2623 C CA . TYR A 1 322 ? 9.590 2.287 -16.431 1.00 92.50 322 TYR A CA 1
ATOM 2624 C C . TYR A 1 322 ? 8.910 3.671 -16.435 1.00 92.50 322 TYR A C 1
ATOM 2626 O O . TYR A 1 322 ? 8.482 4.150 -17.491 1.00 92.50 322 TYR A O 1
ATOM 2634 N N . LEU A 1 323 ? 8.823 4.309 -15.267 1.00 90.69 323 LEU A N 1
ATOM 2635 C CA . LEU A 1 323 ? 8.317 5.670 -15.077 1.00 90.69 323 LEU A CA 1
ATOM 2636 C C . LEU A 1 323 ? 9.462 6.539 -14.537 1.00 90.69 323 LEU A C 1
ATOM 2638 O O . LEU A 1 323 ? 10.070 6.176 -13.536 1.00 90.69 323 LEU A O 1
ATOM 2642 N N . GLU A 1 324 ? 9.776 7.655 -15.203 1.00 91.00 324 GLU A N 1
ATOM 2643 C CA . GLU A 1 324 ? 10.650 8.686 -14.618 1.00 91.00 324 GLU A CA 1
ATOM 2644 C C . GLU A 1 324 ? 9.791 9.518 -13.650 1.00 91.00 324 GLU A C 1
ATOM 2646 O O . GLU A 1 324 ? 8.757 10.091 -14.030 1.00 91.00 324 GLU A O 1
ATOM 2651 N N . SER A 1 325 ? 10.132 9.407 -12.367 1.00 91.81 325 SER A N 1
ATOM 2652 C CA . SER A 1 325 ? 9.301 9.809 -11.234 1.00 91.81 325 SER A CA 1
ATOM 2653 C C . SER A 1 325 ? 10.058 9.676 -9.917 1.00 91.81 325 SER A C 1
ATOM 2655 O O . SER A 1 325 ? 10.856 8.747 -9.767 1.00 91.81 325 SER A O 1
ATOM 2657 N N . THR A 1 326 ? 9.690 10.490 -8.932 1.00 92.62 326 THR A N 1
ATOM 2658 C CA . THR A 1 326 ? 10.176 10.393 -7.547 1.00 92.62 326 THR A CA 1
ATOM 2659 C C . THR A 1 326 ? 9.102 9.778 -6.649 1.00 92.62 326 THR A C 1
ATOM 2661 O O . THR A 1 326 ? 7.932 10.156 -6.732 1.00 92.62 326 THR A O 1
ATOM 2664 N N . THR A 1 327 ? 9.479 8.840 -5.780 1.00 93.00 327 THR A N 1
ATOM 2665 C CA . THR A 1 327 ? 8.597 8.293 -4.733 1.00 93.00 327 THR A CA 1
ATOM 2666 C C . THR A 1 327 ? 8.252 9.368 -3.699 1.00 93.00 327 THR A C 1
ATOM 2668 O O . THR A 1 327 ? 9.095 10.203 -3.378 1.00 93.00 327 THR A O 1
ATOM 2671 N N . LEU A 1 328 ? 7.023 9.371 -3.175 1.00 96.00 328 LEU A N 1
ATOM 2672 C CA . LEU A 1 328 ? 6.638 10.295 -2.106 1.00 96.00 328 LEU A CA 1
ATOM 2673 C C . LEU A 1 328 ? 7.341 9.967 -0.779 1.00 96.00 328 LEU A C 1
ATOM 2675 O O . LEU A 1 328 ? 7.693 8.822 -0.508 1.00 96.00 328 LEU A O 1
ATOM 2679 N N . THR A 1 329 ? 7.499 10.978 0.074 1.00 95.94 329 THR A N 1
ATOM 2680 C CA . THR A 1 329 ? 7.989 10.842 1.455 1.00 95.94 329 THR A CA 1
ATOM 2681 C C . THR A 1 329 ? 6.860 10.970 2.486 1.00 95.94 329 THR A C 1
ATOM 2683 O O . THR A 1 329 ? 5.750 11.407 2.167 1.00 95.94 329 THR A O 1
ATOM 2686 N N . ALA A 1 330 ? 7.172 10.710 3.761 1.00 95.50 330 ALA A N 1
ATOM 2687 C CA . ALA A 1 330 ? 6.284 10.991 4.895 1.00 95.50 330 ALA A CA 1
ATOM 2688 C C . ALA A 1 330 ? 5.843 12.469 4.989 1.00 95.50 330 ALA A C 1
ATOM 2690 O O . ALA A 1 330 ? 4.817 12.779 5.593 1.00 95.50 330 ALA A O 1
ATOM 2691 N N . LYS A 1 331 ? 6.605 13.394 4.383 1.00 96.50 331 LYS A N 1
ATOM 2692 C CA . LYS A 1 331 ? 6.285 14.829 4.323 1.00 96.50 331 LYS A CA 1
ATOM 2693 C C . LYS A 1 331 ? 5.391 15.165 3.126 1.00 96.50 331 LYS A C 1
ATOM 2695 O O . LYS A 1 331 ? 4.494 15.991 3.258 1.00 96.50 331 LYS A O 1
ATOM 2700 N N . ASP A 1 332 ? 5.588 14.506 1.981 1.00 97.19 332 ASP A N 1
ATOM 2701 C CA . ASP A 1 332 ? 4.781 14.727 0.771 1.00 97.19 332 ASP A CA 1
ATOM 2702 C C . ASP A 1 332 ? 3.300 14.406 0.978 1.00 97.19 332 ASP A C 1
ATOM 2704 O O . ASP A 1 332 ? 2.446 15.147 0.496 1.00 97.19 332 ASP A O 1
ATOM 2708 N N . ILE A 1 333 ? 2.979 13.310 1.672 1.00 96.88 333 ILE A N 1
ATOM 2709 C CA . ILE A 1 333 ? 1.579 12.896 1.860 1.00 96.88 333 ILE A CA 1
ATOM 2710 C C . ILE A 1 333 ? 0.774 13.904 2.690 1.00 96.88 333 ILE A C 1
ATOM 2712 O O . ILE A 1 333 ? -0.430 14.025 2.473 1.00 96.88 333 ILE A O 1
ATOM 2716 N N . ARG A 1 334 ? 1.445 14.691 3.546 1.00 95.50 334 ARG A N 1
ATOM 2717 C CA . ARG A 1 334 ? 0.831 15.775 4.325 1.00 95.50 334 ARG A CA 1
ATOM 2718 C C . ARG A 1 334 ? 0.588 17.061 3.539 1.00 95.50 334 ARG A C 1
ATOM 2720 O O . ARG A 1 334 ? -0.236 17.862 3.970 1.00 95.50 334 ARG A O 1
ATOM 2727 N N . ASP A 1 335 ? 1.274 17.301 2.415 1.00 97.50 335 ASP A N 1
ATOM 2728 C CA . ASP A 1 335 ? 1.051 18.525 1.630 1.00 97.50 335 ASP A CA 1
ATOM 2729 C C . ASP A 1 335 ? -0.428 18.600 1.201 1.00 97.50 335 ASP A C 1
ATOM 2731 O O . ASP A 1 335 ? -0.895 17.715 0.476 1.00 97.50 335 ASP A O 1
ATOM 2735 N N . PRO A 1 336 ? -1.170 19.668 1.557 1.00 97.56 336 PRO A N 1
ATOM 2736 C CA . PRO A 1 336 ? -2.574 19.830 1.191 1.00 97.56 336 PRO A CA 1
ATOM 2737 C C . PRO A 1 336 ? -2.873 19.659 -0.305 1.00 97.56 336 PRO A C 1
ATOM 2739 O O . PRO A 1 336 ? -3.997 19.328 -0.684 1.00 97.56 336 PRO A O 1
ATOM 2742 N N . ARG A 1 337 ? -1.926 19.924 -1.214 1.00 96.38 337 ARG A N 1
ATOM 2743 C CA . ARG A 1 337 ? -2.126 19.696 -2.658 1.00 96.38 337 ARG A CA 1
ATOM 2744 C C . ARG A 1 337 ? -1.987 18.210 -3.001 1.00 96.38 337 ARG A C 1
ATOM 2746 O O . ARG A 1 337 ? -2.879 17.657 -3.643 1.00 96.38 337 ARG A O 1
ATOM 2753 N N . THR A 1 338 ? -0.923 17.570 -2.530 1.00 97.00 338 THR A N 1
ATOM 2754 C CA . THR A 1 338 ? -0.621 16.148 -2.728 1.00 97.00 338 THR A CA 1
ATOM 2755 C C . THR A 1 338 ? -1.653 15.246 -2.046 1.00 97.00 338 THR A C 1
ATOM 2757 O O . THR A 1 338 ? -2.220 14.399 -2.729 1.00 97.00 338 THR A O 1
ATOM 2760 N N . SER A 1 339 ? -2.019 15.491 -0.784 1.00 98.31 339 SER A N 1
ATOM 2761 C CA . SER A 1 339 ? -3.099 14.795 -0.057 1.00 98.31 339 SER A CA 1
ATOM 2762 C C . SER A 1 339 ? -4.409 14.738 -0.865 1.00 98.31 339 SER A C 1
ATOM 2764 O O . SER A 1 339 ? -4.933 13.661 -1.159 1.00 98.31 339 SER A O 1
ATOM 2766 N N . ARG A 1 340 ? -4.886 15.883 -1.379 1.00 97.75 340 ARG A N 1
ATOM 2767 C CA . ARG A 1 340 ? -6.083 15.940 -2.246 1.00 97.75 340 ARG A CA 1
ATOM 2768 C C . ARG A 1 340 ? -5.900 15.247 -3.603 1.00 97.75 340 ARG A C 1
ATOM 2770 O O . ARG A 1 340 ? -6.889 14.869 -4.227 1.00 97.75 340 ARG A O 1
ATOM 2777 N N . HIS A 1 341 ? -4.671 15.087 -4.094 1.00 96.56 341 HIS A N 1
ATOM 2778 C CA . HIS A 1 341 ? -4.389 14.294 -5.295 1.00 96.56 341 HIS A CA 1
ATOM 2779 C C . HIS A 1 341 ? -4.387 12.787 -4.993 1.00 96.56 341 HIS A C 1
ATOM 2781 O O . HIS A 1 341 ? -4.883 12.021 -5.819 1.00 96.56 341 HIS A O 1
ATOM 2787 N N . ILE A 1 342 ? -3.923 12.364 -3.812 1.00 98.25 342 ILE A N 1
ATOM 2788 C CA . ILE A 1 342 ? -4.016 10.974 -3.339 1.00 98.25 342 ILE A CA 1
ATOM 2789 C C . ILE A 1 342 ? -5.487 10.584 -3.160 1.00 98.25 342 ILE A C 1
ATOM 2791 O O . ILE A 1 342 ? -5.913 9.584 -3.730 1.00 98.25 342 ILE A O 1
ATOM 2795 N N . ALA A 1 343 ? -6.292 11.419 -2.492 1.00 98.25 343 ALA A N 1
ATOM 2796 C CA . ALA A 1 343 ? -7.735 11.211 -2.328 1.00 98.25 343 ALA A CA 1
ATOM 2797 C C . ALA A 1 343 ? -8.461 10.960 -3.663 1.00 98.25 343 ALA A C 1
ATOM 2799 O O . ALA A 1 343 ? -9.269 10.038 -3.786 1.00 98.25 343 ALA A O 1
ATOM 2800 N N . ARG A 1 344 ? -8.116 11.743 -4.697 1.00 96.00 344 ARG A N 1
ATOM 2801 C CA . ARG A 1 344 ? -8.626 11.559 -6.063 1.00 96.00 344 ARG A CA 1
ATOM 2802 C C . ARG A 1 344 ? -8.156 10.243 -6.678 1.00 96.00 344 ARG A C 1
ATOM 2804 O O . ARG A 1 344 ? -8.989 9.507 -7.190 1.00 96.00 344 ARG A O 1
ATOM 2811 N N . ARG A 1 345 ? -6.860 9.909 -6.602 1.00 94.94 345 ARG A N 1
ATOM 2812 C CA . ARG A 1 345 ? -6.326 8.636 -7.131 1.00 94.94 345 ARG A CA 1
ATOM 2813 C C . ARG A 1 345 ? -6.911 7.405 -6.438 1.00 94.94 345 ARG A C 1
ATOM 2815 O O . ARG A 1 345 ? -7.169 6.413 -7.112 1.00 94.94 345 ARG A O 1
ATOM 2822 N N . MET A 1 346 ? -7.169 7.477 -5.136 1.00 97.75 346 MET A N 1
ATOM 2823 C CA . MET A 1 346 ? -7.847 6.417 -4.391 1.00 97.75 346 MET A CA 1
ATOM 2824 C C . MET A 1 346 ? -9.315 6.284 -4.828 1.00 97.75 346 MET A C 1
ATOM 2826 O O . MET A 1 346 ? -9.773 5.178 -5.083 1.00 97.75 346 MET A O 1
ATOM 2830 N N . CYS A 1 347 ? -10.044 7.391 -5.013 1.00 96.06 347 CYS A N 1
ATOM 2831 C CA . CYS A 1 347 ? -11.413 7.349 -5.540 1.00 96.06 347 CYS A CA 1
ATOM 2832 C C . CYS A 1 347 ? -11.479 6.791 -6.978 1.00 96.06 347 CYS A C 1
ATOM 2834 O O . CYS A 1 347 ? -12.302 5.926 -7.288 1.00 96.06 347 CYS A O 1
ATOM 2836 N N . GLU A 1 348 ? -10.558 7.231 -7.842 1.00 93.06 348 GLU A N 1
ATOM 2837 C CA . GLU A 1 348 ? -10.341 6.688 -9.186 1.00 93.06 348 GLU A CA 1
ATOM 2838 C C . GLU A 1 348 ? -10.101 5.163 -9.148 1.00 93.06 348 GLU A C 1
ATOM 2840 O O . GLU A 1 348 ? -10.726 4.434 -9.923 1.00 93.06 348 GLU A O 1
ATOM 2845 N N . LEU A 1 349 ? -9.262 4.669 -8.226 1.00 95.38 349 LEU A N 1
ATOM 2846 C CA . LEU A 1 349 ? -8.988 3.240 -8.022 1.00 95.38 349 LEU A CA 1
ATOM 2847 C C . LEU A 1 349 ? -10.232 2.479 -7.531 1.00 95.38 349 LEU A C 1
ATOM 2849 O O . LEU A 1 349 ? -10.633 1.489 -8.145 1.00 95.38 349 LEU A O 1
ATOM 2853 N N . HIS A 1 350 ? -10.897 2.989 -6.493 1.00 96.44 350 HIS A N 1
ATOM 2854 C CA . HIS A 1 350 ? -12.121 2.419 -5.926 1.00 96.44 350 HIS A CA 1
ATOM 2855 C C . HIS A 1 350 ? -13.223 2.246 -6.983 1.00 96.44 350 HIS A C 1
ATOM 2857 O O . HIS A 1 350 ? -13.917 1.224 -7.000 1.00 96.44 350 HIS A O 1
ATOM 2863 N N . SER A 1 351 ? -13.340 3.197 -7.920 1.00 92.69 351 SER A N 1
ATOM 2864 C CA . SER A 1 351 ? -14.332 3.178 -9.006 1.00 92.69 351 SER A CA 1
ATOM 2865 C C . SER A 1 351 ? -14.184 2.011 -9.997 1.00 92.69 351 SER A C 1
ATOM 2867 O O . SER A 1 351 ? -15.135 1.700 -10.724 1.00 92.69 351 SER A O 1
ATOM 2869 N N . ILE A 1 352 ? -13.046 1.299 -9.998 1.00 92.44 352 ILE A N 1
ATOM 2870 C CA . ILE A 1 352 ? -12.844 0.078 -10.799 1.00 92.44 352 ILE A CA 1
ATOM 2871 C C . ILE A 1 352 ? -13.913 -0.974 -10.480 1.00 92.44 352 ILE A C 1
ATOM 2873 O O . ILE A 1 352 ? -14.285 -1.731 -11.376 1.00 92.44 352 ILE A O 1
ATOM 2877 N N . VAL A 1 353 ? -14.497 -0.959 -9.275 1.00 91.81 353 VAL A N 1
ATOM 2878 C CA . VAL A 1 353 ? -15.626 -1.819 -8.878 1.00 91.81 353 VAL A CA 1
ATOM 2879 C C . VAL A 1 353 ? -16.833 -1.732 -9.834 1.00 91.81 353 VAL A C 1
ATOM 2881 O O . VAL A 1 353 ? -17.564 -2.703 -10.001 1.00 91.81 353 VAL A O 1
ATOM 2884 N N . HIS A 1 354 ? -17.027 -0.608 -10.536 1.00 88.94 354 HIS A N 1
ATOM 2885 C CA . HIS A 1 354 ? -18.098 -0.448 -11.532 1.00 88.94 354 HIS A CA 1
ATOM 2886 C C . HIS A 1 354 ? -17.749 -1.040 -12.912 1.00 88.94 354 HIS A C 1
ATOM 2888 O O . HIS A 1 354 ? -18.636 -1.260 -13.737 1.00 88.94 354 HIS A O 1
ATOM 2894 N N . THR A 1 355 ? -16.465 -1.305 -13.175 1.00 89.12 355 THR A N 1
ATOM 2895 C CA . THR A 1 355 ? -15.965 -1.945 -14.408 1.00 89.12 355 THR A CA 1
ATOM 2896 C C . THR A 1 355 ? -15.696 -3.438 -14.204 1.00 89.12 355 THR A C 1
ATOM 2898 O O . THR A 1 355 ? -15.949 -4.244 -15.098 1.00 89.12 355 THR A O 1
ATOM 2901 N N . LEU A 1 356 ? -15.202 -3.805 -13.021 1.00 91.31 356 LEU A N 1
ATOM 2902 C CA . LEU A 1 356 ? -14.927 -5.160 -12.559 1.00 91.31 356 LEU A CA 1
ATOM 2903 C C . LEU A 1 356 ? -15.660 -5.357 -11.218 1.00 91.31 356 LEU A C 1
ATOM 2905 O O . LEU A 1 356 ? -15.049 -5.166 -10.164 1.00 91.31 356 LEU A O 1
ATOM 2909 N N . PRO A 1 357 ? -16.962 -5.694 -11.224 1.00 92.25 357 PRO A N 1
ATOM 2910 C CA . PRO A 1 357 ? -17.718 -5.892 -9.992 1.00 92.25 357 PRO A CA 1
ATOM 2911 C C . PRO A 1 357 ? -17.303 -7.181 -9.261 1.00 92.25 357 PRO A C 1
ATOM 2913 O O . PRO A 1 357 ? -16.983 -8.177 -9.920 1.00 92.25 357 PRO A O 1
ATOM 2916 N N . PRO A 1 358 ? -17.337 -7.192 -7.915 1.00 93.12 358 PRO A N 1
ATOM 2917 C CA . PRO A 1 358 ? -17.092 -8.389 -7.122 1.00 93.12 358 PRO A CA 1
ATOM 2918 C C . PRO A 1 358 ? -18.163 -9.455 -7.378 1.00 93.12 358 PRO A C 1
ATOM 2920 O O . PRO A 1 358 ? -19.277 -9.171 -7.826 1.00 93.12 358 PRO A O 1
ATOM 2923 N N . ARG A 1 359 ? -17.838 -10.711 -7.054 1.00 91.12 359 ARG A N 1
ATOM 2924 C CA . ARG A 1 359 ? -18.827 -11.799 -7.054 1.00 91.12 359 ARG A CA 1
ATOM 2925 C C . ARG A 1 359 ? -19.821 -11.608 -5.892 1.00 91.12 359 ARG A C 1
ATOM 2927 O O . ARG A 1 359 ? -19.434 -11.059 -4.860 1.00 91.12 359 ARG A O 1
ATOM 2934 N N . PRO A 1 360 ? -21.076 -12.082 -6.004 1.00 89.56 360 PRO A N 1
ATOM 2935 C CA . PRO A 1 360 ? -21.976 -12.165 -4.853 1.00 89.56 360 PRO A CA 1
ATOM 2936 C C . PRO A 1 360 ? -21.313 -12.933 -3.702 1.00 89.56 360 PRO A C 1
ATOM 2938 O O . PRO A 1 360 ? -20.683 -13.962 -3.942 1.00 89.56 360 PRO A O 1
ATOM 2941 N N . GLY A 1 361 ? -21.427 -12.424 -2.472 1.00 89.00 361 GLY A N 1
ATOM 2942 C CA . GLY A 1 361 ? -20.768 -13.014 -1.300 1.00 89.00 361 GLY A CA 1
ATOM 2943 C C . GLY A 1 361 ? -19.248 -12.805 -1.228 1.00 89.00 361 GLY A C 1
ATOM 2944 O O . GLY A 1 361 ? -18.578 -13.550 -0.521 1.00 89.00 361 GLY A O 1
ATOM 2945 N N . CYS A 1 362 ? -18.681 -11.832 -1.954 1.00 92.62 362 CYS A N 1
ATOM 2946 C CA . CYS A 1 362 ? -17.256 -11.507 -1.851 1.00 92.62 362 CYS A CA 1
ATOM 2947 C C . CYS A 1 362 ? -16.881 -11.090 -0.422 1.00 92.62 362 CYS A C 1
ATOM 2949 O O . CYS A 1 362 ? -17.378 -10.086 0.087 1.00 92.62 362 CYS A O 1
ATOM 2951 N N . VAL A 1 363 ? -15.969 -11.840 0.195 1.00 94.75 363 VAL A N 1
ATOM 2952 C CA . VAL A 1 363 ? -15.363 -11.482 1.480 1.00 94.75 363 VAL A CA 1
ATOM 2953 C C . VAL A 1 363 ? -14.311 -10.384 1.243 1.00 94.75 363 VAL A C 1
ATOM 2955 O O . VAL A 1 363 ? -13.566 -10.484 0.266 1.00 94.75 363 VAL A O 1
ATOM 2958 N N . PRO A 1 364 ? -14.231 -9.346 2.095 1.00 96.69 364 PRO A N 1
ATOM 2959 C CA . PRO A 1 364 ? -13.174 -8.338 2.036 1.00 96.69 364 PRO A CA 1
ATOM 2960 C C . PRO A 1 364 ? -11.770 -8.932 2.248 1.00 96.69 364 PRO A C 1
ATOM 2962 O O . PRO A 1 364 ? -11.568 -9.696 3.194 1.00 96.69 364 PRO A O 1
ATOM 2965 N N . GLU A 1 365 ? -10.786 -8.534 1.433 1.00 95.25 365 GLU A N 1
ATOM 2966 C CA . GLU A 1 365 ? -9.396 -9.037 1.505 1.00 95.25 365 GLU A CA 1
ATOM 2967 C C . GLU A 1 365 ? -8.783 -8.907 2.912 1.00 95.25 365 GLU A C 1
ATOM 2969 O O . GLU A 1 365 ? -8.125 -9.832 3.382 1.00 95.25 365 GLU A O 1
ATOM 2974 N N . ALA A 1 366 ? -9.053 -7.809 3.633 1.00 96.31 366 ALA A N 1
ATOM 2975 C CA . ALA A 1 366 ? -8.551 -7.622 4.997 1.00 96.31 366 ALA A CA 1
ATOM 2976 C C . ALA A 1 366 ? -9.004 -8.729 5.964 1.00 96.31 366 ALA A C 1
ATOM 2978 O O . ALA A 1 366 ? -8.226 -9.149 6.818 1.00 96.31 366 ALA A O 1
ATOM 2979 N N . TRP A 1 367 ? -10.229 -9.245 5.817 1.00 97.38 367 TRP A N 1
ATOM 2980 C CA . TRP A 1 367 ? -10.705 -10.372 6.622 1.00 97.38 367 TRP A CA 1
ATOM 2981 C C . TRP A 1 367 ? -10.092 -11.698 6.176 1.00 97.38 367 TRP A C 1
ATOM 2983 O O . TRP A 1 367 ? -9.710 -12.480 7.039 1.00 97.38 367 TRP A O 1
ATOM 2993 N N . LEU A 1 368 ? -9.906 -11.920 4.869 1.00 95.44 368 LEU A N 1
ATOM 2994 C CA . LEU A 1 368 ? -9.211 -13.110 4.357 1.00 95.44 368 LEU A CA 1
ATOM 2995 C C . LEU A 1 368 ? -7.768 -13.197 4.886 1.00 95.44 368 LEU A C 1
ATOM 2997 O O . LEU A 1 368 ? -7.331 -14.261 5.324 1.00 95.44 368 LEU A O 1
ATOM 3001 N N . CYS A 1 369 ? -7.047 -12.073 4.907 1.00 95.19 369 CYS A N 1
ATOM 3002 C CA . CYS A 1 369 ? -5.719 -11.980 5.510 1.00 95.19 369 CYS A CA 1
ATOM 3003 C C . CYS A 1 369 ? -5.761 -12.196 7.028 1.00 95.19 369 CYS A C 1
ATOM 3005 O O . CYS A 1 369 ? -5.030 -13.043 7.527 1.00 95.19 369 CYS A O 1
ATOM 3007 N N . ILE A 1 370 ? -6.630 -11.496 7.767 1.00 97.38 370 ILE A N 1
ATOM 3008 C CA . ILE A 1 370 ? -6.708 -11.614 9.235 1.00 97.38 370 ILE A CA 1
ATOM 3009 C C . ILE A 1 370 ? -7.080 -13.043 9.676 1.00 97.38 370 ILE A C 1
ATOM 3011 O O . ILE A 1 370 ? -6.456 -13.567 10.598 1.00 97.38 370 ILE A O 1
ATOM 3015 N N . ASP A 1 371 ? -8.011 -13.711 8.988 1.00 96.31 371 ASP A N 1
ATOM 3016 C CA . ASP A 1 371 ? -8.406 -15.096 9.292 1.00 96.31 371 ASP A CA 1
ATOM 3017 C C . ASP A 1 371 ? -7.323 -16.126 8.942 1.00 96.31 371 ASP A C 1
ATOM 3019 O O . ASP A 1 371 ? -7.223 -17.160 9.601 1.00 96.31 371 ASP A O 1
ATOM 3023 N N . LYS A 1 372 ? -6.471 -15.841 7.948 1.00 94.94 372 LYS A N 1
ATOM 3024 C CA . LYS A 1 372 ? -5.275 -16.644 7.639 1.00 94.94 372 LYS A CA 1
ATOM 3025 C C . LYS A 1 372 ? -4.150 -16.398 8.650 1.00 94.94 372 LYS A C 1
ATOM 3027 O O . LYS A 1 372 ? -3.461 -17.331 9.059 1.00 94.94 372 LYS A O 1
ATOM 3032 N N . TRP A 1 373 ? -3.932 -15.140 9.028 1.00 96.50 373 TRP A N 1
ATOM 3033 C CA . TRP A 1 373 ? -2.769 -14.705 9.800 1.00 96.50 373 TRP A CA 1
ATOM 3034 C C . TRP A 1 373 ? -2.935 -14.895 11.307 1.00 96.50 373 TRP A C 1
ATOM 3036 O O . TRP A 1 373 ? -1.953 -15.225 11.964 1.00 96.50 373 TRP A O 1
ATOM 3046 N N . TYR A 1 374 ? -4.140 -14.763 11.871 1.00 97.56 374 TYR A N 1
ATOM 3047 C CA . TYR A 1 374 ? -4.339 -14.956 13.311 1.00 97.56 374 TYR A CA 1
ATOM 3048 C C . TYR A 1 374 ? -3.976 -16.383 13.788 1.00 97.56 374 TYR A C 1
ATOM 3050 O O . TYR A 1 374 ? -3.147 -16.498 14.696 1.00 97.56 374 TYR A O 1
ATOM 3058 N N . PRO A 1 375 ? -4.457 -17.482 13.163 1.00 96.50 375 PRO A N 1
ATOM 3059 C CA . PRO A 1 375 ? -4.029 -18.838 13.524 1.00 96.50 375 PRO A CA 1
ATOM 3060 C C . PRO A 1 375 ? -2.522 -19.063 13.327 1.00 96.50 375 PRO A C 1
ATOM 3062 O O . PRO A 1 375 ? -1.882 -19.726 14.144 1.00 96.50 375 PRO A O 1
ATOM 3065 N N . LEU A 1 376 ? -1.943 -18.467 12.277 1.00 95.50 376 LEU A N 1
ATOM 3066 C CA . LEU A 1 376 ? -0.511 -18.544 11.983 1.00 95.50 376 LEU A CA 1
ATOM 3067 C C . LEU A 1 376 ? 0.333 -17.831 13.057 1.00 95.50 376 LEU A C 1
ATOM 3069 O O . LEU A 1 376 ? 1.381 -18.342 13.450 1.00 95.50 376 LEU A O 1
ATOM 3073 N N . VAL A 1 377 ? -0.144 -16.702 13.593 1.00 96.69 377 VAL A N 1
ATOM 3074 C CA . VAL A 1 377 ? 0.456 -16.032 14.758 1.00 96.69 377 VAL A CA 1
ATOM 3075 C C . VAL A 1 377 ? 0.376 -16.920 15.999 1.00 96.69 377 VAL A C 1
ATOM 3077 O O . VAL A 1 377 ? 1.403 -17.086 16.652 1.00 96.69 377 VAL A O 1
ATOM 3080 N N . LYS A 1 378 ? -0.764 -17.569 16.298 1.00 96.44 378 LYS A N 1
ATOM 3081 C CA . LYS A 1 378 ? -0.843 -18.508 17.441 1.00 96.44 378 LYS A CA 1
ATOM 3082 C C . LYS A 1 378 ? 0.164 -19.655 17.309 1.00 96.44 378 LYS A C 1
ATOM 3084 O O . LYS A 1 378 ? 0.865 -19.967 18.267 1.00 96.44 378 LYS A O 1
ATOM 3089 N N . GLN A 1 379 ? 0.290 -20.240 16.115 1.00 95.69 379 GLN A N 1
ATOM 3090 C CA . GLN A 1 379 ? 1.273 -21.292 15.825 1.00 95.69 379 GLN A CA 1
ATOM 3091 C C . GLN A 1 379 ? 2.724 -20.810 16.022 1.00 95.69 379 GLN A C 1
ATOM 3093 O O . GLN A 1 379 ? 3.573 -21.567 16.493 1.00 95.69 379 GLN A O 1
ATOM 3098 N N . LYS A 1 380 ? 3.019 -19.555 15.662 1.00 95.12 380 LYS A N 1
ATOM 3099 C CA . LYS A 1 380 ? 4.355 -18.944 15.764 1.00 95.12 380 LYS A CA 1
ATOM 3100 C C . LYS A 1 380 ? 4.647 -18.326 17.138 1.00 95.12 380 LYS A C 1
ATOM 3102 O O . LYS A 1 380 ? 5.808 -18.028 17.416 1.00 95.12 380 LYS A O 1
ATOM 3107 N N . TRP A 1 381 ? 3.653 -18.167 18.014 1.00 96.06 381 TRP A N 1
ATOM 3108 C CA . TRP A 1 381 ? 3.804 -17.485 19.305 1.00 96.06 381 TRP A CA 1
ATOM 3109 C C . TRP A 1 381 ? 4.908 -18.077 20.205 1.00 96.06 381 TRP A C 1
ATOM 3111 O O . TRP A 1 381 ? 5.752 -17.301 20.658 1.00 96.06 381 TRP A O 1
ATOM 3121 N N . PRO A 1 382 ? 5.058 -19.412 20.359 1.00 95.56 382 PRO A N 1
ATOM 3122 C CA . PRO A 1 382 ? 6.168 -19.983 21.131 1.00 95.56 382 PRO A CA 1
ATOM 3123 C C . PRO A 1 382 ? 7.556 -19.684 20.536 1.00 95.56 382 PRO A C 1
ATOM 3125 O O . PRO A 1 382 ? 8.551 -19.634 21.260 1.00 95.56 382 PRO A O 1
ATOM 3128 N N . LEU A 1 383 ? 7.649 -19.459 19.218 1.00 95.06 383 LEU A N 1
ATOM 3129 C CA . LEU A 1 383 ? 8.897 -19.054 18.563 1.00 95.06 383 LEU A CA 1
ATOM 3130 C C . LEU A 1 383 ? 9.235 -17.593 18.874 1.00 95.06 383 LEU A C 1
ATOM 3132 O O . LEU A 1 383 ? 10.400 -17.290 19.116 1.00 95.06 383 LEU A O 1
ATOM 3136 N N . LEU A 1 384 ? 8.234 -16.707 18.905 1.00 95.81 384 LEU A N 1
ATOM 3137 C CA . LEU A 1 384 ? 8.391 -15.305 19.307 1.00 95.81 384 LEU A CA 1
ATOM 3138 C C . LEU A 1 384 ? 8.780 -15.199 20.786 1.00 95.81 384 LEU A C 1
ATOM 3140 O O . LEU A 1 384 ? 9.764 -14.532 21.105 1.00 95.81 384 LEU A O 1
ATOM 3144 N N . GLN A 1 385 ? 8.096 -15.941 21.662 1.00 95.75 385 GLN A N 1
ATOM 3145 C CA . GLN A 1 385 ? 8.436 -16.048 23.082 1.00 95.75 385 GLN A CA 1
ATOM 3146 C C . GLN A 1 385 ? 9.881 -16.525 23.282 1.00 95.75 385 GLN A C 1
ATOM 3148 O O . GLN A 1 385 ? 10.641 -15.873 23.988 1.00 95.75 385 GLN A O 1
ATOM 3153 N N . ARG A 1 386 ? 10.326 -17.577 22.581 1.00 95.81 386 ARG A N 1
ATOM 3154 C CA . ARG A 1 386 ? 11.727 -18.037 22.650 1.00 95.81 386 ARG A CA 1
ATOM 3155 C C . ARG A 1 386 ? 12.736 -17.065 22.012 1.00 95.81 386 ARG A C 1
ATOM 3157 O O . ARG A 1 386 ? 13.897 -17.051 22.405 1.00 95.81 386 ARG A O 1
ATOM 3164 N N . LYS A 1 387 ? 12.342 -16.279 21.002 1.00 94.94 387 LYS A N 1
ATOM 3165 C CA . LYS A 1 387 ? 13.229 -15.330 20.295 1.00 94.94 387 LYS A CA 1
ATOM 3166 C C . LYS A 1 387 ? 13.421 -14.025 21.075 1.00 94.94 387 LYS A C 1
ATOM 3168 O O . LYS A 1 387 ? 14.485 -13.411 20.957 1.00 94.94 387 LYS A O 1
ATOM 3173 N N . PHE A 1 388 ? 12.427 -13.598 21.856 1.00 96.06 388 PHE A N 1
ATOM 3174 C CA . PHE A 1 388 ? 12.401 -12.268 22.475 1.00 96.06 388 PHE A CA 1
ATOM 3175 C C . PHE A 1 388 ? 12.099 -12.234 23.983 1.00 96.06 388 PHE A C 1
ATOM 3177 O O . PHE A 1 388 ? 12.397 -11.211 24.590 1.00 96.06 388 PHE A O 1
ATOM 3184 N N . GLY A 1 389 ? 11.591 -13.308 24.599 1.00 93.38 389 GLY A N 1
ATOM 3185 C CA . GLY A 1 389 ? 11.136 -13.349 25.999 1.00 93.38 389 GLY A CA 1
ATOM 3186 C C . GLY A 1 389 ? 12.131 -12.780 27.008 1.00 9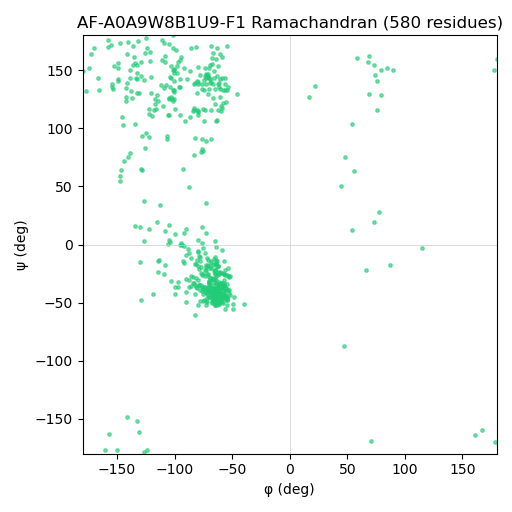3.38 389 GLY A C 1
ATOM 3187 O O . GLY A 1 389 ? 11.811 -11.817 27.695 1.00 93.38 389 GLY A O 1
ATOM 3188 N N . ASP A 1 390 ? 13.362 -13.291 27.026 1.00 94.00 390 ASP A N 1
ATOM 3189 C CA . ASP A 1 390 ? 14.396 -12.848 27.978 1.00 94.00 390 ASP A CA 1
ATOM 3190 C C . ASP A 1 390 ? 14.902 -11.418 27.716 1.00 94.00 390 ASP A C 1
ATOM 3192 O O . ASP A 1 390 ? 15.507 -10.794 28.584 1.00 94.00 390 ASP A O 1
ATOM 3196 N N . ARG A 1 391 ? 14.705 -10.902 26.494 1.00 94.81 391 ARG A N 1
ATOM 3197 C CA . ARG A 1 391 ? 15.299 -9.638 26.023 1.00 94.81 391 ARG A CA 1
ATOM 3198 C C . ARG A 1 391 ? 14.314 -8.471 26.011 1.00 94.81 391 ARG A C 1
ATOM 3200 O O . ARG A 1 391 ? 14.735 -7.327 26.139 1.00 94.81 391 ARG A O 1
ATOM 3207 N N . ARG A 1 392 ? 13.028 -8.748 25.779 1.00 95.31 392 ARG A N 1
ATOM 3208 C CA . ARG A 1 392 ? 11.940 -7.770 25.600 1.00 95.31 392 ARG A CA 1
ATOM 3209 C C . ARG A 1 392 ? 10.612 -8.330 26.147 1.00 95.31 392 ARG A C 1
ATOM 3211 O O . ARG A 1 392 ? 9.633 -8.378 25.401 1.00 95.31 392 ARG A O 1
ATOM 3218 N N . PRO A 1 393 ? 10.554 -8.778 27.419 1.00 94.00 393 PRO A N 1
ATOM 3219 C CA . PRO A 1 393 ? 9.382 -9.469 27.963 1.00 94.00 393 PRO A CA 1
ATOM 3220 C C . PRO A 1 393 ? 8.111 -8.615 27.889 1.00 94.00 393 PRO A C 1
ATOM 3222 O O . PRO A 1 393 ? 7.059 -9.123 27.515 1.00 94.00 393 PRO A O 1
ATOM 3225 N N . ASN A 1 394 ? 8.216 -7.311 28.166 1.00 95.12 394 ASN A N 1
ATOM 3226 C CA . ASN A 1 394 ? 7.083 -6.379 28.192 1.00 95.12 394 ASN A CA 1
ATOM 3227 C C . ASN A 1 394 ? 6.279 -6.414 26.878 1.00 95.12 394 ASN A C 1
ATOM 3229 O O . ASN A 1 394 ? 5.073 -6.621 26.906 1.00 95.12 394 ASN A O 1
ATOM 3233 N N . LEU A 1 395 ? 6.958 -6.357 25.723 1.00 95.31 395 LEU A N 1
ATOM 3234 C CA . LEU A 1 395 ? 6.309 -6.346 24.403 1.00 95.31 395 LEU A CA 1
ATOM 3235 C C . LEU A 1 395 ? 5.550 -7.637 24.061 1.00 95.31 395 LEU A C 1
ATOM 3237 O O . LEU A 1 395 ? 4.761 -7.652 23.120 1.00 95.31 395 LEU A O 1
ATOM 3241 N N . LEU A 1 396 ? 5.817 -8.731 24.776 1.00 94.44 396 LEU A N 1
ATOM 3242 C CA . LEU A 1 396 ? 5.085 -9.989 24.642 1.00 94.44 396 LEU A CA 1
ATOM 3243 C C . LEU A 1 396 ? 3.998 -10.121 25.714 1.00 94.44 396 LEU A C 1
ATOM 3245 O O . LEU A 1 396 ? 2.922 -10.629 25.421 1.00 94.44 396 LEU A O 1
ATOM 3249 N N . ASN A 1 397 ? 4.267 -9.648 26.932 1.00 92.50 397 ASN A N 1
ATOM 3250 C CA . ASN A 1 397 ? 3.336 -9.692 28.059 1.00 92.50 397 ASN A CA 1
ATOM 3251 C C . ASN A 1 397 ? 2.143 -8.738 27.873 1.00 92.50 397 ASN A C 1
ATOM 3253 O O . ASN A 1 397 ? 1.041 -9.057 28.309 1.00 92.50 397 ASN A O 1
ATOM 3257 N N . ASP A 1 398 ? 2.343 -7.610 27.186 1.00 92.12 398 ASP A N 1
ATOM 3258 C CA . ASP A 1 398 ? 1.284 -6.657 26.826 1.00 92.12 398 ASP A CA 1
ATOM 3259 C C . ASP A 1 398 ? 0.322 -7.203 25.743 1.00 92.12 398 ASP A C 1
ATOM 3261 O O . ASP A 1 398 ? -0.735 -6.619 25.488 1.00 92.12 398 ASP A O 1
ATOM 3265 N N . LEU A 1 399 ? 0.680 -8.305 25.068 1.00 92.81 399 LEU A N 1
ATOM 3266 C CA . LEU A 1 399 ? -0.043 -8.844 23.914 1.00 92.81 399 LEU A CA 1
ATOM 3267 C C . LEU A 1 399 ? -0.819 -10.121 24.259 1.00 92.81 399 LEU A C 1
ATOM 3269 O O . LEU A 1 399 ? -0.343 -11.241 24.074 1.00 92.81 399 LEU A O 1
ATOM 3273 N N . ASP A 1 400 ? -2.077 -9.948 24.666 1.00 90.50 400 ASP A N 1
ATOM 3274 C CA . ASP A 1 400 ? -3.033 -11.051 24.794 1.00 90.50 400 ASP A CA 1
ATOM 3275 C C . ASP A 1 400 ? -3.490 -11.559 23.409 1.00 90.50 400 ASP A C 1
ATOM 3277 O O . ASP A 1 400 ? -4.476 -11.103 22.819 1.00 90.50 400 ASP A O 1
ATOM 3281 N N . ILE A 1 401 ? -2.732 -12.521 22.876 1.00 92.69 401 ILE A N 1
ATOM 3282 C CA . ILE A 1 401 ? -3.014 -13.210 21.609 1.00 92.69 401 ILE A CA 1
ATOM 3283 C C . ILE A 1 401 ? -4.226 -14.151 21.719 1.00 92.69 401 ILE A C 1
ATOM 3285 O O . ILE A 1 401 ? -4.816 -14.502 20.694 1.00 92.69 401 ILE A O 1
ATOM 3289 N N . ASP A 1 402 ? -4.652 -14.552 22.917 1.00 89.50 402 ASP A N 1
ATOM 3290 C CA . ASP A 1 402 ? -5.825 -15.408 23.092 1.00 89.50 402 ASP A CA 1
ATOM 3291 C C . ASP A 1 402 ? -7.123 -14.590 22.998 1.00 89.50 402 ASP A C 1
ATOM 3293 O O . ASP A 1 402 ? -7.950 -14.872 22.125 1.00 89.50 402 ASP A O 1
ATOM 3297 N N . ALA A 1 403 ? -7.257 -13.503 23.765 1.00 88.06 403 ALA A N 1
ATOM 3298 C CA . ALA A 1 403 ? -8.408 -12.593 23.696 1.00 88.06 403 ALA A CA 1
ATOM 3299 C C . ALA A 1 403 ? -8.485 -11.774 22.390 1.00 88.06 403 ALA A C 1
ATOM 3301 O O . ALA A 1 403 ? -9.531 -11.196 22.066 1.00 88.06 403 ALA A O 1
ATOM 3302 N N . LEU A 1 404 ? -7.403 -11.724 21.603 1.00 93.12 404 LEU A N 1
ATOM 3303 C CA . LEU A 1 404 ? -7.388 -11.081 20.286 1.00 93.12 404 LEU A CA 1
ATOM 3304 C C . LEU A 1 404 ? -8.454 -11.667 19.336 1.00 93.12 404 LEU A C 1
ATOM 3306 O O . LEU A 1 404 ? -9.074 -10.901 18.598 1.00 93.12 404 LEU A O 1
ATOM 3310 N N . ALA A 1 405 ? -8.744 -12.975 19.399 1.00 92.25 405 ALA A N 1
ATOM 3311 C CA . ALA A 1 405 ? -9.794 -13.606 18.585 1.00 92.25 405 ALA A CA 1
ATOM 3312 C C . ALA A 1 405 ? -11.177 -12.975 18.814 1.00 92.25 405 ALA A C 1
ATOM 3314 O O . ALA A 1 405 ? -11.858 -12.574 17.866 1.00 92.25 405 ALA A O 1
ATOM 3315 N N . ASP A 1 406 ? -11.580 -12.841 20.077 1.00 92.38 406 ASP A N 1
ATOM 3316 C CA . ASP A 1 406 ? -12.889 -12.300 20.441 1.00 92.38 406 ASP A CA 1
ATOM 3317 C C . ASP A 1 406 ? -13.009 -10.828 20.064 1.00 92.38 406 ASP A C 1
ATOM 3319 O O . ASP A 1 406 ? -14.050 -10.388 19.576 1.00 92.38 406 ASP A O 1
ATOM 3323 N N . ASN A 1 407 ? -11.936 -10.054 20.225 1.00 93.81 407 ASN A N 1
ATOM 3324 C CA . ASN A 1 407 ? -11.936 -8.645 19.846 1.00 93.81 407 ASN A CA 1
ATOM 3325 C C . ASN A 1 407 ? -11.962 -8.453 18.314 1.00 93.81 407 ASN A C 1
ATOM 3327 O O . ASN A 1 407 ? -12.644 -7.542 17.837 1.00 93.81 407 ASN A O 1
ATOM 3331 N N . ILE A 1 408 ? -11.338 -9.346 17.534 1.00 95.12 408 ILE A N 1
ATOM 3332 C CA . ILE A 1 408 ? -11.494 -9.405 16.068 1.00 95.12 408 ILE A CA 1
ATOM 3333 C C . ILE A 1 408 ? -12.943 -9.744 15.686 1.00 95.12 408 ILE A C 1
ATOM 3335 O O . ILE A 1 408 ? -13.521 -9.086 14.820 1.00 95.12 408 ILE A O 1
ATOM 3339 N N . ASN A 1 409 ? -13.568 -10.719 16.351 1.00 94.44 409 ASN A N 1
ATOM 3340 C CA . ASN A 1 409 ? -14.956 -11.104 16.079 1.00 94.44 409 ASN A CA 1
ATOM 3341 C C . ASN A 1 409 ? -15.954 -9.982 16.428 1.00 94.44 409 ASN A C 1
ATOM 3343 O O . ASN A 1 409 ? -16.840 -9.677 15.625 1.00 94.44 409 ASN A O 1
ATOM 3347 N N . LYS A 1 410 ? -15.764 -9.284 17.559 1.00 92.88 410 LYS A N 1
ATOM 3348 C CA . LYS A 1 410 ? -16.520 -8.065 17.914 1.00 92.88 410 LYS A CA 1
ATOM 3349 C C . LYS A 1 410 ? -16.359 -6.973 16.850 1.00 92.88 410 LYS A C 1
ATOM 3351 O O . LYS A 1 410 ? -17.347 -6.354 16.453 1.00 92.88 410 LYS A O 1
ATOM 3356 N N . LEU A 1 411 ? -15.137 -6.743 16.358 1.00 95.25 411 LEU A N 1
ATOM 3357 C CA . LEU A 1 411 ? -14.876 -5.768 15.295 1.00 95.25 411 LEU A CA 1
ATOM 3358 C C . LEU A 1 411 ? -15.594 -6.146 13.989 1.00 95.25 411 LEU A C 1
ATOM 3360 O O . LEU A 1 411 ? -16.291 -5.310 13.414 1.00 95.25 411 LEU A O 1
ATOM 3364 N N . LYS A 1 412 ? -15.485 -7.405 13.551 1.00 95.69 412 LYS A N 1
ATOM 3365 C CA . LYS A 1 412 ? -16.188 -7.925 12.368 1.00 95.69 412 LYS A CA 1
ATOM 3366 C C . LYS A 1 412 ? -17.699 -7.734 12.464 1.00 95.69 412 LYS A C 1
ATOM 3368 O O . LYS A 1 412 ? -18.310 -7.300 11.488 1.00 95.69 412 LYS A O 1
ATOM 3373 N N . ALA A 1 413 ? -18.298 -8.000 13.626 1.00 94.19 413 ALA A N 1
ATOM 3374 C CA . ALA A 1 413 ? -19.723 -7.777 13.855 1.00 94.19 413 ALA A CA 1
ATOM 3375 C C . ALA A 1 413 ? -20.105 -6.291 13.713 1.00 94.19 413 ALA A C 1
ATOM 3377 O O . ALA A 1 413 ? -21.058 -5.974 13.001 1.00 94.19 413 ALA A O 1
ATOM 3378 N N . ARG A 1 414 ? -19.323 -5.369 14.299 1.00 92.88 414 ARG A N 1
ATOM 3379 C CA . ARG A 1 414 ? -19.533 -3.912 14.159 1.00 92.88 414 ARG A CA 1
ATOM 3380 C C . ARG A 1 414 ? -19.417 -3.444 12.707 1.00 92.88 414 ARG A C 1
ATOM 3382 O O . ARG A 1 414 ? -20.299 -2.740 12.229 1.00 92.88 414 ARG A O 1
ATOM 3389 N N . VAL A 1 415 ? -18.379 -3.872 11.987 1.00 94.44 415 VAL A N 1
ATOM 3390 C CA . VAL A 1 415 ? -18.194 -3.529 10.565 1.00 94.44 415 VAL A CA 1
ATOM 3391 C C . VAL A 1 415 ? -19.320 -4.109 9.703 1.00 94.44 415 VAL A C 1
ATOM 3393 O O . VAL A 1 415 ? -19.809 -3.430 8.807 1.00 94.44 415 VAL A O 1
ATOM 3396 N N . THR A 1 416 ? -19.792 -5.322 9.998 1.00 93.31 416 THR A N 1
ATOM 3397 C CA . THR A 1 416 ? -20.937 -5.926 9.292 1.00 93.31 416 THR A CA 1
ATOM 3398 C C . THR A 1 416 ? -22.226 -5.133 9.533 1.00 93.31 416 THR A C 1
ATOM 3400 O O . THR A 1 416 ? -22.976 -4.895 8.591 1.00 93.31 416 THR A O 1
ATOM 3403 N N . ALA A 1 417 ? -22.457 -4.656 10.761 1.00 93.50 417 ALA A N 1
ATOM 3404 C CA . ALA A 1 417 ? -23.606 -3.812 11.097 1.00 93.50 417 ALA A CA 1
ATOM 3405 C C . ALA A 1 417 ? -23.554 -2.412 10.448 1.00 93.50 417 ALA A C 1
ATOM 3407 O O . ALA A 1 417 ? -24.604 -1.843 10.158 1.00 93.50 417 ALA A O 1
ATOM 3408 N N . LEU A 1 418 ? -22.358 -1.870 10.181 1.00 92.31 418 LEU A N 1
ATOM 3409 C CA . LEU A 1 418 ? -22.184 -0.640 9.394 1.00 92.31 418 LEU A CA 1
ATOM 3410 C C . LEU A 1 418 ? -22.447 -0.841 7.890 1.00 92.31 418 LEU A C 1
ATOM 3412 O O . LEU A 1 418 ? -22.716 0.135 7.196 1.00 92.31 418 LEU A O 1
ATOM 3416 N N . ASN A 1 419 ? -22.352 -2.078 7.384 1.00 92.50 419 ASN A N 1
ATOM 3417 C CA . ASN A 1 419 ? -22.499 -2.439 5.967 1.00 92.50 419 ASN A CA 1
ATOM 3418 C C . ASN A 1 419 ? -21.750 -1.497 4.977 1.00 92.50 419 ASN A C 1
ATOM 3420 O O . ASN A 1 419 ? -22.356 -1.001 4.020 1.00 92.50 419 ASN A O 1
ATOM 3424 N N . PRO A 1 420 ? -20.445 -1.209 5.188 1.00 93.25 420 PRO A N 1
ATOM 3425 C CA . PRO A 1 420 ? -19.693 -0.284 4.343 1.00 93.25 420 PRO A CA 1
ATOM 3426 C C . PRO A 1 420 ? -19.527 -0.813 2.908 1.00 93.25 420 PRO A C 1
ATOM 3428 O O . PRO A 1 420 ? -19.430 -2.024 2.689 1.00 93.25 420 PRO A O 1
ATOM 3431 N N . PRO A 1 421 ? -19.448 0.072 1.898 1.00 93.25 421 PRO A N 1
ATOM 3432 C CA . PRO A 1 421 ? -19.376 -0.345 0.506 1.00 93.25 421 PRO A CA 1
ATOM 3433 C C . PRO A 1 421 ? -18.021 -0.983 0.170 1.00 93.25 421 PRO A C 1
ATOM 3435 O O . PRO A 1 421 ? -16.951 -0.413 0.412 1.00 93.25 421 PRO A O 1
ATOM 3438 N N . ILE A 1 422 ? -18.089 -2.161 -0.453 1.00 95.88 422 ILE A N 1
ATOM 3439 C CA . ILE A 1 422 ? -16.939 -2.844 -1.050 1.00 95.88 422 ILE A CA 1
ATOM 3440 C C . ILE A 1 422 ? -16.551 -2.137 -2.355 1.00 95.88 422 ILE A C 1
ATOM 3442 O O . ILE A 1 422 ? -17.393 -1.852 -3.208 1.00 95.88 422 ILE A O 1
ATOM 3446 N N . VAL A 1 423 ? -15.255 -1.888 -2.510 1.00 96.50 423 VAL A N 1
ATOM 3447 C CA . VAL A 1 423 ? -14.598 -1.252 -3.657 1.00 96.50 423 VAL A CA 1
ATOM 3448 C C . VAL A 1 423 ? -13.388 -2.089 -4.084 1.00 96.50 423 VAL A C 1
ATOM 3450 O O . VAL A 1 423 ? -13.052 -3.074 -3.427 1.00 96.50 423 VAL A O 1
ATOM 3453 N N . PHE A 1 424 ? -12.719 -1.716 -5.177 1.00 97.19 424 PHE A N 1
ATOM 3454 C CA . PHE A 1 424 ? -11.376 -2.231 -5.460 1.00 97.19 424 PHE A CA 1
ATOM 3455 C C . PHE A 1 424 ? -10.334 -1.348 -4.755 1.00 97.19 424 PHE A C 1
ATOM 3457 O O . PHE A 1 424 ? -10.166 -0.193 -5.137 1.00 97.19 424 PHE A O 1
ATOM 3464 N N . ALA A 1 425 ? -9.679 -1.875 -3.723 1.00 97.75 425 ALA A N 1
ATOM 3465 C CA . ALA A 1 425 ? -8.786 -1.150 -2.817 1.00 97.75 425 ALA A CA 1
ATOM 3466 C C . ALA A 1 425 ? -7.308 -1.515 -3.037 1.00 97.75 425 ALA A C 1
ATOM 3468 O O . ALA A 1 425 ? -6.996 -2.608 -3.521 1.00 97.75 425 ALA A O 1
ATOM 3469 N N . HIS A 1 426 ? -6.400 -0.618 -2.639 1.00 97.56 426 HIS A N 1
ATOM 3470 C CA . HIS A 1 426 ? -4.960 -0.880 -2.601 1.00 97.56 426 HIS A CA 1
ATOM 3471 C C . HIS A 1 426 ? -4.556 -1.749 -1.405 1.00 97.56 426 HIS A C 1
ATOM 3473 O O . HIS A 1 426 ? -3.720 -2.639 -1.536 1.00 97.56 426 HIS A O 1
ATOM 3479 N N . ASN A 1 427 ? -5.167 -1.486 -0.248 1.00 97.38 427 ASN A N 1
ATOM 3480 C CA . ASN A 1 427 ? -4.914 -2.064 1.075 1.00 97.38 427 ASN A CA 1
ATOM 3481 C C . ASN A 1 427 ? -3.546 -1.720 1.696 1.00 97.38 427 ASN A C 1
ATOM 3483 O O . ASN A 1 427 ? -3.440 -1.728 2.918 1.00 97.38 427 ASN A O 1
ATOM 3487 N N . ASP A 1 428 ? -2.544 -1.342 0.896 1.00 96.12 428 ASP A N 1
ATOM 3488 C CA . ASP A 1 428 ? -1.250 -0.815 1.358 1.00 96.12 428 ASP A CA 1
ATOM 3489 C C . ASP A 1 428 ? -0.892 0.518 0.671 1.00 96.12 428 ASP A C 1
ATOM 3491 O O . ASP A 1 428 ? 0.024 0.598 -0.148 1.00 96.12 428 ASP A O 1
ATOM 3495 N N . LEU A 1 429 ? -1.671 1.584 0.893 1.00 95.12 429 LEU A N 1
ATOM 3496 C CA . LEU A 1 429 ? -1.383 2.906 0.307 1.00 95.12 429 LEU A CA 1
ATOM 3497 C C . LEU A 1 429 ? -0.436 3.767 1.170 1.00 95.12 429 LEU A C 1
ATOM 3499 O O . LEU A 1 429 ? -0.714 4.939 1.445 1.00 95.12 429 LEU A O 1
ATOM 3503 N N . GLN A 1 430 ? 0.687 3.182 1.595 1.00 95.25 430 GLN A N 1
ATOM 3504 C CA . GLN A 1 430 ? 1.812 3.921 2.173 1.00 95.25 430 GLN A CA 1
ATOM 3505 C C . GLN A 1 430 ? 2.496 4.837 1.137 1.00 95.25 430 GLN A C 1
ATOM 3507 O O . GLN A 1 430 ? 2.321 4.676 -0.074 1.00 95.25 430 GLN A O 1
ATOM 3512 N N . TYR A 1 431 ? 3.320 5.788 1.587 1.00 94.75 431 TYR A N 1
ATOM 3513 C CA . TYR A 1 431 ? 3.961 6.754 0.685 1.00 94.75 431 TYR A CA 1
ATOM 3514 C C . TYR A 1 431 ? 4.958 6.126 -0.306 1.00 94.75 431 TYR A C 1
ATOM 3516 O O . TYR A 1 431 ? 5.076 6.618 -1.429 1.00 94.75 431 TYR A O 1
ATOM 3524 N N . GLY A 1 432 ? 5.608 5.009 0.052 1.00 92.75 432 GLY A N 1
ATOM 3525 C CA . GLY A 1 432 ? 6.515 4.268 -0.833 1.00 92.75 432 GLY A CA 1
ATOM 3526 C C . GLY A 1 432 ? 5.831 3.722 -2.092 1.00 92.75 432 GLY A C 1
ATOM 3527 O O . GLY A 1 432 ? 6.463 3.597 -3.141 1.00 92.75 432 GLY A O 1
ATOM 3528 N N . ASN A 1 433 ? 4.517 3.495 -2.015 1.00 94.56 433 ASN A N 1
ATOM 3529 C CA . ASN A 1 433 ? 3.690 2.966 -3.099 1.00 94.56 433 ASN A CA 1
ATOM 3530 C C . ASN A 1 433 ? 3.065 4.075 -3.975 1.00 94.56 433 ASN A C 1
ATOM 3532 O O . ASN A 1 433 ? 2.215 3.801 -4.828 1.00 94.56 433 ASN A O 1
ATOM 3536 N N . ILE A 1 434 ? 3.487 5.336 -3.798 1.00 95.75 434 ILE A N 1
ATOM 3537 C CA . ILE A 1 434 ? 3.000 6.493 -4.559 1.00 95.75 434 ILE A CA 1
ATOM 3538 C C . ILE A 1 434 ? 4.175 7.183 -5.267 1.00 95.75 434 ILE A C 1
ATOM 3540 O O . ILE A 1 434 ? 5.070 7.746 -4.640 1.00 95.75 434 ILE A O 1
ATOM 3544 N N . LEU A 1 435 ? 4.143 7.188 -6.599 1.00 94.56 435 LEU A N 1
ATOM 3545 C CA . LEU A 1 435 ? 5.118 7.865 -7.456 1.00 94.56 435 LEU A CA 1
ATOM 3546 C C . LEU A 1 435 ? 4.565 9.204 -7.956 1.00 94.56 435 LEU A C 1
ATOM 3548 O O . LEU A 1 435 ? 3.455 9.256 -8.488 1.00 94.56 435 LEU A O 1
ATOM 3552 N N . ARG A 1 436 ? 5.354 10.277 -7.868 1.00 95.06 436 ARG A N 1
ATOM 3553 C CA . ARG A 1 436 ? 5.093 11.572 -8.516 1.00 95.06 436 ARG A CA 1
ATOM 3554 C C . ARG A 1 436 ? 5.847 11.614 -9.846 1.00 95.06 436 ARG A C 1
ATOM 3556 O O . ARG A 1 436 ? 7.073 11.650 -9.851 1.00 95.06 436 ARG A O 1
ATOM 3563 N N . LEU A 1 437 ? 5.127 11.594 -10.970 1.00 92.81 437 LEU A N 1
ATOM 3564 C CA . LEU A 1 437 ? 5.733 11.654 -12.308 1.00 92.81 437 LEU A CA 1
ATOM 3565 C C . LEU A 1 437 ? 6.477 12.974 -12.535 1.00 92.81 437 LEU A C 1
ATOM 3567 O O . LEU A 1 437 ? 6.004 14.033 -12.120 1.00 92.81 437 LEU A O 1
ATOM 3571 N N . ASP A 1 438 ? 7.582 12.936 -13.273 1.00 90.06 438 ASP A N 1
ATOM 3572 C CA . ASP A 1 438 ? 8.380 14.133 -13.554 1.00 90.06 438 ASP A CA 1
ATOM 3573 C C . ASP A 1 438 ? 7.625 15.207 -14.367 1.00 90.06 438 ASP A C 1
ATOM 3575 O O . ASP A 1 438 ? 6.515 15.014 -14.884 1.00 90.06 438 ASP A O 1
ATOM 3579 N N . GLN A 1 439 ? 8.221 16.398 -14.452 1.00 80.62 439 GLN A N 1
ATOM 3580 C CA . GLN A 1 439 ? 7.692 17.510 -15.245 1.00 80.62 439 GLN A CA 1
ATOM 3581 C C . GLN A 1 439 ? 7.593 17.128 -16.739 1.00 80.62 439 GLN A C 1
ATOM 3583 O O . GLN A 1 439 ? 8.473 16.440 -17.255 1.00 80.62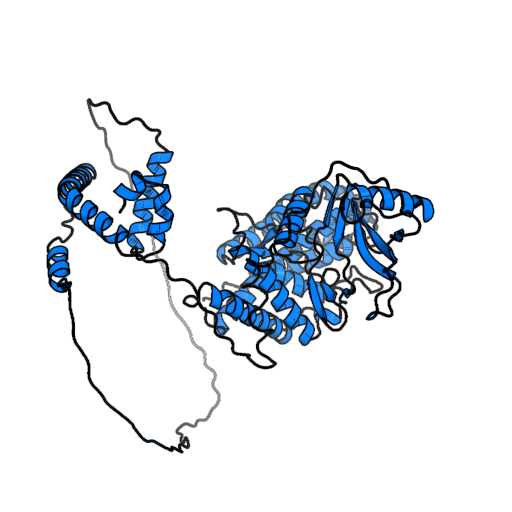 439 GLN A O 1
ATOM 3588 N N . PRO A 1 440 ? 6.549 17.567 -17.472 1.00 80.44 440 PRO A N 1
ATOM 3589 C CA . PRO A 1 440 ? 5.505 18.518 -17.075 1.00 80.44 440 PRO A CA 1
ATOM 3590 C C . PRO A 1 440 ? 4.265 17.863 -16.432 1.00 80.44 440 PRO A C 1
ATOM 3592 O O . PRO A 1 440 ? 3.213 18.492 -16.371 1.00 80.44 440 PRO A O 1
ATOM 3595 N N . SER A 1 441 ? 4.335 16.586 -16.035 1.00 82.50 441 SER A N 1
ATOM 3596 C CA . SER A 1 441 ? 3.162 15.825 -15.587 1.00 82.50 441 SER A CA 1
ATOM 3597 C C . SER A 1 441 ? 2.816 16.098 -14.123 1.00 82.50 441 SER A C 1
ATOM 3599 O O . SER A 1 441 ? 1.712 16.555 -13.833 1.00 82.50 441 SER A O 1
ATOM 3601 N N . GLN A 1 442 ? 3.738 15.805 -13.192 1.00 86.94 442 GLN A N 1
ATOM 3602 C CA . GLN A 1 442 ? 3.526 15.905 -11.730 1.00 86.94 442 GLN A CA 1
ATOM 3603 C C . GLN A 1 442 ? 2.298 15.142 -11.196 1.00 86.94 442 GLN A C 1
ATOM 3605 O O . GLN A 1 442 ? 1.897 15.300 -10.041 1.00 86.94 442 GLN A O 1
ATOM 3610 N N . GLU A 1 443 ? 1.715 14.273 -12.022 1.00 90.38 443 GLU A N 1
ATOM 3611 C CA . GLU A 1 443 ? 0.636 13.382 -11.638 1.00 90.38 443 GLU A CA 1
ATOM 3612 C C . GLU A 1 443 ? 1.136 12.296 -10.685 1.00 90.38 443 GLU A C 1
ATOM 3614 O O . GLU A 1 443 ? 2.221 11.743 -10.868 1.00 90.38 443 GLU A O 1
ATOM 3619 N N . LEU A 1 444 ? 0.299 11.935 -9.712 1.00 94.12 444 LEU A N 1
ATOM 3620 C CA . LEU A 1 444 ? 0.542 10.771 -8.867 1.00 94.12 444 LEU A CA 1
ATOM 3621 C C . LEU A 1 444 ? 0.127 9.482 -9.592 1.00 94.12 444 LEU A C 1
ATOM 3623 O O . LEU A 1 444 ? -0.910 9.455 -10.269 1.00 94.12 444 LEU A O 1
ATOM 3627 N N . VAL A 1 445 ? 0.916 8.423 -9.421 1.00 92.25 445 VAL A N 1
ATOM 3628 C CA . VAL A 1 445 ? 0.671 7.055 -9.897 1.00 92.25 445 VAL A CA 1
ATOM 3629 C C . VAL A 1 445 ? 0.898 6.092 -8.734 1.00 92.25 445 VAL A C 1
ATOM 3631 O O . VAL A 1 445 ? 1.922 6.166 -8.065 1.00 92.25 445 VAL A O 1
ATOM 3634 N N . VAL A 1 446 ? -0.055 5.189 -8.507 1.00 92.75 446 VAL A N 1
ATOM 3635 C CA . VAL A 1 446 ? 0.024 4.150 -7.468 1.00 92.75 446 VAL A CA 1
ATOM 3636 C C . VAL A 1 446 ? 0.700 2.891 -8.031 1.00 92.75 446 VAL A C 1
ATOM 3638 O O . VAL A 1 446 ? 0.491 2.558 -9.206 1.00 92.75 446 VAL A O 1
ATOM 3641 N N . ILE A 1 447 ? 1.516 2.221 -7.213 1.00 91.06 447 ILE A N 1
ATOM 3642 C CA . ILE A 1 447 ? 2.293 1.013 -7.541 1.00 91.06 447 ILE A CA 1
ATOM 3643 C C . ILE A 1 447 ? 2.217 -0.046 -6.422 1.00 91.06 447 ILE A C 1
ATOM 3645 O O . ILE A 1 447 ? 1.745 0.247 -5.336 1.00 91.06 447 ILE A O 1
ATOM 3649 N N . ASP A 1 448 ? 2.729 -1.252 -6.701 1.00 87.81 448 ASP A N 1
ATOM 3650 C CA . ASP A 1 448 ? 2.829 -2.402 -5.776 1.00 87.81 448 ASP A CA 1
ATOM 3651 C C . ASP A 1 448 ? 1.505 -2.861 -5.133 1.00 87.81 448 ASP A C 1
ATOM 3653 O O . ASP A 1 448 ? 1.289 -2.906 -3.927 1.00 87.81 448 ASP A O 1
ATOM 3657 N N . PHE A 1 449 ? 0.623 -3.314 -6.023 1.00 90.75 449 PHE A N 1
ATOM 3658 C CA . PHE A 1 449 ? -0.695 -3.882 -5.748 1.00 90.75 449 PHE A CA 1
ATOM 3659 C C . PHE A 1 449 ? -0.654 -5.310 -5.135 1.00 90.75 449 PHE A C 1
ATOM 3661 O O . PHE A 1 449 ? -1.507 -6.132 -5.473 1.00 90.75 449 PHE A O 1
ATOM 3668 N N . GLU A 1 450 ? 0.321 -5.654 -4.276 1.00 86.81 450 GLU A N 1
ATOM 3669 C CA . GLU A 1 450 ? 0.473 -7.032 -3.749 1.00 86.81 450 GLU A CA 1
ATOM 3670 C C . GLU A 1 450 ? -0.634 -7.444 -2.757 1.00 86.81 450 GLU A C 1
ATOM 3672 O O . GLU A 1 450 ? -1.078 -8.594 -2.781 1.00 86.81 450 GLU A O 1
ATOM 3677 N N . TYR A 1 451 ? -1.171 -6.492 -1.981 1.00 90.75 451 TYR A N 1
ATOM 3678 C CA . TYR A 1 451 ? -2.347 -6.687 -1.113 1.00 90.75 451 TYR A CA 1
ATOM 3679 C C . TYR A 1 451 ? -3.678 -6.281 -1.774 1.00 90.75 451 TYR A C 1
ATOM 3681 O O . TYR A 1 451 ? -4.727 -6.363 -1.133 1.00 90.75 451 TYR A O 1
ATOM 3689 N N . ALA A 1 452 ? -3.671 -5.825 -3.031 1.00 94.62 452 ALA A N 1
ATOM 3690 C CA . ALA A 1 452 ? -4.842 -5.215 -3.659 1.00 94.62 452 ALA A CA 1
ATOM 3691 C C . ALA A 1 452 ? -5.950 -6.229 -4.002 1.00 94.62 452 ALA A C 1
ATOM 3693 O O . ALA A 1 452 ? -5.694 -7.373 -4.387 1.00 94.62 452 ALA A O 1
ATOM 3694 N N . GLY A 1 453 ? -7.202 -5.780 -3.919 1.00 95.44 453 GLY A N 1
ATOM 3695 C CA . GLY A 1 453 ? -8.375 -6.617 -4.169 1.00 95.44 453 GLY A CA 1
ATOM 3696 C C . GLY A 1 453 ? -9.672 -5.961 -3.704 1.00 95.44 453 GLY A C 1
ATOM 3697 O O . GLY A 1 453 ? -9.747 -4.740 -3.560 1.00 95.44 453 GLY A O 1
ATOM 3698 N N . TYR A 1 454 ? -10.718 -6.757 -3.483 1.00 97.81 454 TYR A N 1
ATOM 3699 C CA . TYR A 1 454 ? -12.006 -6.226 -3.031 1.00 97.81 454 TYR A CA 1
ATOM 3700 C C . TYR A 1 454 ? -12.021 -6.028 -1.514 1.00 97.81 454 TYR A C 1
ATOM 3702 O O . TYR A 1 454 ? -11.934 -6.991 -0.757 1.00 97.81 454 TYR A O 1
ATOM 3710 N N . ASN A 1 455 ? -12.153 -4.787 -1.053 1.00 98.12 455 ASN A N 1
ATOM 3711 C CA . ASN A 1 455 ? -12.200 -4.452 0.373 1.00 98.12 455 ASN A CA 1
ATOM 3712 C C . ASN A 1 455 ? -13.111 -3.235 0.613 1.00 98.12 455 ASN A C 1
ATOM 3714 O O . ASN A 1 455 ? -13.605 -2.625 -0.333 1.00 98.12 455 ASN A O 1
ATOM 3718 N N . TYR A 1 456 ? -13.366 -2.877 1.868 1.00 98.12 456 TYR A N 1
ATOM 3719 C CA . TYR A 1 456 ? -14.166 -1.703 2.215 1.00 98.12 456 TYR A CA 1
ATOM 3720 C C . TYR A 1 456 ? -13.408 -0.395 1.963 1.00 98.12 456 TYR A C 1
ATOM 3722 O O . TYR A 1 456 ? -12.247 -0.275 2.353 1.00 98.12 456 TYR A O 1
ATOM 3730 N N . ARG A 1 457 ? -14.077 0.627 1.401 1.00 97.62 457 ARG A N 1
ATOM 3731 C CA . ARG A 1 457 ? -13.437 1.933 1.116 1.00 97.62 457 ARG A CA 1
ATOM 3732 C C . ARG A 1 457 ? -12.795 2.570 2.353 1.00 97.62 457 ARG A C 1
ATOM 3734 O O . ARG A 1 457 ? -11.713 3.139 2.256 1.00 97.62 457 ARG A O 1
ATOM 3741 N N . GLY A 1 458 ? -13.442 2.441 3.513 1.00 97.75 458 GLY A N 1
ATOM 3742 C CA . GLY A 1 458 ? -12.943 2.983 4.773 1.00 97.75 458 GLY A CA 1
ATOM 3743 C C . GLY A 1 458 ? -11.685 2.281 5.291 1.00 97.75 458 GLY A C 1
ATOM 3744 O O . GLY A 1 458 ? -10.957 2.899 6.054 1.00 97.75 458 GLY A O 1
ATOM 3745 N N . PHE A 1 459 ? -11.382 1.049 4.854 1.00 98.62 459 PHE A N 1
ATOM 3746 C CA . PHE A 1 459 ? -10.125 0.377 5.198 1.00 98.62 459 PHE A CA 1
ATOM 3747 C C . PHE A 1 459 ? -8.956 1.031 4.466 1.00 98.62 459 PHE A C 1
ATOM 3749 O O . PHE A 1 459 ? -7.981 1.392 5.108 1.00 98.62 459 PHE A O 1
ATOM 3756 N N . ASP A 1 460 ? -9.063 1.241 3.150 1.00 98.62 460 ASP A N 1
ATOM 3757 C CA . ASP A 1 460 ? -7.971 1.822 2.353 1.00 98.62 460 ASP A CA 1
ATOM 3758 C C . ASP A 1 460 ? -7.687 3.280 2.762 1.00 98.62 460 ASP A C 1
ATOM 3760 O O . ASP A 1 460 ? -6.532 3.688 2.895 1.00 98.62 460 ASP A O 1
ATOM 3764 N N . ILE A 1 461 ? -8.745 4.048 3.067 1.00 98.75 461 ILE A N 1
ATOM 3765 C CA . ILE A 1 461 ? -8.617 5.416 3.593 1.00 98.75 461 ILE A CA 1
ATOM 3766 C C . ILE A 1 461 ? -8.015 5.413 5.009 1.00 98.75 461 ILE A C 1
ATOM 3768 O O . ILE A 1 461 ? -7.046 6.132 5.252 1.00 98.75 461 ILE A O 1
ATOM 3772 N N . ALA A 1 462 ? -8.537 4.595 5.935 1.00 98.56 462 ALA A N 1
ATOM 3773 C CA . ALA A 1 462 ? -7.983 4.489 7.288 1.00 98.56 462 ALA A CA 1
ATOM 3774 C C . ALA A 1 462 ? -6.528 4.004 7.276 1.00 98.56 462 ALA A C 1
ATOM 3776 O O . ALA A 1 462 ? -5.725 4.460 8.085 1.00 98.56 462 ALA A O 1
ATOM 3777 N N . ASN A 1 463 ? -6.173 3.119 6.342 1.00 98.69 463 ASN A N 1
ATOM 3778 C CA . ASN A 1 463 ? -4.807 2.651 6.168 1.00 98.69 463 ASN A CA 1
ATOM 3779 C C . ASN A 1 463 ? -3.903 3.802 5.742 1.00 98.69 463 ASN A C 1
ATOM 3781 O O . ASN A 1 463 ? -2.909 4.069 6.407 1.00 98.69 463 ASN A O 1
ATOM 3785 N N . HIS A 1 464 ? -4.285 4.536 4.693 1.00 98.69 464 HIS A N 1
ATOM 3786 C CA . HIS A 1 464 ? -3.525 5.700 4.254 1.00 98.69 464 HIS A CA 1
ATOM 3787 C C . HIS A 1 464 ? -3.347 6.738 5.376 1.00 98.69 464 HIS A C 1
ATOM 3789 O O . HIS A 1 464 ? -2.255 7.273 5.520 1.00 98.69 464 HIS A O 1
ATOM 3795 N N . PHE A 1 465 ? -4.366 6.981 6.209 1.00 98.69 465 PHE A N 1
ATOM 3796 C CA . PHE A 1 465 ? -4.252 7.868 7.375 1.00 98.69 465 PHE A CA 1
ATOM 3797 C C . PHE A 1 465 ? -3.338 7.308 8.480 1.00 98.69 465 PHE A C 1
ATOM 3799 O O . PHE A 1 465 ? -2.580 8.068 9.079 1.00 98.69 465 PHE A O 1
ATOM 3806 N N . CYS A 1 466 ? -3.341 5.994 8.730 1.00 98.25 466 CYS A N 1
ATOM 3807 C CA . CYS A 1 466 ? -2.365 5.368 9.628 1.00 98.25 466 CYS A CA 1
ATOM 3808 C C . CYS A 1 466 ? -0.923 5.528 9.134 1.00 98.25 466 CYS A C 1
ATOM 3810 O O . CYS A 1 466 ? -0.027 5.677 9.952 1.00 98.25 466 CYS A O 1
ATOM 3812 N N . GLU A 1 467 ? -0.680 5.555 7.826 1.00 97.81 467 GLU A N 1
ATOM 3813 C CA . GLU A 1 467 ? 0.675 5.700 7.281 1.00 97.81 467 GLU A CA 1
ATOM 3814 C C . GLU A 1 467 ? 1.230 7.139 7.365 1.00 97.81 467 GLU A C 1
ATOM 3816 O O . GLU A 1 467 ? 2.373 7.384 6.986 1.00 97.81 467 GLU A O 1
ATOM 3821 N N . TRP A 1 468 ? 0.472 8.091 7.930 1.00 98.19 468 TRP A N 1
ATOM 3822 C CA . TRP A 1 468 ? 0.984 9.415 8.319 1.00 98.19 468 TRP A CA 1
ATOM 3823 C C . TRP A 1 468 ? 1.750 9.381 9.660 1.00 98.19 468 TRP A C 1
ATOM 3825 O O . TRP A 1 468 ? 2.549 10.287 9.922 1.00 98.19 468 TRP A O 1
ATOM 3835 N N . THR A 1 469 ? 1.550 8.332 10.477 1.00 97.69 469 THR A N 1
ATOM 3836 C CA . THR A 1 469 ? 2.271 8.107 11.748 1.00 97.69 469 THR A CA 1
ATOM 3837 C C . THR A 1 469 ? 3.657 7.487 11.552 1.00 97.69 469 THR A C 1
ATOM 3839 O O . THR A 1 469 ? 4.454 7.456 12.486 1.00 97.69 469 THR A O 1
ATOM 3842 N N . ALA A 1 470 ? 3.954 6.983 10.351 1.00 95.50 470 ALA A N 1
ATOM 3843 C CA . ALA A 1 470 ? 5.189 6.273 10.041 1.00 95.50 470 ALA A CA 1
ATOM 3844 C C . ALA A 1 470 ? 6.234 7.178 9.370 1.00 95.50 470 ALA A C 1
ATOM 3846 O O . ALA A 1 470 ? 5.912 8.064 8.571 1.00 95.50 470 ALA A O 1
ATOM 3847 N N . ASP A 1 471 ? 7.512 6.905 9.637 1.00 94.94 471 ASP A N 1
ATOM 3848 C CA . ASP A 1 471 ? 8.620 7.496 8.890 1.00 94.94 471 ASP A CA 1
ATOM 3849 C C . ASP A 1 471 ? 9.721 6.467 8.597 1.00 94.94 471 ASP A C 1
ATOM 3851 O O . ASP A 1 471 ? 10.771 6.425 9.238 1.00 94.94 471 ASP A O 1
ATOM 3855 N N . TYR A 1 472 ? 9.470 5.639 7.579 1.00 90.94 472 TYR A N 1
ATOM 3856 C CA . TYR A 1 472 ? 10.376 4.615 7.044 1.00 90.94 472 TYR A CA 1
ATOM 3857 C C . TYR A 1 472 ? 11.739 5.135 6.534 1.00 90.94 472 TYR A C 1
ATOM 3859 O O . TYR A 1 472 ? 12.583 4.330 6.150 1.00 90.94 472 TYR A O 1
ATOM 3867 N N . HIS A 1 473 ? 11.964 6.454 6.525 1.00 91.19 473 HIS A N 1
ATOM 3868 C CA . HIS A 1 473 ? 13.254 7.088 6.221 1.00 91.19 473 HIS A CA 1
ATOM 3869 C C . HIS A 1 473 ? 13.992 7.621 7.468 1.00 91.19 473 HIS A C 1
ATOM 3871 O O . HIS A 1 473 ? 15.041 8.247 7.325 1.00 91.19 473 HIS A O 1
ATOM 3877 N N . SER A 1 474 ? 13.448 7.423 8.672 1.00 91.94 474 SER A N 1
ATOM 3878 C CA . SER A 1 474 ? 14.110 7.769 9.938 1.00 91.94 474 SER A CA 1
ATOM 3879 C C . SER A 1 474 ? 15.038 6.654 10.433 1.00 91.94 474 SER A C 1
ATOM 3881 O O . SER A 1 474 ? 14.970 5.522 9.957 1.00 91.94 474 SER A O 1
ATOM 3883 N N . ASP A 1 475 ? 15.851 6.952 11.451 1.00 92.00 475 ASP A N 1
ATOM 3884 C CA . ASP A 1 475 ? 16.714 5.971 12.131 1.00 92.00 475 ASP A CA 1
ATOM 3885 C C . ASP A 1 475 ? 15.920 4.892 12.905 1.00 92.00 475 ASP A C 1
ATOM 3887 O O . ASP A 1 475 ? 16.478 3.882 13.328 1.00 92.00 475 ASP A O 1
ATOM 3891 N N . THR A 1 476 ? 14.609 5.087 13.096 1.00 92.81 476 THR A N 1
ATOM 3892 C CA . THR A 1 476 ? 13.697 4.138 13.761 1.00 92.81 476 THR A CA 1
ATOM 3893 C C . THR A 1 476 ? 12.462 3.879 12.885 1.00 92.81 476 THR A C 1
ATOM 3895 O O . THR A 1 476 ? 11.339 4.196 13.269 1.00 92.81 476 THR A O 1
ATOM 3898 N N . PRO A 1 477 ? 12.620 3.259 11.696 1.00 92.44 477 PRO A N 1
ATOM 3899 C CA . PRO A 1 477 ? 11.557 3.158 10.684 1.00 92.44 477 PRO A CA 1
ATOM 3900 C C . PRO A 1 477 ? 10.341 2.317 11.121 1.00 92.44 477 PRO A C 1
ATOM 3902 O O . PRO A 1 477 ? 9.319 2.299 10.442 1.00 92.44 477 PRO A O 1
ATOM 3905 N N . HIS A 1 478 ? 10.458 1.608 12.243 1.00 93.38 478 HIS A N 1
ATOM 3906 C CA . HIS A 1 478 ? 9.428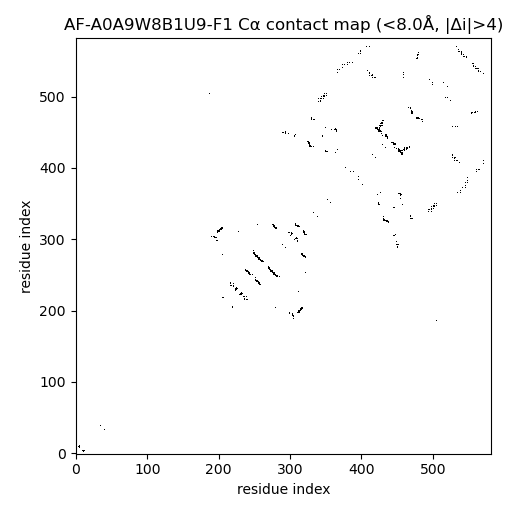 0.794 12.886 1.00 93.38 478 HIS A CA 1
ATOM 3907 C C . HIS A 1 478 ? 8.613 1.552 13.953 1.00 93.38 478 HIS A C 1
ATOM 3909 O O . HIS A 1 478 ? 7.588 1.042 14.412 1.00 93.38 478 HIS A O 1
ATOM 3915 N N . ALA A 1 479 ? 9.077 2.725 14.393 1.00 96.00 479 ALA A N 1
ATOM 3916 C CA . ALA A 1 479 ? 8.409 3.542 15.397 1.00 96.00 479 ALA A CA 1
ATOM 3917 C C . ALA A 1 479 ? 7.253 4.332 14.763 1.00 96.00 479 ALA A C 1
ATOM 3919 O O . ALA A 1 479 ? 7.357 4.825 13.638 1.00 96.00 479 ALA A O 1
ATOM 3920 N N . LEU A 1 480 ? 6.137 4.426 15.485 1.00 97.00 480 LEU A N 1
ATOM 3921 C CA . LEU A 1 480 ? 4.897 5.037 15.023 1.00 97.00 480 LEU A CA 1
ATOM 3922 C C . LEU A 1 480 ? 4.535 6.218 15.924 1.00 97.00 480 LEU A C 1
ATOM 3924 O O . LEU A 1 480 ? 4.121 6.053 17.070 1.00 97.00 480 LEU A O 1
ATOM 3928 N N . ASP A 1 481 ? 4.648 7.417 15.370 1.00 96.69 481 ASP A N 1
ATOM 3929 C CA . ASP A 1 481 ? 4.241 8.661 16.011 1.00 96.69 481 ASP A CA 1
ATOM 3930 C C . ASP A 1 481 ? 2.729 8.849 15.813 1.00 96.69 481 ASP A C 1
ATOM 3932 O O . ASP A 1 481 ? 2.265 9.367 14.795 1.00 96.69 481 ASP A O 1
ATOM 3936 N N . PHE A 1 482 ? 1.935 8.354 16.765 1.00 96.06 482 PHE A N 1
ATOM 3937 C CA . PHE A 1 482 ? 0.474 8.427 16.690 1.00 96.06 482 PHE A CA 1
ATOM 3938 C C . PHE A 1 482 ? -0.066 9.867 16.746 1.00 96.06 482 PHE A C 1
ATOM 3940 O O . PHE A 1 482 ? -1.146 10.109 16.204 1.00 96.06 482 PHE A O 1
ATOM 3947 N N . ASP A 1 483 ? 0.691 10.826 17.289 1.00 96.12 483 ASP A N 1
ATOM 3948 C CA . ASP A 1 483 ? 0.318 12.247 17.301 1.00 96.12 483 ASP A CA 1
ATOM 3949 C C . ASP A 1 483 ? 0.446 12.877 15.896 1.00 96.12 483 ASP A C 1
ATOM 3951 O O . ASP A 1 483 ? -0.193 13.887 15.595 1.00 96.12 483 ASP A O 1
ATOM 3955 N N . ARG A 1 484 ? 1.186 12.231 14.978 1.00 96.19 484 ARG A N 1
ATOM 3956 C CA . ARG A 1 484 ? 1.185 12.534 13.534 1.00 96.19 484 ARG A CA 1
ATOM 3957 C C . ARG A 1 484 ? -0.005 11.943 12.760 1.00 96.19 484 ARG A C 1
ATOM 3959 O O . ARG A 1 484 ? -0.053 12.134 11.542 1.00 96.19 484 ARG A O 1
ATOM 3966 N N . TYR A 1 485 ? -0.983 11.278 13.375 1.00 97.75 485 TYR A N 1
ATOM 3967 C CA . TYR A 1 485 ? -2.225 10.917 12.668 1.00 97.75 485 TYR A CA 1
ATOM 3968 C C . TYR A 1 485 ? -2.928 12.195 12.132 1.00 97.75 485 TYR A C 1
ATOM 3970 O O . TYR A 1 485 ? -2.848 13.238 12.782 1.00 97.75 485 TYR A O 1
ATOM 3978 N N . PRO A 1 486 ? -3.568 12.197 10.942 1.00 98.19 486 PRO A N 1
ATOM 3979 C CA . PRO A 1 486 ? -4.152 13.418 10.383 1.00 98.19 486 PRO A CA 1
ATOM 3980 C C . PRO A 1 486 ? -5.235 14.023 11.284 1.00 98.19 486 PRO A C 1
ATOM 3982 O O . PRO A 1 486 ? -6.158 13.338 11.733 1.00 98.19 486 PRO A O 1
ATOM 3985 N N . THR A 1 487 ? -5.153 15.336 11.488 1.00 97.88 487 THR A N 1
ATOM 3986 C CA . THR A 1 487 ? -6.155 16.137 12.208 1.00 97.88 487 THR A CA 1
ATOM 3987 C C . THR A 1 487 ? -7.528 16.082 11.532 1.00 97.88 487 THR A C 1
ATOM 3989 O O . THR A 1 487 ? -7.644 15.717 10.360 1.00 97.88 487 THR A O 1
ATOM 3992 N N . GLU A 1 488 ? -8.590 16.484 12.237 1.00 97.06 488 GLU A N 1
ATOM 3993 C CA . GLU A 1 488 ? -9.939 16.549 11.654 1.00 97.06 488 GLU A CA 1
ATOM 3994 C C . GLU A 1 488 ? -9.992 17.429 10.392 1.00 97.06 488 GLU A C 1
ATOM 3996 O O . GLU A 1 488 ? -10.665 17.070 9.429 1.00 97.06 488 GLU A O 1
ATOM 4001 N N . GLU A 1 489 ? -9.234 18.533 10.339 1.00 97.44 489 GLU A N 1
ATOM 4002 C CA . GLU A 1 489 ? -9.149 19.383 9.144 1.00 97.44 489 GLU A CA 1
ATOM 4003 C C . GLU A 1 489 ? -8.446 18.670 7.974 1.00 97.44 489 GLU A C 1
ATOM 4005 O O . GLU A 1 489 ? -8.958 18.676 6.851 1.00 97.44 489 GLU A O 1
ATOM 4010 N N . GLU A 1 490 ? -7.310 18.006 8.219 1.00 98.25 490 GLU A N 1
ATOM 4011 C CA . GLU A 1 490 ? -6.590 17.231 7.197 1.00 98.25 490 GLU A CA 1
ATOM 4012 C C . GLU A 1 490 ? -7.450 16.067 6.668 1.00 98.25 490 GLU A C 1
ATOM 4014 O O . GLU A 1 490 ? -7.557 15.877 5.450 1.00 98.25 490 GLU A O 1
ATOM 4019 N N . GLN A 1 491 ? -8.139 15.345 7.562 1.00 98.44 491 GLN A N 1
ATOM 4020 C CA . GLN A 1 491 ? -9.098 14.296 7.204 1.00 98.44 491 GLN A CA 1
ATOM 4021 C C . GLN A 1 491 ? -10.266 14.868 6.391 1.00 98.44 491 GLN A C 1
ATOM 4023 O O . GLN A 1 491 ? -10.550 14.378 5.297 1.00 98.44 491 GLN A O 1
ATOM 4028 N N . HIS A 1 492 ? -10.920 15.938 6.855 1.00 97.75 492 HIS A N 1
ATOM 4029 C CA . HIS A 1 492 ? -12.008 16.593 6.124 1.00 97.75 492 HIS A CA 1
ATOM 4030 C C . HIS A 1 492 ? -11.563 17.086 4.744 1.00 97.75 492 HIS A C 1
ATOM 4032 O O . HIS A 1 492 ? -12.338 16.993 3.788 1.00 97.75 492 HIS A O 1
ATOM 4038 N N . MET A 1 493 ? -10.328 17.570 4.598 1.00 97.75 493 MET A N 1
ATOM 4039 C CA . MET A 1 493 ? -9.790 18.016 3.315 1.00 97.75 493 MET A CA 1
ATOM 4040 C C . MET A 1 493 ? -9.578 16.852 2.335 1.00 97.75 493 MET A C 1
ATOM 4042 O O . MET A 1 493 ? -9.940 16.970 1.159 1.00 97.75 493 MET A O 1
ATOM 4046 N N . PHE A 1 494 ? -9.043 15.722 2.810 1.00 98.62 494 PHE A N 1
ATOM 4047 C CA . PHE A 1 494 ? -8.901 14.495 2.020 1.00 98.62 494 PHE A CA 1
ATOM 4048 C C . PHE A 1 494 ? -10.277 13.937 1.622 1.00 98.62 494 PHE A C 1
ATOM 4050 O O . PHE A 1 494 ? -10.539 13.701 0.442 1.00 98.62 494 PHE A O 1
ATOM 4057 N N . LEU A 1 495 ? -11.193 13.793 2.585 1.00 98.44 495 LEU A N 1
ATOM 4058 C CA . LEU A 1 495 ? -12.521 13.216 2.364 1.00 98.44 495 LEU A CA 1
ATOM 4059 C C . LEU A 1 495 ? -13.395 14.079 1.451 1.00 98.44 495 LEU A C 1
ATOM 4061 O O . LEU A 1 495 ? -14.080 13.535 0.589 1.00 98.44 495 LEU A O 1
ATOM 4065 N N . ASN A 1 496 ? -13.325 15.411 1.540 1.00 97.50 496 ASN A N 1
ATOM 4066 C CA . ASN A 1 496 ? -14.014 16.272 0.575 1.00 97.50 496 ASN A CA 1
ATOM 4067 C C . ASN A 1 496 ? -13.459 16.108 -0.846 1.00 97.50 496 ASN A C 1
ATOM 4069 O O . ASN A 1 496 ? -14.249 16.035 -1.783 1.00 97.50 496 ASN A O 1
ATOM 4073 N N . ALA A 1 497 ? -12.139 15.979 -1.023 1.00 97.81 497 ALA A N 1
ATOM 4074 C CA . ALA A 1 497 ? -11.550 15.731 -2.342 1.00 97.81 497 ALA A CA 1
ATOM 4075 C C . ALA A 1 497 ? -11.876 14.329 -2.896 1.00 97.81 497 ALA A C 1
ATOM 4077 O O . ALA A 1 497 ? -12.005 14.177 -4.112 1.00 97.81 497 ALA A O 1
ATOM 4078 N N . TYR A 1 498 ? -12.053 13.330 -2.024 1.00 97.75 498 TYR A N 1
ATOM 4079 C CA . TYR A 1 498 ? -12.572 12.008 -2.385 1.00 97.75 498 TYR A CA 1
ATOM 4080 C C . TYR A 1 498 ? -14.050 12.084 -2.813 1.00 97.75 498 TYR A C 1
ATOM 4082 O O . TYR A 1 498 ? -14.410 11.558 -3.864 1.00 97.75 498 TYR A O 1
ATOM 4090 N N . ILE A 1 499 ? -14.906 12.771 -2.044 1.00 95.06 499 ILE A N 1
ATOM 4091 C CA . ILE A 1 499 ? -16.338 12.954 -2.353 1.00 95.06 499 ILE A CA 1
ATOM 4092 C C . ILE A 1 499 ? -16.522 13.741 -3.659 1.00 95.06 499 ILE A C 1
ATOM 4094 O O . ILE A 1 499 ? -17.333 13.347 -4.494 1.00 95.06 499 ILE A O 1
ATOM 4098 N N . ASP A 1 500 ? -15.754 14.815 -3.872 1.00 93.69 500 ASP A N 1
ATOM 4099 C CA . ASP A 1 500 ? -15.761 15.594 -5.118 1.00 93.69 500 ASP A CA 1
ATOM 4100 C C . ASP A 1 500 ? -15.496 14.702 -6.338 1.00 93.69 500 ASP A C 1
ATOM 4102 O O . ASP A 1 500 ? -16.203 14.786 -7.343 1.00 93.69 500 ASP A O 1
ATOM 4106 N N . GLU A 1 501 ? -14.496 13.823 -6.242 1.00 93.50 501 GLU A N 1
ATOM 4107 C CA . GLU A 1 501 ? -14.126 12.903 -7.315 1.00 93.50 501 GLU A CA 1
ATOM 4108 C C . GLU A 1 501 ? -15.161 11.784 -7.491 1.00 93.50 501 GLU A C 1
ATOM 4110 O O . GLU A 1 501 ? -15.506 11.444 -8.624 1.00 93.50 501 GLU A O 1
ATOM 4115 N N . GLN A 1 502 ? -15.746 11.280 -6.398 1.00 90.31 502 GLN A N 1
ATOM 4116 C CA . GLN A 1 502 ? -16.826 10.293 -6.450 1.00 90.31 502 GLN A CA 1
ATOM 4117 C C . GLN A 1 502 ? -18.061 10.864 -7.160 1.00 90.31 502 GLN A C 1
ATOM 4119 O O . GLN A 1 502 ? -18.629 10.210 -8.034 1.00 90.31 502 GLN A O 1
ATOM 4124 N N . LEU A 1 503 ? -18.444 12.108 -6.859 1.00 88.25 503 LEU A N 1
ATOM 4125 C CA . LEU A 1 503 ? -19.516 12.822 -7.560 1.00 88.25 503 LEU A CA 1
ATOM 4126 C C . LEU A 1 503 ? -19.161 13.046 -9.041 1.00 88.25 503 LEU A C 1
ATOM 4128 O O . LEU A 1 503 ? -20.002 12.825 -9.915 1.00 88.25 503 LEU A O 1
ATOM 4132 N N . ARG A 1 504 ? -17.904 13.406 -9.341 1.00 87.88 504 ARG A N 1
ATOM 4133 C CA . ARG A 1 504 ? -17.393 13.597 -10.711 1.00 87.88 504 ARG A CA 1
ATOM 4134 C C . ARG A 1 504 ? -17.389 12.307 -11.545 1.00 87.88 504 ARG A C 1
ATOM 4136 O O . ARG A 1 504 ? -17.510 12.384 -12.766 1.00 87.88 504 ARG A O 1
ATOM 4143 N N . LEU A 1 505 ? -17.217 11.144 -10.917 1.00 85.25 505 LEU A N 1
ATOM 4144 C CA . LEU A 1 505 ? -17.244 9.819 -11.552 1.00 85.25 505 LEU A CA 1
ATOM 4145 C C . LEU A 1 505 ? -18.672 9.254 -11.667 1.00 85.25 505 LEU A C 1
ATOM 4147 O O . LEU A 1 505 ? -19.016 8.625 -12.673 1.00 85.25 505 LEU A O 1
ATOM 4151 N N . ASN A 1 506 ? -19.519 9.519 -10.669 1.00 78.56 506 ASN A N 1
ATOM 4152 C CA . ASN A 1 506 ? -20.907 9.058 -10.633 1.00 78.56 506 ASN A CA 1
ATOM 4153 C C . ASN A 1 506 ? -21.840 9.877 -11.533 1.00 78.56 506 ASN A C 1
ATOM 4155 O O . ASN A 1 506 ? -22.848 9.337 -11.979 1.00 78.56 506 ASN A O 1
ATOM 4159 N N . ALA A 1 507 ? -21.515 11.133 -11.856 1.00 71.50 507 ALA A N 1
ATOM 4160 C CA . ALA A 1 507 ? -22.291 11.945 -12.801 1.00 71.50 507 ALA A CA 1
ATOM 4161 C C . ALA A 1 507 ? -22.440 11.289 -14.193 1.00 71.50 507 ALA A C 1
ATOM 4163 O O . ALA A 1 507 ? -23.476 11.453 -14.834 1.00 71.50 507 ALA A O 1
ATOM 4164 N N . ASP A 1 508 ? -21.448 10.499 -14.625 1.00 59.78 508 ASP A N 1
ATOM 4165 C CA . ASP A 1 508 ? -21.473 9.734 -15.883 1.00 59.78 508 ASP A CA 1
ATOM 4166 C C . ASP A 1 508 ? -22.302 8.425 -15.798 1.00 59.78 508 ASP A C 1
ATOM 4168 O O . ASP A 1 508 ? -22.521 7.776 -16.823 1.00 59.78 508 ASP A O 1
ATOM 4172 N N . HIS A 1 509 ? -22.739 8.005 -14.599 1.00 56.19 509 HIS A N 1
ATOM 4173 C CA . HIS A 1 509 ? -23.279 6.659 -14.343 1.00 56.19 509 HIS A CA 1
ATOM 4174 C C . HIS A 1 509 ? -24.636 6.623 -13.613 1.00 56.19 509 HIS A C 1
ATOM 4176 O O . HIS A 1 509 ? -25.522 5.891 -14.048 1.00 56.19 509 HIS A O 1
ATOM 4182 N N . TYR A 1 510 ? -24.794 7.376 -12.518 1.00 54.38 510 TYR A N 1
ATOM 4183 C CA . TYR A 1 510 ? -25.942 7.322 -11.595 1.00 54.38 510 TYR A CA 1
ATOM 4184 C C . TYR A 1 510 ? -26.263 8.717 -11.004 1.00 54.38 510 TYR A C 1
ATOM 4186 O O . TYR A 1 510 ? -26.098 8.932 -9.798 1.00 54.38 510 TYR A O 1
ATOM 4194 N N . PRO A 1 511 ? -26.667 9.705 -11.826 1.00 56.47 511 PRO A N 1
ATOM 4195 C CA . PRO A 1 511 ? -26.880 11.081 -11.370 1.00 56.47 511 PRO A CA 1
ATOM 4196 C C . PRO A 1 511 ? -28.015 11.233 -10.341 1.00 56.47 511 PRO A C 1
ATOM 4198 O O . PRO A 1 511 ? -27.964 12.146 -9.523 1.00 56.47 511 PRO A O 1
ATOM 4201 N N . GLU A 1 512 ? -29.014 10.348 -10.338 1.00 50.62 512 GLU A N 1
ATOM 4202 C CA . GLU A 1 512 ? -30.171 10.406 -9.434 1.00 50.62 512 GLU A CA 1
ATOM 4203 C C . GLU A 1 512 ? -29.921 9.868 -8.006 1.00 50.62 512 GLU A C 1
ATOM 4205 O O . GLU A 1 512 ? -30.792 10.004 -7.151 1.00 50.62 512 GLU A O 1
ATOM 4210 N N . PHE A 1 513 ? -28.741 9.299 -7.719 1.00 54.81 513 PHE A N 1
ATOM 4211 C CA . PHE A 1 513 ? -28.404 8.675 -6.423 1.00 54.81 513 PHE A CA 1
ATOM 4212 C C . PHE A 1 513 ? -27.316 9.432 -5.631 1.00 54.81 513 PHE A C 1
ATOM 4214 O O . PHE A 1 513 ? -26.491 8.826 -4.947 1.00 54.81 513 PHE A O 1
ATOM 4221 N N . GLN A 1 514 ? -27.280 10.765 -5.720 1.00 66.88 514 GLN A N 1
ATOM 4222 C CA . GLN A 1 514 ? -26.295 11.581 -4.997 1.00 66.88 514 GLN A CA 1
ATOM 4223 C C . GLN A 1 514 ? -26.736 11.888 -3.556 1.00 66.88 514 GLN A C 1
ATOM 4225 O O . GLN A 1 514 ? -27.708 12.602 -3.316 1.00 66.88 514 GLN A O 1
ATOM 4230 N N . GLN A 1 515 ? -25.979 11.365 -2.591 1.00 75.69 515 GLN A N 1
ATOM 4231 C CA . GLN A 1 515 ? -26.146 11.631 -1.162 1.00 75.69 515 GLN A CA 1
ATOM 4232 C C . GLN A 1 515 ? -25.715 13.073 -0.803 1.00 75.69 515 GLN A C 1
ATOM 4234 O O . GLN A 1 515 ? -24.724 13.561 -1.355 1.00 75.69 515 GLN A O 1
ATOM 4239 N N . PRO A 1 516 ? -26.384 13.763 0.145 1.00 84.88 516 PRO A N 1
ATOM 4240 C CA . PRO A 1 516 ? -25.935 15.068 0.632 1.00 84.88 516 PRO A CA 1
ATOM 4241 C C . PRO A 1 516 ? -24.518 15.014 1.224 1.00 84.88 516 PRO A C 1
ATOM 4243 O O . PRO A 1 516 ? -24.229 14.165 2.069 1.00 84.88 516 PRO A O 1
ATOM 4246 N N . ARG A 1 517 ? -23.651 15.962 0.833 1.00 87.81 517 ARG A N 1
ATOM 4247 C CA . ARG A 1 517 ? -22.237 16.027 1.263 1.00 87.81 517 ARG A CA 1
ATOM 4248 C C . ARG A 1 517 ? -22.023 15.883 2.782 1.00 87.81 517 ARG A C 1
ATOM 4250 O O . ARG A 1 517 ? -21.129 15.119 3.135 1.00 87.81 517 ARG A O 1
ATOM 4257 N N . PRO A 1 518 ? -22.790 16.544 3.679 1.00 91.38 518 PRO A N 1
ATOM 4258 C CA . PRO A 1 518 ? -22.572 16.403 5.121 1.00 91.38 518 PRO A CA 1
ATOM 4259 C C . PRO A 1 518 ? -22.774 14.965 5.614 1.00 91.38 518 PRO A C 1
ATOM 4261 O O . PRO A 1 518 ? -21.965 14.474 6.394 1.00 91.38 518 PRO A O 1
ATOM 4264 N N . GLN A 1 519 ? -23.791 14.263 5.099 1.00 90.88 519 GLN A N 1
ATOM 4265 C CA . GLN A 1 519 ? -24.033 12.861 5.444 1.00 90.88 519 GLN A CA 1
ATOM 4266 C C . GLN A 1 519 ? -22.955 11.952 4.847 1.00 90.88 519 GLN A C 1
ATOM 4268 O O . GLN A 1 519 ? -22.396 11.128 5.558 1.00 90.88 519 GLN A O 1
ATOM 4273 N N . ALA A 1 520 ? -22.595 12.147 3.573 1.00 91.19 520 ALA A N 1
ATOM 4274 C CA . ALA A 1 520 ? -21.544 11.362 2.922 1.00 91.19 520 ALA A CA 1
ATOM 4275 C C . ALA A 1 520 ? -20.181 11.483 3.636 1.00 91.19 520 ALA A C 1
ATOM 4277 O O . ALA A 1 520 ? -19.414 10.520 3.668 1.00 91.19 520 ALA A O 1
ATOM 4278 N N . LEU A 1 521 ? -19.892 12.650 4.226 1.00 94.94 521 LEU A N 1
ATOM 4279 C CA . LEU A 1 521 ? -18.713 12.888 5.059 1.00 94.94 521 LEU A CA 1
ATOM 4280 C C . LEU A 1 521 ? -18.827 12.195 6.429 1.00 94.94 521 LEU A C 1
ATOM 4282 O O . LEU A 1 521 ? -17.906 11.482 6.815 1.00 94.94 521 LEU A O 1
ATOM 4286 N N . ALA A 1 522 ? -19.951 12.351 7.137 1.00 94.19 522 ALA A N 1
ATOM 4287 C CA . ALA A 1 522 ? -20.182 11.723 8.444 1.00 94.19 522 ALA A CA 1
ATOM 4288 C C . ALA A 1 522 ? -20.194 10.180 8.382 1.00 94.19 522 ALA A C 1
ATOM 4290 O O . ALA A 1 522 ? -19.667 9.508 9.275 1.00 94.19 522 ALA A O 1
ATOM 4291 N N . ASP A 1 523 ? -20.742 9.617 7.304 1.00 91.94 523 ASP A N 1
ATOM 4292 C CA . ASP A 1 523 ? -20.724 8.181 7.032 1.00 91.94 523 ASP A CA 1
ATOM 4293 C C . ASP A 1 523 ? -19.287 7.702 6.790 1.00 91.94 523 ASP A C 1
ATOM 4295 O O . ASP A 1 523 ? -18.842 6.766 7.448 1.00 91.94 523 ASP A O 1
ATOM 4299 N N . LEU A 1 524 ? -18.518 8.388 5.930 1.00 95.81 524 LEU A N 1
ATOM 4300 C CA . LEU A 1 524 ? -17.102 8.074 5.695 1.00 95.81 524 LEU A CA 1
ATOM 4301 C C . LEU A 1 524 ? -16.271 8.127 6.985 1.00 95.81 524 LEU A C 1
ATOM 4303 O O . LEU A 1 524 ? -15.488 7.214 7.229 1.00 95.81 524 LEU A O 1
ATOM 4307 N N . ILE A 1 525 ? -16.461 9.143 7.830 1.00 96.69 525 ILE A N 1
ATOM 4308 C CA . ILE A 1 525 ? -15.776 9.249 9.130 1.00 96.69 525 ILE A CA 1
ATOM 4309 C C . ILE A 1 525 ? -16.158 8.071 10.043 1.00 96.69 525 ILE A C 1
ATOM 4311 O O . ILE A 1 525 ? -15.280 7.466 10.657 1.00 96.69 525 ILE A O 1
ATOM 4315 N N . THR A 1 526 ? -17.440 7.680 10.076 1.00 94.19 526 THR A N 1
ATOM 4316 C CA . THR A 1 526 ? -17.908 6.498 10.826 1.00 94.19 526 THR A CA 1
ATOM 4317 C C . THR A 1 526 ? -17.257 5.205 10.311 1.00 94.19 526 THR A C 1
ATOM 4319 O O . THR A 1 526 ? -16.790 4.388 11.109 1.00 94.19 526 THR A O 1
ATOM 4322 N N . GLU A 1 527 ? -17.195 5.014 8.988 1.00 94.94 527 GLU A N 1
ATOM 4323 C CA . GLU A 1 527 ? -16.541 3.860 8.355 1.00 94.94 527 GLU A CA 1
ATOM 4324 C C . GLU A 1 527 ? -15.051 3.795 8.711 1.00 94.94 527 GLU A C 1
ATOM 4326 O O . GLU A 1 527 ? -14.564 2.749 9.138 1.00 94.94 527 GLU A O 1
ATOM 4331 N N . ILE A 1 528 ? -14.336 4.912 8.559 1.00 97.31 528 ILE A N 1
ATOM 4332 C CA . ILE A 1 528 ? -12.888 5.034 8.779 1.00 97.31 528 ILE A CA 1
ATOM 4333 C C . ILE A 1 528 ? -12.536 4.800 10.245 1.00 97.31 528 ILE A C 1
ATOM 4335 O O . ILE A 1 528 ? -11.641 4.008 10.531 1.00 97.31 528 ILE A O 1
ATOM 4339 N N . ALA A 1 529 ? -13.265 5.412 11.182 1.00 94.50 529 ALA A N 1
ATOM 4340 C CA . ALA A 1 529 ? -13.034 5.221 12.612 1.00 94.50 529 ALA A CA 1
ATOM 4341 C C . ALA A 1 529 ? -13.186 3.748 13.033 1.00 94.50 529 ALA A C 1
ATOM 4343 O O . ALA A 1 529 ? -12.412 3.254 13.851 1.00 94.50 529 ALA A O 1
ATOM 4344 N N . CYS A 1 530 ? -14.142 3.017 12.444 1.00 93.88 530 CYS A N 1
ATOM 4345 C CA . CYS A 1 530 ? -14.311 1.592 12.716 1.00 93.88 530 CYS A CA 1
ATOM 4346 C C . CYS A 1 530 ? -13.274 0.721 11.983 1.00 93.88 530 CYS A C 1
ATOM 4348 O O . CYS A 1 530 ? -12.763 -0.234 12.563 1.00 93.88 530 CYS A O 1
ATOM 4350 N N . LEU A 1 531 ? -12.922 1.046 10.736 1.00 97.19 531 LEU A N 1
ATOM 4351 C CA . LEU A 1 531 ? -11.997 0.250 9.919 1.00 97.19 531 LEU A CA 1
ATOM 4352 C C . LEU A 1 531 ? -10.512 0.509 10.231 1.00 97.19 531 LEU A C 1
ATOM 4354 O O . LEU A 1 531 ? -9.690 -0.361 9.958 1.00 97.19 531 LEU A O 1
ATOM 4358 N N . ARG A 1 532 ? -10.164 1.608 10.909 1.00 97.56 532 ARG A N 1
ATOM 4359 C CA . ARG A 1 532 ? -8.830 1.839 11.500 1.00 97.56 532 ARG A CA 1
ATOM 4360 C C . ARG A 1 532 ? -8.435 0.757 12.511 1.00 97.56 532 ARG A C 1
ATOM 4362 O O . ARG A 1 532 ? -7.301 0.289 12.523 1.00 97.56 532 ARG A O 1
ATOM 4369 N N . LEU A 1 533 ? -9.402 0.254 13.278 1.00 97.50 533 LEU A N 1
ATOM 4370 C CA . LEU A 1 533 ? -9.206 -0.908 14.151 1.00 97.50 533 LEU A CA 1
ATOM 4371 C C . LEU A 1 533 ? -8.786 -2.155 13.350 1.00 97.50 533 LEU A C 1
ATOM 4373 O O . LEU A 1 533 ? -7.999 -2.966 13.831 1.00 97.50 533 LEU A O 1
ATOM 4377 N N . ALA A 1 534 ? -9.278 -2.300 12.115 1.00 97.62 534 ALA A N 1
ATOM 4378 C CA . ALA A 1 534 ? -8.934 -3.420 11.244 1.00 97.62 534 ALA A CA 1
ATOM 4379 C C . ALA A 1 534 ? -7.531 -3.277 10.637 1.00 97.62 534 ALA A C 1
ATOM 4381 O O . ALA A 1 534 ? -6.835 -4.282 10.527 1.00 97.62 534 ALA A O 1
ATOM 4382 N N . THR A 1 535 ? -7.085 -2.064 10.283 1.00 98.00 535 THR A N 1
ATOM 4383 C CA . THR A 1 535 ? -5.715 -1.839 9.775 1.00 98.00 535 THR A CA 1
ATOM 4384 C C . THR A 1 535 ? -4.676 -2.083 10.873 1.00 98.00 535 THR A C 1
ATOM 4386 O O . THR A 1 535 ? -3.636 -2.689 10.617 1.00 98.00 535 THR A O 1
ATOM 4389 N N . HIS A 1 536 ? -4.987 -1.709 12.119 1.00 98.06 536 HIS A N 1
ATOM 4390 C CA . HIS A 1 536 ? -4.182 -2.032 13.299 1.00 98.06 536 HIS A CA 1
ATOM 4391 C C . HIS A 1 536 ? -4.036 -3.549 13.527 1.00 98.06 536 HIS A C 1
ATOM 4393 O O . HIS A 1 536 ? -2.918 -4.026 13.715 1.00 98.06 536 HIS A O 1
ATOM 4399 N N . VAL A 1 537 ? -5.122 -4.329 13.434 1.00 98.25 537 VAL A N 1
ATOM 4400 C CA . VAL A 1 537 ? -5.045 -5.803 13.504 1.00 98.25 537 VAL A CA 1
ATOM 4401 C C . VAL A 1 537 ? -4.275 -6.388 12.315 1.00 98.25 537 VAL A C 1
ATOM 4403 O O . VAL A 1 537 ? -3.403 -7.229 12.515 1.00 98.25 537 VAL A O 1
ATOM 4406 N N . PHE A 1 538 ? -4.575 -5.950 11.088 1.00 98.25 538 PHE A N 1
ATOM 4407 C CA . PHE A 1 538 ? -3.976 -6.465 9.851 1.00 98.25 538 PHE A CA 1
ATOM 4408 C C . PHE A 1 538 ? -2.444 -6.360 9.887 1.00 98.25 538 PHE A C 1
ATOM 4410 O O . PHE A 1 538 ? -1.748 -7.372 9.785 1.00 98.25 538 PHE A O 1
ATOM 4417 N N . TRP A 1 539 ? -1.919 -5.154 10.126 1.00 97.94 539 TRP A N 1
ATOM 4418 C CA . TRP A 1 539 ? -0.474 -4.915 10.174 1.00 97.94 539 TRP A CA 1
ATOM 4419 C C . TRP A 1 539 ? 0.185 -5.397 11.468 1.00 97.94 539 TRP A C 1
ATOM 4421 O O . TRP A 1 539 ? 1.356 -5.769 11.448 1.00 97.94 539 TRP A O 1
ATOM 4431 N N . GLY A 1 540 ? -0.562 -5.471 12.574 1.00 98.12 540 GLY A N 1
ATOM 4432 C CA . GLY A 1 540 ? -0.103 -6.101 13.811 1.00 98.12 540 GLY A CA 1
ATOM 4433 C C . GLY A 1 540 ? 0.178 -7.597 13.640 1.00 98.12 540 GLY A C 1
ATOM 4434 O O . GLY A 1 540 ? 1.263 -8.069 13.974 1.00 98.12 540 GLY A O 1
ATOM 4435 N N . LEU A 1 541 ? -0.762 -8.344 13.048 1.00 98.06 541 LEU A N 1
ATOM 4436 C CA . LEU A 1 541 ? -0.590 -9.774 12.757 1.00 98.06 541 LEU A CA 1
ATOM 4437 C C . LEU A 1 541 ? 0.519 -10.023 11.724 1.00 98.06 541 LEU A C 1
ATOM 4439 O O . LEU A 1 541 ? 1.349 -10.911 11.922 1.00 98.06 541 LEU A O 1
ATOM 4443 N N . TRP A 1 542 ? 0.571 -9.216 10.658 1.00 96.31 542 TRP A N 1
ATOM 4444 C CA . TRP A 1 542 ? 1.663 -9.236 9.676 1.00 96.31 542 TRP A CA 1
ATOM 4445 C C . TRP A 1 542 ? 3.025 -9.014 10.349 1.00 96.31 542 TRP A C 1
ATOM 4447 O O . TRP A 1 542 ? 3.957 -9.787 10.126 1.00 96.31 542 TRP A O 1
ATOM 4457 N N . GLY A 1 543 ? 3.122 -8.022 11.240 1.00 96.31 543 GLY A N 1
ATOM 4458 C CA . GLY A 1 543 ? 4.332 -7.721 11.999 1.00 96.31 543 GLY A CA 1
ATOM 4459 C C . GLY A 1 543 ? 4.769 -8.877 12.902 1.00 96.31 543 GLY A C 1
ATOM 4460 O O . GLY A 1 543 ? 5.936 -9.249 12.874 1.00 96.31 543 GLY A O 1
ATOM 4461 N N . LEU A 1 544 ? 3.853 -9.538 13.621 1.00 97.44 544 LEU A N 1
ATOM 4462 C CA . LEU A 1 544 ? 4.200 -10.721 14.426 1.00 97.44 544 LEU A CA 1
ATOM 4463 C C . LEU A 1 544 ? 4.702 -11.898 13.569 1.00 97.44 544 LEU A C 1
ATOM 4465 O O . LEU A 1 544 ? 5.644 -12.587 13.968 1.00 97.44 544 LEU A O 1
ATOM 4469 N N . ILE A 1 545 ? 4.137 -12.117 12.376 1.00 95.25 545 ILE A N 1
ATOM 4470 C CA . ILE A 1 545 ? 4.649 -13.129 11.435 1.00 95.25 545 ILE A CA 1
ATOM 4471 C C . ILE A 1 545 ? 6.075 -12.762 11.000 1.00 95.25 545 ILE A C 1
ATOM 4473 O O . ILE A 1 545 ? 6.994 -13.570 11.170 1.00 95.25 545 ILE A O 1
ATOM 4477 N N . GLN A 1 546 ? 6.286 -11.531 10.527 1.00 92.12 546 GLN A N 1
ATOM 4478 C CA . GLN A 1 546 ? 7.595 -11.048 10.076 1.00 92.12 546 GLN A CA 1
ATOM 4479 C C . GLN A 1 546 ? 8.641 -11.047 11.204 1.00 92.12 546 GLN A C 1
ATOM 4481 O O . GLN A 1 546 ? 9.779 -11.451 10.982 1.00 92.12 546 GLN A O 1
ATOM 4486 N N . ALA A 1 547 ? 8.264 -10.712 12.441 1.00 94.44 547 ALA A N 1
ATOM 4487 C CA . ALA A 1 547 ? 9.143 -10.775 13.610 1.00 94.44 547 ALA A CA 1
ATOM 4488 C C . ALA A 1 547 ? 9.665 -12.196 13.887 1.00 94.44 547 ALA A C 1
ATOM 4490 O O . ALA A 1 547 ? 10.739 -12.355 14.475 1.00 94.44 547 ALA A O 1
ATOM 4491 N N . SER A 1 548 ? 8.950 -13.238 13.446 1.00 90.94 548 SER A N 1
ATOM 4492 C CA . SER A 1 548 ? 9.398 -14.628 13.575 1.00 90.94 548 SER A CA 1
ATOM 4493 C C . SER A 1 548 ? 10.384 -15.046 12.470 1.00 90.94 548 SER A C 1
ATOM 4495 O O . SER A 1 548 ? 11.409 -15.648 12.799 1.00 90.94 548 SER A O 1
ATOM 4497 N N . GLU A 1 549 ? 10.145 -14.665 11.207 1.00 86.25 549 GLU A N 1
ATOM 4498 C CA . GLU A 1 549 ? 10.828 -15.217 10.014 1.00 86.25 549 GLU A CA 1
ATOM 4499 C C . GLU A 1 549 ? 11.723 -14.242 9.227 1.00 86.25 549 GLU A C 1
ATOM 4501 O O . GLU A 1 549 ? 12.619 -14.694 8.515 1.00 86.25 549 GLU A O 1
ATOM 4506 N N . SER A 1 550 ? 11.499 -12.929 9.316 1.00 81.81 550 SER A N 1
ATOM 4507 C CA . SER A 1 550 ? 12.195 -11.948 8.477 1.00 81.81 550 SER A CA 1
ATOM 4508 C C . SER A 1 550 ? 13.663 -11.765 8.875 1.00 81.81 550 SER A C 1
ATOM 4510 O O . SER A 1 550 ? 14.016 -11.768 10.057 1.00 81.81 550 SER A O 1
ATOM 4512 N N . ASN A 1 551 ? 14.504 -11.561 7.856 1.00 77.81 551 ASN A N 1
ATOM 4513 C CA . ASN A 1 551 ? 15.926 -11.208 7.968 1.00 77.81 551 ASN A CA 1
ATOM 4514 C C . ASN A 1 551 ? 16.195 -9.746 7.551 1.00 77.81 551 ASN A C 1
ATOM 4516 O O . ASN A 1 551 ? 17.339 -9.370 7.307 1.00 77.81 551 ASN A O 1
ATOM 4520 N N . ILE A 1 552 ? 15.138 -8.945 7.390 1.00 79.31 552 ILE A N 1
ATOM 4521 C CA . ILE A 1 552 ? 15.217 -7.520 7.055 1.00 79.31 552 ILE A CA 1
ATOM 4522 C C . ILE A 1 552 ? 15.481 -6.734 8.343 1.00 79.31 552 ILE A C 1
ATOM 4524 O O . ILE A 1 552 ? 14.891 -7.041 9.380 1.00 79.31 552 ILE A O 1
ATOM 4528 N N . ASP A 1 553 ? 16.346 -5.723 8.269 1.00 84.94 553 ASP A N 1
ATOM 4529 C CA . ASP A 1 553 ? 16.690 -4.854 9.398 1.00 84.94 553 ASP A CA 1
ATOM 4530 C C . ASP A 1 553 ? 15.552 -3.858 9.689 1.00 84.94 553 ASP A C 1
ATOM 4532 O O . ASP A 1 553 ? 15.524 -2.725 9.210 1.00 84.94 553 ASP A O 1
ATOM 4536 N N . PHE A 1 554 ? 14.533 -4.354 10.389 1.00 88.81 554 PHE A N 1
ATOM 4537 C CA . PHE A 1 554 ? 13.334 -3.628 10.788 1.00 88.81 554 PHE A CA 1
ATOM 4538 C C . PHE A 1 554 ? 12.751 -4.286 12.044 1.00 88.81 554 PHE A C 1
ATOM 4540 O O . PHE A 1 554 ? 12.625 -5.511 12.116 1.00 88.81 554 PHE A O 1
ATOM 4547 N N . ASP A 1 555 ? 12.358 -3.490 13.040 1.00 95.31 555 ASP A N 1
ATOM 4548 C CA . ASP A 1 555 ? 11.830 -4.021 14.298 1.00 95.31 555 ASP A CA 1
ATOM 4549 C C . ASP A 1 555 ? 10.339 -4.362 14.201 1.00 95.31 555 ASP A C 1
ATOM 4551 O O . ASP A 1 555 ? 9.447 -3.655 14.676 1.00 95.31 555 ASP A O 1
ATOM 4555 N N . TYR A 1 556 ? 10.070 -5.493 13.556 1.00 95.69 556 TYR A N 1
ATOM 4556 C CA . TYR A 1 556 ? 8.719 -6.009 13.373 1.00 95.69 556 TYR A CA 1
ATOM 4557 C C . TYR A 1 556 ? 7.983 -6.298 14.692 1.00 95.69 556 TYR A C 1
ATOM 4559 O O . TYR A 1 556 ? 6.754 -6.296 14.690 1.00 95.69 556 TYR A O 1
ATOM 4567 N N . LEU A 1 557 ? 8.696 -6.541 15.803 1.00 97.25 557 LEU A N 1
ATOM 4568 C CA . LEU A 1 557 ? 8.066 -6.784 17.105 1.00 97.25 557 LEU A CA 1
ATOM 4569 C C . LEU A 1 557 ? 7.550 -5.477 17.712 1.00 97.25 557 LEU A C 1
ATOM 4571 O O . LEU A 1 557 ? 6.389 -5.419 18.107 1.00 97.25 557 LEU A O 1
ATOM 4575 N N . GLU A 1 558 ? 8.381 -4.431 17.740 1.00 97.38 558 GLU A N 1
ATOM 4576 C CA . GLU A 1 558 ? 7.979 -3.103 18.223 1.00 97.38 558 GLU A CA 1
ATOM 4577 C C . GLU A 1 558 ? 6.840 -2.534 17.364 1.00 97.38 558 GLU A C 1
ATOM 4579 O O . GLU A 1 558 ? 5.833 -2.051 17.880 1.00 97.38 558 GLU A O 1
ATOM 4584 N N . TYR A 1 559 ? 6.943 -2.647 16.036 1.00 97.62 559 TYR A N 1
ATOM 4585 C CA . TYR A 1 559 ? 5.886 -2.233 15.106 1.00 97.62 559 TYR A CA 1
ATOM 4586 C C . TYR A 1 559 ? 4.561 -2.974 15.363 1.00 97.62 559 TYR A C 1
ATOM 4588 O O . TYR A 1 559 ? 3.494 -2.355 15.424 1.00 97.62 559 TYR A O 1
ATOM 4596 N N . ALA A 1 560 ? 4.617 -4.298 15.549 1.00 98.00 560 ALA A N 1
ATOM 4597 C CA . ALA A 1 560 ? 3.434 -5.105 15.827 1.00 98.00 560 ALA A CA 1
ATOM 4598 C C . ALA A 1 560 ? 2.798 -4.769 17.180 1.00 98.00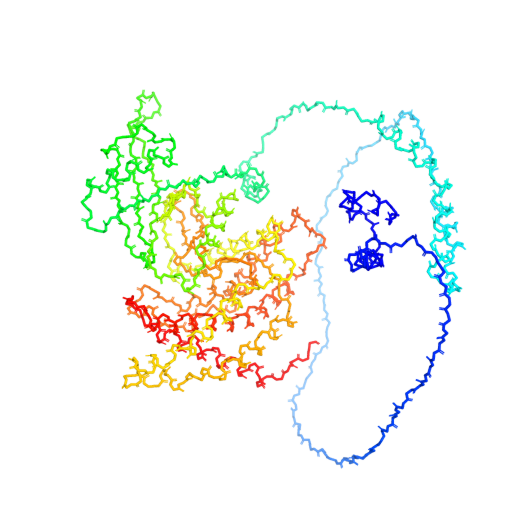 560 ALA A C 1
ATOM 4600 O O . ALA A 1 560 ? 1.576 -4.620 17.257 1.00 98.00 560 ALA A O 1
ATOM 4601 N N . HIS A 1 561 ? 3.613 -4.615 18.229 1.00 97.94 561 HIS A N 1
ATOM 4602 C CA . HIS A 1 561 ? 3.155 -4.225 19.563 1.00 97.94 561 HIS A CA 1
ATOM 4603 C C . HIS A 1 561 ? 2.451 -2.869 19.536 1.00 97.94 561 HIS A C 1
ATOM 4605 O O . HIS A 1 561 ? 1.329 -2.772 20.030 1.00 97.94 561 HIS A O 1
ATOM 4611 N N . GLN A 1 562 ? 3.027 -1.859 18.880 1.00 97.88 562 GLN A N 1
ATOM 4612 C CA . GLN A 1 562 ? 2.408 -0.536 18.749 1.00 97.88 562 GLN A CA 1
ATOM 4613 C C . GLN A 1 562 ? 1.041 -0.600 18.045 1.00 97.88 562 GLN A C 1
ATOM 4615 O O . GLN A 1 562 ? 0.061 -0.054 18.563 1.00 97.88 562 GLN A O 1
ATOM 4620 N N . LYS A 1 563 ? 0.940 -1.286 16.891 1.00 97.94 563 LYS A N 1
ATOM 4621 C CA . LYS A 1 563 ? -0.331 -1.427 16.146 1.00 97.94 563 LYS A CA 1
ATOM 4622 C C . LYS A 1 563 ? -1.376 -2.209 16.973 1.00 97.94 563 LYS A C 1
ATOM 4624 O O . LYS A 1 563 ? -2.513 -1.755 17.092 1.00 97.94 563 LYS A O 1
ATOM 4629 N N . LEU A 1 564 ? -1.015 -3.338 17.597 1.00 97.69 564 LEU A N 1
ATOM 4630 C CA . LEU A 1 564 ? -1.952 -4.147 18.400 1.00 97.69 564 LEU A CA 1
ATOM 4631 C C . LEU A 1 564 ? -2.361 -3.465 19.717 1.00 97.69 564 LEU A C 1
ATOM 4633 O O . LEU A 1 564 ? -3.526 -3.544 20.106 1.00 97.69 564 LEU A O 1
ATOM 4637 N N . SER A 1 565 ? -1.454 -2.729 20.362 1.00 95.62 565 SER A N 1
ATOM 4638 C CA . SER A 1 565 ? -1.755 -1.925 21.553 1.00 95.62 565 SER A CA 1
ATOM 4639 C C . SER A 1 565 ? -2.712 -0.773 21.239 1.00 95.62 565 SER A C 1
ATOM 4641 O O . SER A 1 565 ? -3.612 -0.489 22.030 1.00 95.62 565 SER A O 1
ATOM 4643 N N . ALA A 1 566 ? -2.576 -0.129 20.071 1.00 95.31 566 ALA A N 1
ATOM 4644 C CA . ALA A 1 566 ? -3.546 0.862 19.603 1.00 95.31 566 ALA A CA 1
ATOM 4645 C C . ALA A 1 566 ? -4.938 0.235 19.411 1.00 95.31 566 ALA A C 1
ATOM 4647 O O . ALA A 1 566 ? -5.916 0.742 19.961 1.00 95.31 566 ALA A O 1
ATOM 4648 N N . PHE A 1 567 ? -5.021 -0.921 18.738 1.00 96.12 567 PHE A N 1
ATOM 4649 C CA . PHE A 1 567 ? -6.272 -1.678 18.618 1.00 96.12 567 PHE A CA 1
ATOM 4650 C C . PHE A 1 567 ? -6.896 -2.013 19.984 1.00 96.12 567 PHE A C 1
ATOM 4652 O O . PHE A 1 567 ? -8.094 -1.795 20.168 1.00 96.12 567 PHE A O 1
ATOM 4659 N N . HIS A 1 568 ? -6.103 -2.497 20.946 1.00 92.50 568 HIS A N 1
ATOM 4660 C CA . HIS A 1 568 ? -6.580 -2.886 22.278 1.00 92.50 568 HIS A CA 1
ATOM 4661 C C . HIS A 1 568 ? -7.183 -1.701 23.055 1.00 92.50 568 HIS A C 1
ATOM 4663 O O . HIS A 1 568 ? -8.294 -1.811 23.578 1.00 92.50 568 HIS A O 1
ATOM 4669 N N . ARG A 1 569 ? -6.501 -0.545 23.077 1.00 90.81 569 ARG A N 1
ATOM 4670 C CA . ARG A 1 569 ? -7.005 0.674 23.738 1.00 90.81 569 ARG A CA 1
ATOM 4671 C C . ARG A 1 569 ? -8.320 1.154 23.118 1.00 90.81 569 ARG A C 1
ATOM 4673 O O . ARG A 1 569 ? -9.285 1.443 23.824 1.00 90.81 569 ARG A O 1
ATOM 4680 N N . GLU A 1 570 ? -8.388 1.210 21.793 1.00 90.56 570 GLU A N 1
ATOM 4681 C CA . GLU A 1 570 ? -9.540 1.781 21.093 1.00 90.56 570 GLU A CA 1
ATOM 4682 C C . GLU A 1 570 ? -10.758 0.846 21.063 1.00 90.56 570 GLU A C 1
ATOM 4684 O O . GLU A 1 570 ? -11.898 1.307 21.190 1.00 90.56 570 GLU A O 1
ATOM 4689 N N . ILE A 1 571 ? -10.559 -0.477 20.960 1.00 88.31 571 ILE A N 1
ATOM 4690 C CA . ILE A 1 571 ? -11.671 -1.435 21.045 1.00 88.31 571 ILE A CA 1
ATOM 4691 C C . ILE A 1 571 ? -12.291 -1.439 22.453 1.00 88.31 571 ILE A C 1
ATOM 4693 O O . ILE A 1 571 ? -13.498 -1.654 22.569 1.00 88.31 571 ILE A O 1
ATOM 4697 N N . GLN A 1 572 ? -11.520 -1.143 23.508 1.00 84.12 572 GLN A N 1
ATOM 4698 C CA . GLN A 1 572 ? -12.028 -0.943 24.874 1.00 84.12 572 GLN A CA 1
ATOM 4699 C C . GLN A 1 572 ? -12.810 0.368 25.029 1.00 84.12 572 GLN A C 1
ATOM 4701 O O . GLN A 1 572 ? -13.921 0.347 25.555 1.00 84.12 572 GLN A O 1
ATOM 4706 N N . GLN A 1 573 ? -12.305 1.495 24.515 1.00 81.56 573 GLN A N 1
ATOM 4707 C CA . GLN A 1 573 ? -13.036 2.776 24.516 1.00 81.56 573 GLN A CA 1
ATOM 4708 C C . GLN A 1 573 ? -14.395 2.666 23.797 1.00 81.56 573 GLN A C 1
ATOM 4710 O O . GLN A 1 573 ? -15.404 3.209 24.254 1.00 81.56 573 GLN A O 1
ATOM 4715 N N . CYS A 1 574 ? -14.446 1.875 22.719 1.00 72.88 574 CYS A N 1
ATOM 4716 C CA . CYS A 1 574 ? -15.676 1.523 22.005 1.00 72.88 574 CYS A CA 1
ATOM 4717 C C . CYS A 1 574 ? -16.644 0.608 22.784 1.00 72.88 574 CYS A C 1
ATOM 4719 O O . CYS A 1 574 ? -17.785 0.466 22.354 1.00 72.88 574 CYS A O 1
ATOM 4721 N N . GLN A 1 575 ? -16.197 -0.055 23.856 1.00 65.69 575 GLN A N 1
ATOM 4722 C CA . GLN A 1 575 ? -17.025 -0.891 24.743 1.00 65.69 575 GLN A CA 1
ATOM 4723 C C . GLN A 1 575 ? -17.475 -0.117 25.996 1.00 65.69 575 GLN A C 1
ATOM 4725 O O . GLN A 1 575 ? -18.577 -0.342 26.482 1.00 65.69 575 GLN A O 1
ATOM 4730 N N . ALA A 1 576 ? -16.650 0.812 26.494 1.00 57.56 576 ALA A N 1
ATOM 4731 C CA . ALA A 1 576 ? -16.982 1.690 27.620 1.00 57.56 576 ALA A CA 1
ATOM 4732 C C . ALA A 1 576 ? -17.994 2.793 27.252 1.00 57.56 576 ALA A C 1
ATOM 4734 O O . ALA A 1 576 ? -18.736 3.270 28.109 1.00 57.56 576 ALA A O 1
ATOM 4735 N N . SER A 1 577 ? -18.034 3.192 25.978 1.00 45.28 577 SER A N 1
ATOM 4736 C CA . SER A 1 577 ? -19.014 4.148 25.456 1.00 45.28 577 SER A CA 1
ATOM 4737 C C . SER A 1 577 ? -20.343 3.430 25.169 1.00 45.28 577 SER A C 1
ATOM 4739 O O . SER A 1 577 ? -20.363 2.580 24.273 1.00 45.28 577 SER A O 1
ATOM 4741 N N . PRO A 1 578 ? -21.463 3.742 25.855 1.00 35.16 578 PRO A N 1
ATOM 4742 C CA . PRO A 1 578 ? -22.762 3.193 25.474 1.00 35.16 578 PRO A CA 1
ATOM 4743 C C . PRO A 1 578 ? -23.137 3.659 24.056 1.00 35.16 578 PRO A C 1
ATOM 4745 O O . PRO A 1 578 ? -22.688 4.726 23.624 1.00 35.16 578 PRO A O 1
ATOM 4748 N N . PRO A 1 579 ? -23.966 2.903 23.311 1.00 38.38 579 PRO A N 1
ATOM 4749 C CA . PRO A 1 579 ? -24.396 3.320 21.984 1.00 38.38 579 PRO A CA 1
ATOM 4750 C C . PRO A 1 579 ? -25.204 4.617 22.091 1.00 38.38 579 PRO A C 1
ATOM 4752 O O . PRO A 1 579 ? -26.349 4.610 22.543 1.00 38.38 579 PRO A O 1
ATOM 4755 N N . ALA A 1 580 ? -24.599 5.730 21.669 1.00 35.69 580 ALA A N 1
ATOM 4756 C CA . ALA A 1 580 ? -25.292 7.002 21.536 1.00 35.69 580 ALA A CA 1
ATOM 4757 C C . ALA A 1 580 ? -26.514 6.798 20.631 1.00 35.69 580 ALA A C 1
ATOM 4759 O O . ALA A 1 580 ? -26.380 6.314 19.503 1.00 35.69 580 ALA A O 1
ATOM 4760 N N . GLN A 1 581 ? -27.699 7.114 21.155 1.00 29.12 581 GLN A N 1
ATOM 4761 C CA . GLN A 1 581 ? -28.961 6.933 20.445 1.00 29.12 581 GLN A CA 1
ATOM 4762 C C . GLN A 1 581 ? -28.950 7.825 19.192 1.00 29.12 581 GLN A C 1
ATOM 4764 O O . GLN A 1 581 ? -28.838 9.046 19.304 1.00 29.12 581 GLN A O 1
ATOM 4769 N N . ARG A 1 582 ? -28.980 7.182 18.019 1.00 30.95 582 ARG A N 1
ATOM 4770 C CA . ARG A 1 582 ? -29.026 7.803 16.686 1.00 30.95 582 ARG A CA 1
ATOM 4771 C C . ARG A 1 582 ? -30.468 7.949 16.213 1.00 30.95 582 ARG A C 1
ATOM 4773 O O . ARG A 1 582 ? -31.245 7.008 16.487 1.00 30.95 582 ARG A O 1
#

Foldseek 3Di:
DLVCCVVPVVCPVVVVPDDDDPVCVVVSVVVVVVPVVDDDDDPDDDDDDDDDDDDDDDDDDDDDDDDDDDDDDDDDDDDDDDDDDDDDDDDDDDDDDDDDDDDDDDDDDDDDDDDVVVVVVVVVVPDPPPPPPDVVSVVVVVVVVCVVVVPVVVVVVVVVVVPDDDDDDDDDDDDDDDDPPPQPDQQVCLVVDQDPFAAEDADDQPDDPPDDQQRNLVSVLVVCLPRPVVRVPADSVQWGWAWDPDDAFWTKIWIKGKDADDDDPPDPDRIDIAIKMKTFGHPDCCLQFPPVVVVVVLRVCLSSVAFWHWHYHYDGTTITGDFAWDFFFLVQCLPLVSLLLVLLSQLVQQCCCVVVPDDVPDDALLVVRLVSLLVVLVVCLVLLCVVPCVPPVPLSVLDPSPCVVVLVVVLVVVLVVLVADKGWAQLQPARRQWTQGDPPGRHIGGHDSRSTDIHGSLLRLLNHQQNSQAGCPDPARLGGNPVSRDDPVSLLSSQVSNLVSNQSSCVVPPPPPDDDPVVSSVSSVVSNLSSNLSSLSSLLSVLSSCCSDPPDPHNSSSNNSVSVVVSVVSSVVVVVDDPDDD

Secondary structure (DSSP, 8-state):
-HHHHHH-GGGHHHHTTS---GGGHHHHHHHHHHHHHS-S----------------------------------------------------------------PPP--------HHHHHHHHHTS---TT---HHHHHHHHHHHHHHHHHHHHHHHHHHTTS----PPPP------GGGGSTTSSSTTTTT-PPP-PEE--------TT--HHHHHHHHHHHHHHH-GGGTT--STTEEEEEES--SSEEEEEEEE--BPP--TT----B--EEEEEEEEPSS-TTTS-HHHHHHHHHHHHHHT-SS-EEEEETTEEEEE---EEEP-TTGGGSHHHHHHHHHHHHHHHGGGGTSPPPTTPPPHHHHHHHHHHHHHHHHHHHHHHHHTTT-HHHHHT--TTTHHHHHHHHHHHHHHH-PPEEEE-S---GGGEEEETTTT--EEE---TT-EEEEHHHHHHHHHHTTSB-TTSS-TT-B-GGGSPPHHHHHHHHHHHHHHHHHHHTTT-GGG---HHHHHHHHHHHHHHHHHHHHHHHHHHHHHHHHH--SSS-HHHHHHHHHHHHHHHHHHHHHS-----

Organism: NCBI:txid2761393

Solvent-accessible surface area (backbone atoms only — not comparable to full-atom values): 35685 Å² total; per-residue (Å²): 110,68,72,56,41,78,74,36,64,91,51,43,77,69,56,78,74,59,91,72,66,78,84,55,53,62,64,58,50,51,66,54,46,55,64,68,75,48,72,100,78,90,88,84,82,88,80,85,91,83,91,86,88,85,88,86,88,86,90,79,90,88,83,86,86,86,86,84,86,88,87,89,86,88,86,86,82,86,81,91,87,89,86,85,90,86,89,90,85,91,81,88,89,85,86,81,88,83,91,88,87,87,88,85,88,87,83,85,83,88,82,80,89,75,66,59,69,61,57,49,52,63,53,63,72,63,63,84,71,92,74,73,88,45,74,64,65,57,50,54,57,53,52,55,59,50,63,72,54,52,63,64,58,54,55,55,59,59,56,60,75,73,71,77,83,92,78,82,87,78,89,83,90,83,83,86,67,91,80,67,74,72,85,71,63,66,71,82,33,39,86,74,49,60,44,80,80,59,49,76,44,96,50,73,78,89,76,58,98,82,55,50,70,67,57,47,13,46,54,48,40,55,48,41,28,72,65,38,76,96,32,63,82,66,57,46,92,32,36,46,66,41,78,53,82,90,60,88,65,37,56,38,28,48,35,39,36,52,39,82,42,81,93,49,104,86,57,91,63,59,57,50,76,48,61,30,31,38,40,35,65,52,89,83,60,70,87,80,44,57,68,67,58,30,55,51,48,51,51,52,34,20,29,54,63,44,52,61,44,51,58,28,36,35,74,50,34,38,34,31,46,51,74,73,54,48,64,41,43,66,65,46,58,69,36,74,68,49,28,32,50,49,27,31,53,51,38,60,44,26,53,43,30,82,78,58,63,77,62,91,89,66,71,38,47,66,55,59,49,42,68,57,36,50,62,53,37,63,73,43,41,67,56,43,47,74,74,34,39,96,80,48,44,64,69,53,72,78,52,64,73,72,64,44,56,58,55,51,50,54,48,52,51,53,52,58,74,65,62,66,62,74,22,34,34,50,64,59,60,39,43,81,31,31,32,34,32,45,88,95,64,63,46,79,41,56,52,82,53,62,69,40,43,51,21,42,56,30,38,35,53,25,36,34,41,55,42,46,17,38,39,75,86,49,100,55,46,42,51,68,45,69,86,47,39,68,49,73,67,58,46,51,50,27,50,50,33,22,50,54,41,46,53,66,59,32,59,82,75,50,66,90,73,72,72,59,66,71,57,56,49,52,50,48,52,54,41,19,65,59,26,35,46,50,46,20,47,43,52,15,42,51,18,50,46,42,53,66,72,60,88,65,100,62,51,26,52,62,33,12,39,54,28,40,52,52,30,54,56,51,58,47,55,64,64,74,47,72,85,76,89,125

Radius of gyration: 33.94 Å; Cα contacts (8 Å, |Δi|>4): 565; chains: 1; bounding box: 91×87×90 Å

Nearest PDB structures (foldseek):
  2ig7-assembly1_B  TM=7.672E-01  e=2.156E-23  Homo sapiens
  3c5i-assembly2_B  TM=8.378E-01  e=4.028E-20  Plasmodium knowlesi
  3c5i-assembly1_A  TM=8.359E-01  e=4.028E-20  Plasmodium knowlesi
  3c5i-assembly3_C  TM=8.358E-01  e=6.998E-20  Plasmodium knowlesi
  2qg7-assembly1_A  TM=7.347E-01  e=6.655E-20  Plasmodium vivax

InterPro domains:
  IPR011009 Protein kinase-like domain superfamily [SSF56112] (222-568)